Protein AF-0000000082342663 (afdb_homodimer)

Structure (mmCIF, N/CA/C/O backbone):
data_AF-0000000082342663-model_v1
#
loop_
_entity.id
_entity.type
_entity.pdbx_description
1 polymer 'Rhodopsin domain-containing protein'
#
loop_
_atom_site.group_PDB
_atom_site.id
_atom_site.type_symbol
_atom_site.label_atom_id
_atom_site.label_alt_id
_atom_site.label_comp_id
_atom_site.label_asym_id
_atom_site.label_entity_id
_atom_site.label_seq_id
_atom_site.pdbx_PDB_ins_code
_atom_site.Cartn_x
_atom_site.Cartn_y
_atom_site.Cartn_z
_atom_site.occupancy
_atom_site.B_iso_or_equiv
_atom_site.auth_seq_id
_atom_site.auth_comp_id
_atom_site.auth_asym_id
_atom_site.auth_atom_id
_atom_site.pdbx_PDB_model_num
ATOM 1 N N . MET A 1 1 ? -7.57 -26.734 -16.422 1 46.38 1 MET A N 1
ATOM 2 C CA . MET A 1 1 ? -7.562 -25.266 -16.328 1 46.38 1 MET A CA 1
ATOM 3 C C . MET A 1 1 ? -6.164 -24.75 -15.992 1 46.38 1 MET A C 1
ATOM 5 O O . MET A 1 1 ? -5.473 -25.328 -15.148 1 46.38 1 MET A O 1
ATOM 9 N N . VAL A 1 2 ? -5.523 -24.016 -17 1 57.69 2 VAL A N 1
ATOM 10 C CA . VAL A 1 2 ? -4.145 -23.547 -16.938 1 57.69 2 VAL A CA 1
ATOM 11 C C . VAL A 1 2 ? -3.996 -22.547 -15.781 1 57.69 2 VAL A C 1
ATOM 13 O O . VAL A 1 2 ? -4.863 -21.688 -15.578 1 57.69 2 VAL A O 1
ATOM 16 N N . ASP A 1 3 ? -3.25 -22.953 -14.781 1 73.06 3 ASP A N 1
ATOM 17 C CA . ASP A 1 3 ? -2.93 -22.078 -13.664 1 73.06 3 ASP A CA 1
ATOM 18 C C . ASP A 1 3 ? -2.3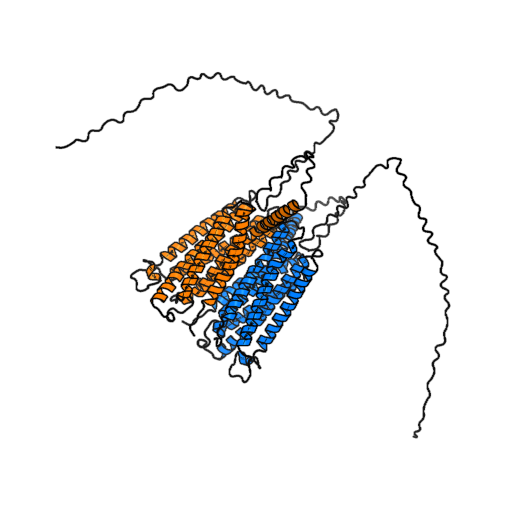83 -20.734 -14.156 1 73.06 3 ASP A C 1
ATOM 20 O O . ASP A 1 3 ? -1.481 -20.703 -14.992 1 73.06 3 ASP A O 1
ATOM 24 N N . ASP A 1 4 ? -3.209 -19.625 -13.938 1 82.31 4 ASP A N 1
ATOM 25 C CA . ASP A 1 4 ? -2.812 -18.312 -14.422 1 82.31 4 ASP A CA 1
ATOM 26 C C . ASP A 1 4 ? -2.83 -17.281 -13.289 1 82.31 4 ASP A C 1
ATOM 28 O O . ASP A 1 4 ? -3.863 -17.078 -12.648 1 82.31 4 ASP A O 1
ATOM 32 N N . GLN A 1 5 ? -1.635 -16.734 -12.984 1 85.06 5 GLN A N 1
ATOM 33 C CA . GLN A 1 5 ? -1.494 -15.695 -11.961 1 85.06 5 GLN A CA 1
ATOM 34 C C . GLN A 1 5 ? -1.354 -14.312 -12.594 1 85.06 5 GLN A C 1
ATOM 36 O O . GLN A 1 5 ? -1 -13.352 -11.914 1 85.06 5 GLN A O 1
ATOM 41 N N . SER A 1 6 ? -1.624 -14.188 -13.852 1 89.62 6 SER A N 1
ATOM 42 C CA . SER A 1 6 ? -1.345 -12.961 -14.594 1 89.62 6 SER A CA 1
ATOM 43 C C . SER A 1 6 ? -2.309 -11.852 -14.195 1 89.62 6 SER A C 1
ATOM 45 O O . SER A 1 6 ? -1.965 -10.664 -14.273 1 89.62 6 SER A O 1
ATOM 47 N N . ALA A 1 7 ? -3.475 -12.195 -13.711 1 88.06 7 ALA A N 1
ATOM 48 C CA . ALA A 1 7 ? -4.48 -11.195 -13.367 1 88.06 7 ALA A CA 1
ATOM 49 C C . ALA A 1 7 ? -4.02 -10.336 -12.188 1 88.06 7 ALA A C 1
ATOM 51 O O . ALA A 1 7 ? -4.27 -9.133 -12.156 1 88.06 7 ALA A O 1
ATOM 52 N N . SER A 1 8 ? -3.357 -10.945 -11.266 1 89.12 8 SER A N 1
ATOM 53 C CA . SER A 1 8 ? -2.861 -10.211 -10.109 1 89.12 8 SER A CA 1
ATOM 54 C C . SER A 1 8 ? -1.795 -9.203 -10.508 1 89.12 8 SER A C 1
ATOM 56 O O . SER A 1 8 ? -1.771 -8.078 -9.992 1 89.12 8 SER A O 1
ATOM 58 N N . ILE A 1 9 ? -0.937 -9.57 -11.422 1 93.81 9 ILE A N 1
ATOM 59 C CA . ILE A 1 9 ? 0.133 -8.703 -11.898 1 93.81 9 ILE A CA 1
ATOM 60 C C . ILE A 1 9 ? -0.466 -7.484 -12.594 1 93.81 9 ILE A C 1
ATOM 62 O O . ILE A 1 9 ? -0.129 -6.344 -12.273 1 93.81 9 ILE A O 1
ATOM 66 N N . THR A 1 10 ? -1.364 -7.77 -13.508 1 94.31 10 THR A N 1
ATOM 67 C CA . THR A 1 10 ? -1.949 -6.715 -14.328 1 94.31 10 THR A CA 1
ATOM 68 C C . THR A 1 10 ? -2.799 -5.777 -13.477 1 94.31 10 THR A C 1
ATOM 70 O O . THR A 1 10 ? -2.697 -4.555 -13.602 1 94.31 10 THR A O 1
ATOM 73 N N . ALA A 1 11 ? -3.572 -6.328 -12.562 1 93 11 ALA A N 1
ATOM 74 C CA . ALA A 1 11 ? -4.445 -5.516 -11.727 1 93 11 ALA A CA 1
ATOM 75 C C . ALA A 1 11 ? -3.637 -4.609 -10.805 1 93 11 ALA A C 1
ATOM 77 O O . ALA A 1 11 ? -3.916 -3.414 -10.695 1 93 11 ALA A O 1
ATOM 78 N N . ALA A 1 12 ? -2.65 -5.156 -10.172 1 93.12 12 ALA A N 1
ATOM 79 C CA . ALA A 1 12 ? -1.839 -4.387 -9.234 1 93.12 12 ALA A CA 1
ATOM 80 C C . ALA A 1 12 ? -1.028 -3.314 -9.961 1 93.12 12 ALA A C 1
ATOM 82 O O . ALA A 1 12 ? -0.994 -2.158 -9.531 1 93.12 12 ALA A O 1
ATOM 83 N N . SER A 1 13 ? -0.424 -3.668 -11.094 1 95.88 13 SER A N 1
ATOM 84 C CA . SER A 1 13 ? 0.473 -2.771 -11.812 1 95.88 13 SER A CA 1
ATOM 85 C C . SER A 1 13 ? -0.286 -1.59 -12.406 1 95.88 13 SER A C 1
ATOM 87 O O . SER A 1 13 ? 0.076 -0.434 -12.18 1 95.88 13 SER A O 1
ATOM 89 N N . TRP A 1 14 ? -1.365 -1.852 -13.039 1 95.12 14 TRP A N 1
ATOM 90 C CA . TRP A 1 14 ? -2.016 -0.778 -13.781 1 95.12 14 TRP A CA 1
ATOM 91 C C . TRP A 1 14 ? -2.908 0.055 -12.867 1 95.12 14 TRP A C 1
ATOM 93 O O . TRP A 1 14 ? -3.105 1.25 -13.102 1 95.12 14 TRP A O 1
ATOM 103 N N . THR A 1 15 ? -3.451 -0.488 -11.766 1 93.81 15 THR A N 1
ATOM 104 C CA . THR A 1 15 ? -4.203 0.305 -10.805 1 93.81 15 THR A CA 1
ATOM 105 C C . THR A 1 15 ? -3.293 1.306 -10.094 1 93.81 15 THR A C 1
ATOM 107 O O . THR A 1 15 ? -3.586 2.502 -10.062 1 93.81 15 THR A O 1
ATOM 110 N N . LEU A 1 16 ? -2.205 0.789 -9.609 1 95.88 16 LEU A N 1
ATOM 111 C CA . LEU A 1 16 ? -1.269 1.671 -8.922 1 95.88 16 LEU A CA 1
ATOM 112 C C . LEU A 1 16 ? -0.585 2.611 -9.906 1 95.88 16 LEU A C 1
ATOM 114 O O . LEU A 1 16 ? -0.254 3.748 -9.562 1 95.88 16 LEU A O 1
ATOM 118 N N . GLY A 1 17 ? -0.39 2.1 -11.156 1 96.69 17 GLY A N 1
ATOM 119 C CA . GLY A 1 17 ? 0.149 2.955 -12.203 1 96.69 17 GLY A CA 1
ATOM 120 C C . GLY A 1 17 ? -0.741 4.141 -12.523 1 96.69 17 GLY A C 1
ATOM 121 O O . GLY A 1 17 ? -0.257 5.266 -12.656 1 96.69 17 GLY A O 1
ATOM 122 N N . ALA A 1 18 ? -2.02 3.875 -12.57 1 94.94 18 ALA A N 1
ATOM 123 C CA . ALA A 1 18 ? -2.973 4.945 -12.852 1 94.94 18 ALA A CA 1
ATOM 124 C C . ALA A 1 18 ? -2.963 5.996 -11.742 1 94.94 18 ALA A C 1
ATOM 126 O O . ALA A 1 18 ? -2.949 7.199 -12.016 1 94.94 18 ALA A O 1
ATOM 127 N N . VAL A 1 19 ? -2.904 5.582 -10.562 1 92.62 19 VAL A N 1
ATOM 128 C CA . VAL A 1 19 ? -2.869 6.488 -9.414 1 92.62 19 VAL A CA 1
ATOM 129 C C . VAL A 1 19 ? -1.583 7.312 -9.453 1 92.62 19 VAL A C 1
ATOM 131 O O . VAL A 1 19 ? -1.61 8.523 -9.234 1 92.62 19 VAL A O 1
ATOM 134 N N . SER A 1 20 ? -0.489 6.672 -9.758 1 95.62 20 SER A N 1
ATOM 135 C CA . SER A 1 20 ? 0.806 7.344 -9.773 1 95.62 20 SER A CA 1
ATOM 136 C C . SER A 1 20 ? 0.871 8.383 -10.891 1 95.62 20 SER A C 1
ATOM 138 O O . SER A 1 20 ? 1.417 9.469 -10.703 1 95.62 20 SER A O 1
ATOM 140 N N . ILE A 1 21 ? 0.299 8.062 -12.023 1 96.38 21 ILE A N 1
ATOM 141 C CA . ILE A 1 21 ? 0.282 8.992 -13.148 1 96.38 21 ILE A CA 1
ATOM 142 C C . ILE A 1 21 ? -0.503 10.242 -12.766 1 96.38 21 ILE A C 1
ATOM 144 O O . ILE A 1 21 ? -0.065 11.367 -13.039 1 96.38 21 ILE A O 1
ATOM 148 N N . MET A 1 22 ? -1.573 10.078 -12.047 1 92 22 MET A N 1
ATOM 149 C CA . MET A 1 22 ? -2.43 11.195 -11.672 1 92 22 MET A CA 1
ATOM 150 C C . MET A 1 22 ? -1.734 12.086 -10.648 1 92 22 MET A C 1
ATOM 152 O O . MET A 1 22 ? -1.703 13.312 -10.805 1 92 22 MET A O 1
ATOM 156 N N . ILE A 1 23 ? -1.132 11.492 -9.672 1 90.38 23 ILE A N 1
ATOM 157 C CA . ILE A 1 23 ? -0.549 12.266 -8.578 1 90.38 23 ILE A CA 1
ATOM 158 C C . ILE A 1 23 ? 0.727 12.953 -9.055 1 90.38 23 ILE A C 1
ATOM 160 O O . ILE A 1 23 ? 0.966 14.117 -8.742 1 90.38 23 ILE A O 1
ATOM 164 N N . VAL A 1 24 ? 1.572 12.281 -9.82 1 94.31 24 VAL A N 1
ATOM 165 C CA . VAL A 1 24 ? 2.797 12.875 -10.344 1 94.31 24 VAL A CA 1
ATOM 166 C C . VAL A 1 24 ? 2.453 13.938 -11.391 1 94.31 24 VAL A C 1
ATOM 168 O O . VAL A 1 24 ? 3.104 14.977 -11.461 1 94.31 24 VAL A O 1
ATOM 171 N N . GLY A 1 25 ? 1.401 13.648 -12.219 1 93.62 25 GLY A N 1
ATOM 172 C CA . GLY A 1 25 ? 0.945 14.641 -13.18 1 93.62 25 GLY A CA 1
ATOM 173 C C . GLY A 1 25 ? 0.516 15.945 -12.531 1 93.62 25 GLY A C 1
ATOM 174 O O . GLY A 1 25 ? 0.843 17.031 -13.023 1 93.62 25 GLY A O 1
ATOM 175 N N . LEU A 1 26 ? -0.167 15.805 -11.461 1 89.12 26 LEU A N 1
ATOM 176 C CA . LEU A 1 26 ? -0.588 16.984 -10.727 1 89.12 26 LEU A CA 1
ATOM 177 C C . LEU A 1 26 ? 0.617 17.75 -10.172 1 89.12 26 LEU A C 1
ATOM 179 O O . LEU A 1 26 ? 0.654 18.969 -10.211 1 89.12 26 LEU A O 1
ATOM 183 N N . ARG A 1 27 ? 1.573 17 -9.641 1 89.31 27 ARG A N 1
ATOM 184 C CA . ARG A 1 27 ? 2.799 17.594 -9.109 1 89.31 27 ARG A CA 1
ATOM 185 C C . ARG A 1 27 ? 3.561 18.344 -10.195 1 89.31 27 ARG A C 1
ATOM 187 O O . ARG A 1 27 ? 3.965 19.484 -9.992 1 89.31 27 ARG A O 1
ATOM 194 N N . LEU A 1 28 ? 3.705 17.734 -11.297 1 92.19 28 LEU A N 1
ATOM 195 C CA . LEU A 1 28 ? 4.465 18.344 -12.383 1 92.19 28 LEU A CA 1
ATOM 196 C C . LEU A 1 28 ? 3.709 19.516 -12.992 1 92.19 28 LEU A C 1
ATOM 198 O O . LEU A 1 28 ? 4.316 20.516 -13.359 1 92.19 28 LEU A O 1
ATOM 202 N N . TYR A 1 29 ? 2.441 19.391 -13.102 1 90.44 29 TYR A N 1
ATOM 203 C CA . TYR A 1 29 ? 1.629 20.484 -13.617 1 90.44 29 TYR A CA 1
ATOM 204 C C . TYR A 1 29 ? 1.755 21.719 -12.734 1 90.44 29 TYR A C 1
ATOM 206 O O . TYR A 1 29 ? 1.89 22.828 -13.234 1 90.44 29 TYR A O 1
ATOM 214 N N . THR A 1 30 ? 1.752 21.5 -11.492 1 86.88 30 THR A N 1
ATOM 215 C CA . THR A 1 30 ? 1.827 22.609 -10.539 1 86.88 30 THR A CA 1
ATOM 216 C C . THR A 1 30 ? 3.209 23.25 -10.57 1 86.88 30 THR A C 1
ATOM 218 O O . THR A 1 30 ? 3.326 24.484 -10.578 1 86.88 30 THR A O 1
ATOM 221 N N . ARG A 1 31 ? 4.191 22.453 -10.617 1 87.94 31 ARG A N 1
ATOM 222 C CA . ARG A 1 31 ? 5.551 22.969 -10.516 1 87.94 31 ARG A CA 1
ATOM 223 C C . ARG A 1 31 ? 6.023 23.547 -11.844 1 87.94 31 ARG A C 1
ATOM 225 O O . ARG A 1 31 ? 6.809 24.5 -11.867 1 87.94 31 ARG A O 1
ATOM 232 N N . LEU A 1 32 ? 5.547 22.984 -12.93 1 88.94 32 LEU A N 1
ATOM 233 C CA . LEU A 1 32 ? 6.023 23.406 -14.242 1 88.94 32 LEU A CA 1
ATOM 234 C C . LEU A 1 32 ? 5.16 24.547 -14.797 1 88.94 32 LEU A C 1
ATOM 236 O O . LEU A 1 32 ? 5.656 25.406 -15.531 1 88.94 32 LEU A O 1
ATOM 240 N N . VAL A 1 33 ? 3.896 24.562 -14.438 1 86.94 33 VAL A N 1
ATOM 241 C CA . VAL A 1 33 ? 2.992 25.5 -15.094 1 86.94 33 VAL A CA 1
ATOM 242 C C . VAL A 1 33 ? 2.559 26.578 -14.109 1 86.94 33 VAL A C 1
ATOM 244 O O . VAL A 1 33 ? 2.596 27.766 -14.438 1 86.94 33 VAL A O 1
ATOM 247 N N . LEU A 1 34 ? 2.225 26.219 -12.922 1 83.31 34 LEU A N 1
ATOM 248 C CA . LEU A 1 34 ? 1.665 27.188 -11.984 1 83.31 34 LEU A CA 1
ATOM 249 C C . LEU A 1 34 ? 2.77 27.984 -11.289 1 83.31 34 LEU A C 1
ATOM 251 O O . LEU A 1 34 ? 2.736 29.219 -11.266 1 83.31 34 LEU A O 1
ATOM 255 N N . THR A 1 35 ? 3.711 27.25 -10.727 1 82.88 35 THR A N 1
ATOM 256 C CA . THR A 1 35 ? 4.746 27.953 -9.977 1 82.88 35 THR A CA 1
ATOM 257 C C . THR A 1 35 ? 5.988 28.172 -10.836 1 82.88 35 THR A C 1
ATOM 259 O O . THR A 1 35 ? 6.82 29.031 -10.539 1 82.88 35 THR A O 1
ATOM 262 N N . ARG A 1 36 ? 6.168 27.281 -11.898 1 82.88 36 ARG A N 1
ATOM 263 C CA . ARG A 1 36 ? 7.281 27.375 -12.836 1 82.88 36 ARG A CA 1
ATOM 264 C C . ARG A 1 36 ? 8.617 27.328 -12.109 1 82.88 36 ARG A C 1
ATOM 266 O O . ARG A 1 36 ? 9.531 28.094 -12.422 1 82.88 36 ARG A O 1
ATOM 273 N N . LEU A 1 37 ? 8.773 26.547 -11.023 1 84.19 37 LEU A N 1
ATOM 274 C CA . LEU A 1 37 ? 10 26.344 -10.266 1 84.19 37 LEU A CA 1
ATOM 275 C C . LEU A 1 37 ? 10.281 24.859 -10.078 1 84.19 37 LEU A C 1
ATOM 277 O O . LEU A 1 37 ? 10.227 24.344 -8.953 1 84.19 37 LEU A O 1
ATOM 281 N N . PRO A 1 38 ? 10.641 24.297 -11.227 1 84.75 38 PRO A N 1
ATOM 282 C CA . PRO A 1 38 ? 10.93 22.859 -11.086 1 84.75 38 PRO A CA 1
ATOM 283 C C . PRO A 1 38 ? 12.258 22.594 -10.383 1 84.75 38 PRO A C 1
ATOM 285 O O . PRO A 1 38 ? 13.188 23.406 -10.484 1 84.75 38 PRO A O 1
ATOM 288 N N . GLY A 1 39 ? 12.32 21.562 -9.516 1 86.31 39 GLY A N 1
ATOM 289 C CA . GLY A 1 39 ? 13.523 21.141 -8.828 1 86.31 39 GLY A CA 1
ATOM 290 C C . GLY A 1 39 ? 14.062 19.812 -9.32 1 86.31 39 GLY A C 1
ATOM 291 O O . GLY A 1 39 ? 13.43 19.141 -10.148 1 86.31 39 GLY A O 1
ATOM 292 N N . TRP A 1 40 ? 15.281 19.516 -8.867 1 90.06 40 TRP A N 1
ATOM 293 C CA . TRP A 1 40 ? 15.906 18.234 -9.195 1 90.06 40 TRP A CA 1
ATOM 294 C C . TRP A 1 40 ? 15.055 17.062 -8.695 1 90.06 40 TRP A C 1
ATOM 296 O O . TRP A 1 40 ? 15.07 15.984 -9.281 1 90.06 40 TRP A O 1
ATOM 306 N N . ASP A 1 41 ? 14.328 17.281 -7.645 1 91.81 41 ASP A N 1
ATOM 307 C CA . ASP A 1 41 ? 13.453 16.234 -7.125 1 91.81 41 ASP A CA 1
ATOM 308 C C . ASP A 1 41 ? 12.336 15.914 -8.117 1 91.81 41 ASP A C 1
ATOM 310 O O . ASP A 1 41 ? 11.938 14.758 -8.258 1 91.81 41 ASP A O 1
ATOM 314 N N . ASP A 1 42 ? 11.891 16.922 -8.852 1 93 42 ASP A N 1
ATOM 315 C CA . ASP A 1 42 ? 10.836 16.719 -9.836 1 93 42 ASP A CA 1
ATOM 316 C C . ASP A 1 42 ? 11.352 15.945 -11.055 1 93 42 ASP A C 1
ATOM 318 O O . ASP A 1 42 ? 10.633 15.133 -11.633 1 93 42 ASP A O 1
ATOM 322 N N . PHE A 1 43 ? 12.555 16.234 -11.336 1 94.5 43 PHE A N 1
ATOM 323 C CA . PHE A 1 43 ? 13.148 15.523 -12.461 1 94.5 43 PHE A CA 1
ATOM 324 C C . PHE A 1 43 ? 13.273 14.039 -12.156 1 94.5 43 PHE A C 1
ATOM 326 O O . PHE A 1 43 ? 12.914 13.195 -12.977 1 94.5 43 PHE A O 1
ATOM 333 N N . PHE A 1 44 ? 13.742 13.711 -11.008 1 96.06 44 PHE A N 1
ATOM 334 C CA . PHE A 1 44 ? 13.977 12.32 -10.633 1 96.06 44 PHE A CA 1
ATOM 335 C C . PHE A 1 44 ? 12.664 11.578 -10.453 1 96.06 44 PHE A C 1
ATOM 337 O O . PHE A 1 44 ? 12.57 10.383 -10.75 1 96.06 44 PHE A O 1
ATOM 344 N N . ILE A 1 45 ? 11.68 12.273 -10.023 1 96.31 45 ILE A N 1
ATOM 345 C CA . ILE A 1 45 ? 10.391 11.609 -9.852 1 96.31 45 ILE A CA 1
ATOM 346 C C . ILE A 1 45 ? 9.766 11.336 -11.219 1 96.31 45 ILE A C 1
ATOM 348 O O . ILE A 1 45 ? 9.094 10.32 -11.414 1 96.31 45 ILE A O 1
ATOM 352 N N . ALA A 1 46 ? 9.969 12.242 -12.156 1 96.88 46 ALA A N 1
ATOM 353 C CA . ALA A 1 46 ? 9.492 12.016 -13.516 1 96.88 46 ALA A CA 1
ATOM 354 C C . ALA A 1 46 ? 10.203 10.828 -14.156 1 96.88 46 ALA A C 1
ATOM 356 O O . ALA A 1 46 ? 9.578 10.008 -14.836 1 96.88 46 ALA A O 1
ATOM 357 N N . LEU A 1 47 ? 11.469 10.773 -13.891 1 97.44 47 LEU A N 1
ATOM 358 C CA . LEU A 1 47 ? 12.25 9.648 -14.398 1 97.44 47 LEU A CA 1
ATOM 359 C C . LEU A 1 47 ? 11.805 8.344 -13.758 1 97.44 47 LEU A C 1
ATOM 361 O O . LEU A 1 47 ? 11.766 7.301 -14.414 1 97.44 47 LEU A O 1
ATOM 365 N N . ALA A 1 48 ? 11.508 8.414 -12.477 1 98.12 48 ALA A N 1
ATOM 366 C CA . ALA A 1 48 ? 11.016 7.23 -11.773 1 98.12 48 ALA A CA 1
ATOM 367 C C . ALA A 1 48 ? 9.703 6.742 -12.375 1 98.12 48 ALA A C 1
ATOM 369 O O . ALA A 1 48 ? 9.531 5.547 -12.617 1 98.12 48 ALA A O 1
ATOM 370 N N . LEU A 1 49 ? 8.82 7.645 -12.703 1 98.44 49 LEU A N 1
ATOM 371 C CA . LEU A 1 49 ? 7.531 7.281 -13.281 1 98.44 49 LEU A CA 1
ATOM 372 C C . LEU A 1 49 ? 7.711 6.723 -14.688 1 98.44 49 LEU A C 1
ATOM 374 O O . LEU A 1 49 ? 7.078 5.727 -15.047 1 98.44 49 LEU A O 1
ATOM 378 N N . ALA A 1 50 ? 8.547 7.379 -15.469 1 98.19 50 ALA A N 1
ATOM 379 C CA . ALA A 1 50 ? 8.797 6.906 -16.828 1 98.19 50 ALA A CA 1
ATOM 380 C C . ALA A 1 50 ? 9.344 5.48 -16.812 1 98.19 50 ALA A C 1
ATOM 382 O O . ALA A 1 50 ? 8.891 4.629 -17.578 1 98.19 50 ALA A O 1
ATOM 383 N N . SER A 1 51 ? 10.297 5.254 -15.953 1 98.19 51 SER A N 1
ATOM 384 C CA . SER A 1 51 ? 10.891 3.922 -15.844 1 98.19 51 SER A CA 1
ATOM 385 C C . SER A 1 51 ? 9.875 2.906 -15.336 1 98.19 51 SER A C 1
ATOM 387 O O . SER A 1 51 ? 9.891 1.745 -15.75 1 98.19 51 SER A O 1
ATOM 389 N N . ALA A 1 52 ? 9.047 3.312 -14.43 1 98.44 52 ALA A N 1
ATOM 390 C CA . ALA A 1 52 ? 8.008 2.43 -13.898 1 98.44 52 ALA A CA 1
ATOM 391 C C . ALA A 1 52 ? 7.012 2.041 -14.984 1 98.44 52 ALA A C 1
ATOM 393 O O . ALA A 1 52 ? 6.578 0.888 -15.055 1 98.44 52 ALA A O 1
ATOM 394 N N . LEU A 1 53 ? 6.664 2.973 -15.828 1 98.31 53 LEU A N 1
ATOM 395 C CA . LEU A 1 53 ? 5.723 2.695 -16.906 1 98.31 53 LEU A CA 1
ATOM 396 C C . LEU A 1 53 ? 6.344 1.756 -17.938 1 98.31 53 LEU A C 1
ATOM 398 O O . LEU A 1 53 ? 5.66 0.878 -18.469 1 98.31 53 LEU A O 1
ATOM 402 N N . VAL A 1 54 ? 7.586 1.977 -18.172 1 97.94 54 VAL A N 1
ATOM 403 C CA . VAL A 1 54 ? 8.289 1.065 -19.078 1 97.94 54 VAL A CA 1
ATOM 404 C C . VAL A 1 54 ? 8.305 -0.34 -18.484 1 97.94 54 VAL A C 1
ATOM 406 O O . VAL A 1 54 ? 8.031 -1.32 -19.172 1 97.94 54 VAL A O 1
ATOM 409 N N . CYS A 1 55 ? 8.625 -0.425 -17.188 1 97.56 55 CYS A N 1
ATOM 410 C CA . CYS A 1 55 ? 8.641 -1.707 -16.5 1 97.56 55 CYS A CA 1
ATOM 411 C C . CYS A 1 55 ? 7.277 -2.383 -16.578 1 97.56 55 CYS A C 1
ATOM 413 O O . CYS A 1 55 ? 7.188 -3.57 -16.891 1 97.56 55 CYS A O 1
ATOM 415 N N . SER A 1 56 ? 6.23 -1.604 -16.359 1 97.69 56 SER A N 1
ATOM 416 C CA . SER A 1 56 ? 4.879 -2.154 -16.406 1 97.69 56 SER A CA 1
ATOM 417 C C . SER A 1 56 ? 4.512 -2.613 -17.812 1 97.69 56 SER A C 1
ATOM 419 O O . SER A 1 56 ? 3.852 -3.643 -17.969 1 97.69 56 SER A O 1
ATOM 421 N N . SER A 1 57 ? 4.906 -1.899 -18.75 1 97.44 57 SER A N 1
ATOM 422 C CA . SER A 1 57 ? 4.637 -2.287 -20.125 1 97.44 57 SER A CA 1
ATOM 423 C C . SER A 1 57 ? 5.379 -3.566 -20.5 1 97.44 57 SER A C 1
ATOM 425 O O . SER A 1 57 ? 4.82 -4.449 -21.141 1 97.44 57 SER A O 1
ATOM 427 N N . LEU A 1 58 ? 6.629 -3.682 -20.109 1 97.38 58 LEU A N 1
ATOM 428 C CA . LEU A 1 58 ? 7.406 -4.887 -20.359 1 97.38 58 LEU A CA 1
ATOM 429 C C . LEU A 1 58 ? 6.82 -6.086 -19.625 1 97.38 58 LEU A C 1
ATOM 431 O O . LEU A 1 58 ? 6.785 -7.195 -20.172 1 97.38 58 LEU A O 1
ATOM 435 N N . ALA A 1 59 ? 6.395 -5.816 -18.391 1 96.5 59 ALA A N 1
ATOM 436 C CA . ALA A 1 59 ? 5.742 -6.891 -17.641 1 96.5 59 ALA A CA 1
ATOM 437 C C . ALA A 1 59 ? 4.457 -7.336 -18.328 1 96.5 59 ALA A C 1
ATOM 439 O O . ALA A 1 59 ? 4.145 -8.531 -18.359 1 96.5 59 ALA A O 1
ATOM 440 N N . GLN A 1 60 ? 3.756 -6.355 -18.906 1 96.5 60 GLN A N 1
ATOM 441 C CA . GLN A 1 60 ? 2.525 -6.691 -19.609 1 96.5 60 GLN A CA 1
ATOM 442 C C . GLN A 1 60 ? 2.816 -7.5 -20.875 1 96.5 60 GLN A C 1
ATOM 444 O O . GLN A 1 60 ? 2.061 -8.406 -21.219 1 96.5 60 GLN A O 1
ATOM 449 N N . VAL A 1 61 ? 3.844 -7.191 -21.578 1 96.31 61 VAL A N 1
ATOM 450 C CA . VAL A 1 61 ? 4.262 -7.961 -22.75 1 96.31 61 VAL A CA 1
ATOM 451 C C . VAL A 1 61 ? 4.645 -9.375 -22.328 1 96.31 61 VAL A C 1
ATOM 453 O O . VAL A 1 61 ? 4.289 -10.352 -23 1 96.31 61 VAL A O 1
ATOM 456 N N . ALA A 1 62 ? 5.34 -9.484 -21.188 1 95.44 62 ALA A N 1
ATOM 457 C CA . ALA A 1 62 ? 5.703 -10.797 -20.656 1 95.44 62 ALA A CA 1
ATOM 458 C C . ALA A 1 62 ? 4.461 -11.625 -20.328 1 95.44 62 ALA A C 1
ATOM 460 O O . ALA A 1 62 ? 4.418 -12.828 -20.578 1 95.44 62 ALA A O 1
ATOM 461 N N . VAL A 1 63 ? 3.496 -10.961 -19.812 1 94.56 63 VAL A N 1
ATOM 462 C CA . VAL A 1 63 ? 2.24 -11.625 -19.469 1 94.56 63 VAL A CA 1
ATOM 463 C C . VAL A 1 63 ? 1.549 -12.109 -20.75 1 94.56 63 VAL A C 1
ATOM 465 O O . VAL A 1 63 ? 0.977 -13.203 -20.766 1 94.56 63 VAL A O 1
ATOM 468 N N . SER A 1 64 ? 1.651 -11.375 -21.797 1 94.38 64 SER A N 1
ATOM 469 C CA . SER A 1 64 ? 1.022 -11.758 -23.062 1 94.38 64 SER A CA 1
ATOM 470 C C . SER A 1 64 ? 1.688 -12.992 -23.656 1 94.38 64 SER A C 1
ATOM 472 O O . SER A 1 64 ? 1.044 -13.766 -24.375 1 94.38 64 SER A O 1
ATOM 474 N N . TYR A 1 65 ? 2.963 -13.219 -23.312 1 93.62 65 TYR A N 1
ATOM 475 C CA . TYR A 1 65 ? 3.676 -14.383 -23.828 1 93.62 65 TYR A CA 1
ATOM 476 C C . TYR A 1 65 ? 3.557 -15.562 -22.859 1 93.62 65 TYR A C 1
ATOM 478 O O . TYR A 1 65 ? 3.779 -16.719 -23.25 1 93.62 65 TYR A O 1
ATOM 486 N N . GLY A 1 66 ? 3.244 -15.219 -21.578 1 92.31 66 GLY A N 1
ATOM 487 C CA . GLY A 1 66 ? 3.02 -16.375 -20.734 1 92.31 66 GLY A CA 1
ATOM 488 C C . GLY A 1 66 ? 3.502 -16.172 -19.312 1 92.31 66 GLY A C 1
ATOM 489 O O . GLY A 1 66 ? 3.514 -17.109 -18.516 1 92.31 66 GLY A O 1
ATOM 490 N N . LEU A 1 67 ? 3.912 -14.977 -19 1 91.5 67 LEU A N 1
ATOM 491 C CA . LEU A 1 67 ? 4.254 -14.719 -17.609 1 91.5 67 LEU A CA 1
ATOM 492 C C . LEU A 1 67 ? 3.055 -14.969 -16.703 1 91.5 67 LEU A C 1
ATOM 494 O O . LEU A 1 67 ? 1.959 -14.461 -16.953 1 91.5 67 LEU A O 1
ATOM 498 N N . GLY A 1 68 ? 3.266 -15.766 -15.68 1 87.88 68 GLY A N 1
ATOM 499 C CA . GLY A 1 68 ? 2.184 -16.141 -14.773 1 87.88 68 GLY A CA 1
ATOM 500 C C . GLY A 1 68 ? 1.683 -17.547 -14.992 1 87.88 68 GLY A C 1
ATOM 501 O O . GLY A 1 68 ? 0.935 -18.078 -14.172 1 87.88 68 GLY A O 1
ATOM 502 N N . MET A 1 69 ? 2.133 -18.172 -16.094 1 88.19 69 MET A N 1
ATOM 503 C CA . MET A 1 69 ? 1.789 -19.562 -16.375 1 88.19 69 MET A CA 1
ATOM 504 C C . MET A 1 69 ? 3.016 -20.469 -16.266 1 88.19 69 MET A C 1
ATOM 506 O O . MET A 1 69 ? 4.148 -19.984 -16.281 1 88.19 69 MET A O 1
ATOM 510 N N . HIS A 1 70 ? 2.725 -21.797 -16.109 1 85.88 70 HIS A N 1
ATOM 511 C CA . HIS A 1 70 ? 3.842 -22.734 -16.156 1 85.88 70 HIS A CA 1
ATOM 512 C C . HIS A 1 70 ? 4.461 -22.781 -17.547 1 85.88 70 HIS A C 1
ATOM 514 O O . HIS A 1 70 ? 3.744 -22.734 -18.547 1 85.88 70 HIS A O 1
ATOM 520 N N . THR A 1 71 ? 5.754 -22.859 -17.547 1 82.88 71 THR A N 1
ATOM 521 C CA . THR A 1 71 ? 6.477 -22.875 -18.812 1 82.88 71 THR A CA 1
ATOM 522 C C . THR A 1 71 ? 5.945 -23.984 -19.719 1 82.88 71 THR A C 1
ATOM 524 O O . THR A 1 71 ? 5.867 -23.812 -20.938 1 82.88 71 THR A O 1
ATOM 527 N N . ASP A 1 72 ? 5.543 -25.094 -19.094 1 83.5 72 ASP A N 1
ATOM 528 C CA . ASP A 1 72 ? 5.09 -26.25 -19.859 1 83.5 72 ASP A CA 1
ATOM 529 C C . ASP A 1 72 ? 3.707 -26 -20.453 1 83.5 72 ASP A C 1
ATOM 531 O O . ASP A 1 72 ? 3.307 -26.688 -21.406 1 83.5 72 ASP A O 1
ATOM 535 N N . ASP A 1 73 ? 3.025 -24.984 -19.938 1 83.69 73 ASP A N 1
ATOM 536 C CA . ASP A 1 73 ? 1.67 -24.719 -20.406 1 83.69 73 ASP A CA 1
ATOM 537 C C . ASP A 1 73 ? 1.673 -23.688 -21.516 1 83.69 73 ASP A C 1
ATOM 539 O O . ASP A 1 73 ? 0.631 -23.406 -22.109 1 83.69 73 ASP A O 1
ATOM 543 N N . ILE A 1 74 ? 2.885 -23.172 -21.797 1 87.31 74 ILE A N 1
ATOM 544 C CA . ILE A 1 74 ? 2.994 -22.203 -22.891 1 87.31 74 ILE A CA 1
ATOM 545 C C . ILE A 1 74 ? 3.111 -22.938 -24.219 1 87.31 74 ILE A C 1
ATOM 547 O O . ILE A 1 74 ? 3.988 -23.781 -24.406 1 87.31 74 ILE A O 1
ATOM 551 N N . ALA A 1 75 ? 2.209 -22.672 -25.078 1 81.88 75 ALA A N 1
ATOM 552 C CA . ALA A 1 75 ? 1.979 -23.469 -26.281 1 81.88 75 ALA A CA 1
ATOM 553 C C . ALA A 1 75 ? 3.162 -23.359 -27.234 1 81.88 75 ALA A C 1
ATOM 555 O O . ALA A 1 75 ? 3.635 -24.359 -27.781 1 81.88 75 ALA A O 1
ATOM 556 N N . SER A 1 76 ? 3.674 -22.172 -27.469 1 89.25 76 SER A N 1
ATOM 557 C CA . SER A 1 76 ? 4.684 -21.969 -28.5 1 89.25 76 SER A CA 1
ATOM 558 C C . SER A 1 76 ? 6.078 -21.828 -27.891 1 89.25 76 SER A C 1
ATOM 560 O O . SER A 1 76 ? 6.266 -21.109 -26.922 1 89.25 76 SER A O 1
ATOM 562 N N . PRO A 1 77 ? 7.004 -22.625 -28.484 1 88.25 77 PRO A N 1
ATOM 563 C CA . PRO A 1 77 ? 8.383 -22.5 -28.016 1 88.25 77 PRO A CA 1
ATOM 564 C C . PRO A 1 77 ? 8.922 -21.078 -28.125 1 88.25 77 PRO A C 1
ATOM 566 O O . PRO A 1 77 ? 9.703 -20.641 -27.266 1 88.25 77 PRO A O 1
ATOM 569 N N . GLU A 1 78 ? 8.492 -20.422 -29.094 1 89.75 78 GLU A N 1
ATOM 570 C CA . GLU A 1 78 ? 8.922 -19.031 -29.25 1 89.75 78 GLU A CA 1
ATOM 571 C C . GLU A 1 78 ? 8.367 -18.156 -28.125 1 89.75 78 GLU A C 1
ATOM 573 O O . GLU A 1 78 ? 9.062 -17.266 -27.641 1 89.75 78 GLU A O 1
ATOM 578 N N . ASP A 1 79 ? 7.168 -18.438 -27.734 1 92.5 79 ASP A N 1
ATOM 579 C CA . ASP A 1 79 ? 6.531 -17.656 -26.672 1 92.5 79 ASP A CA 1
ATOM 580 C C . ASP A 1 79 ? 7.188 -17.938 -25.328 1 92.5 79 ASP A C 1
ATOM 582 O O . ASP A 1 79 ? 7.281 -17.047 -24.484 1 92.5 79 ASP A O 1
ATOM 586 N N . LYS A 1 80 ? 7.66 -19.156 -25.172 1 90.31 80 LYS A N 1
ATOM 587 C CA . LYS A 1 80 ? 8.367 -19.5 -23.953 1 90.31 80 LYS A CA 1
ATOM 588 C C . LYS A 1 80 ? 9.633 -18.672 -23.781 1 90.31 80 LYS A C 1
ATOM 590 O O . LYS A 1 80 ? 9.906 -18.141 -22.703 1 90.31 80 LYS A O 1
ATOM 595 N N . VAL A 1 81 ? 10.312 -18.594 -24.906 1 90.06 81 VAL A N 1
ATOM 596 C CA . VAL A 1 81 ? 11.57 -17.859 -24.891 1 90.06 81 VAL A CA 1
ATOM 597 C C . VAL A 1 81 ? 11.281 -16.375 -24.672 1 90.06 81 VAL A C 1
ATOM 599 O O . VAL A 1 81 ? 11.953 -15.719 -23.859 1 90.06 81 VAL A O 1
ATOM 602 N N . ASN A 1 82 ? 10.297 -15.836 -25.312 1 92.31 82 ASN A N 1
ATOM 603 C CA . ASN A 1 82 ? 9.961 -14.422 -25.172 1 92.31 82 ASN A CA 1
ATOM 604 C C . ASN A 1 82 ? 9.445 -14.109 -23.766 1 92.31 82 ASN A C 1
ATOM 606 O O . ASN A 1 82 ? 9.75 -13.047 -23.219 1 92.31 82 ASN A O 1
ATOM 610 N N . ALA A 1 83 ? 8.664 -14.969 -23.219 1 92.62 83 ALA A N 1
ATOM 611 C CA . ALA A 1 83 ? 8.172 -14.773 -21.859 1 92.62 83 ALA A CA 1
ATOM 612 C C . ALA A 1 83 ? 9.32 -14.68 -20.859 1 92.62 83 ALA A C 1
ATOM 614 O O . ALA A 1 83 ? 9.344 -13.781 -20 1 92.62 83 ALA A O 1
ATOM 615 N N . ALA A 1 84 ? 10.273 -15.578 -21.016 1 89.94 84 ALA A N 1
ATOM 616 C CA . ALA A 1 84 ? 11.422 -15.586 -20.109 1 89.94 84 ALA A CA 1
ATOM 617 C C . ALA A 1 84 ? 12.289 -14.344 -20.312 1 89.94 84 ALA A C 1
ATOM 619 O O . ALA A 1 84 ? 12.758 -13.742 -19.344 1 89.94 84 ALA A O 1
ATOM 620 N N . LYS A 1 85 ? 12.461 -13.984 -21.547 1 91.06 85 LYS A N 1
ATOM 621 C CA . LYS A 1 85 ? 13.289 -12.828 -21.891 1 91.06 85 LYS A CA 1
ATOM 622 C C . LYS A 1 85 ? 12.742 -11.555 -21.266 1 91.06 85 LYS A C 1
ATOM 624 O O . LYS A 1 85 ? 13.469 -10.844 -20.562 1 91.06 85 LYS A O 1
ATOM 629 N N . TYR A 1 86 ? 11.492 -11.281 -21.406 1 93.69 86 TYR A N 1
ATOM 630 C CA . TYR A 1 86 ? 10.898 -10.047 -20.891 1 93.69 86 TYR A CA 1
ATOM 631 C C . TYR A 1 86 ? 10.742 -10.102 -19.375 1 93.69 86 TYR A C 1
ATOM 633 O O . TYR A 1 86 ? 10.734 -9.062 -18.719 1 93.69 86 TYR A O 1
ATOM 641 N N . THR A 1 87 ? 10.617 -11.312 -18.875 1 91.81 87 THR A N 1
ATOM 642 C CA . THR A 1 87 ? 10.539 -11.461 -17.422 1 91.81 87 THR A CA 1
ATOM 643 C C . THR A 1 87 ? 11.859 -11.062 -16.766 1 91.81 87 THR A C 1
ATOM 645 O O . THR A 1 87 ? 11.867 -10.523 -15.664 1 91.81 87 THR A O 1
ATOM 648 N N . VAL A 1 88 ? 12.961 -11.258 -17.469 1 89.06 88 VAL A N 1
ATOM 649 C CA . VAL A 1 88 ? 14.273 -10.969 -16.906 1 89.06 88 VAL A CA 1
ATOM 650 C C . VAL A 1 88 ? 14.641 -9.508 -17.172 1 89.06 88 VAL A C 1
ATOM 652 O O . VAL A 1 88 ? 15.344 -8.883 -16.375 1 89.06 88 VAL A O 1
ATOM 655 N N . ILE A 1 89 ? 14.156 -8.906 -18.188 1 91.75 89 ILE A N 1
ATOM 656 C CA . ILE A 1 89 ? 14.508 -7.551 -18.578 1 91.75 89 ILE A CA 1
ATOM 657 C C . ILE A 1 89 ? 13.695 -6.547 -17.766 1 91.75 89 ILE A C 1
ATOM 659 O O . ILE A 1 89 ? 14.203 -5.496 -17.375 1 91.75 89 ILE A O 1
ATOM 663 N N . ALA A 1 90 ? 12.453 -6.863 -17.438 1 94.25 90 ALA A N 1
ATOM 664 C CA . ALA A 1 90 ? 11.508 -5.934 -16.828 1 94.25 90 ALA A CA 1
ATOM 665 C C . ALA A 1 90 ? 12 -5.469 -15.461 1 94.25 90 ALA A C 1
ATOM 667 O O . ALA A 1 90 ? 11.969 -4.273 -15.156 1 94.25 90 ALA A O 1
ATOM 668 N N . PRO A 1 91 ? 12.531 -6.328 -14.609 1 92.5 91 PRO A N 1
ATOM 669 C CA . PRO A 1 91 ? 12.93 -5.906 -13.258 1 92.5 91 PRO A CA 1
ATOM 670 C C . PRO A 1 91 ? 14.07 -4.891 -13.273 1 92.5 91 PRO A C 1
ATOM 672 O O . PRO A 1 91 ? 14.219 -4.117 -12.32 1 92.5 91 PRO A O 1
ATOM 675 N N . ASN A 1 92 ? 14.852 -4.863 -14.281 1 92.81 92 ASN A N 1
ATOM 676 C CA . ASN A 1 92 ? 15.922 -3.881 -14.367 1 92.81 92 ASN A CA 1
ATOM 677 C C . ASN A 1 92 ? 15.375 -2.457 -14.398 1 92.81 92 ASN A C 1
ATOM 679 O O . ASN A 1 92 ? 15.961 -1.547 -13.812 1 92.81 92 ASN A O 1
ATOM 683 N N . PHE A 1 93 ? 14.281 -2.299 -15.016 1 95.62 93 PHE A N 1
ATOM 684 C CA . PHE A 1 93 ? 13.656 -0.983 -15.047 1 95.62 93 PH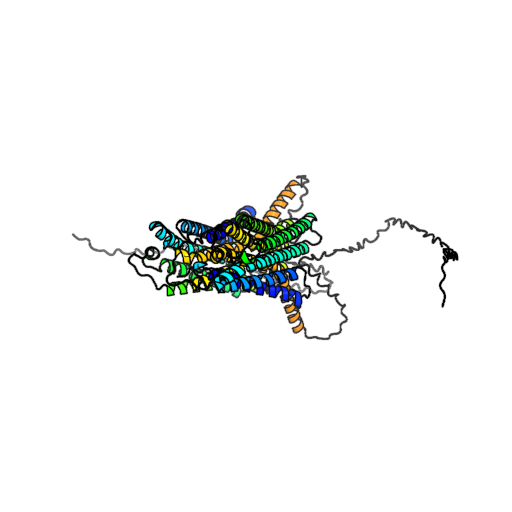E A CA 1
ATOM 685 C C . PHE A 1 93 ? 12.984 -0.667 -13.719 1 95.62 93 PHE A C 1
ATOM 687 O O . PHE A 1 93 ? 12.852 0.501 -13.352 1 95.62 93 PHE A O 1
ATOM 694 N N . SER A 1 94 ? 12.531 -1.71 -13.031 1 95.25 94 SER A N 1
ATOM 695 C CA . SER A 1 94 ? 12 -1.496 -11.688 1 95.25 94 SER A CA 1
ATOM 696 C C . SER A 1 94 ? 13.078 -0.98 -10.742 1 95.25 94 SER A C 1
ATOM 698 O O . SER A 1 94 ? 12.812 -0.11 -9.906 1 95.25 94 SER A O 1
ATOM 700 N N . VAL A 1 95 ? 14.297 -1.502 -10.945 1 94.69 95 VAL A N 1
ATOM 701 C CA . VAL A 1 95 ? 15.406 -1.079 -10.102 1 94.69 95 VAL A CA 1
ATOM 702 C C . VAL A 1 95 ? 15.734 0.387 -10.375 1 94.69 95 VAL A C 1
ATOM 704 O O . VAL A 1 95 ? 15.969 1.162 -9.445 1 94.69 95 VAL A O 1
ATOM 707 N N . VAL A 1 96 ? 15.688 0.74 -11.562 1 95.44 96 VAL A N 1
ATOM 708 C CA . VAL A 1 96 ? 15.938 2.127 -11.938 1 95.44 96 VAL A CA 1
ATOM 709 C C . VAL A 1 96 ? 14.859 3.029 -11.352 1 95.44 96 VAL A C 1
ATOM 711 O O . VAL A 1 96 ? 15.156 4.086 -10.789 1 95.44 96 VAL A O 1
ATOM 714 N N . SER A 1 97 ? 13.648 2.561 -11.477 1 97.38 97 SER A N 1
ATOM 715 C CA . SER A 1 97 ? 12.523 3.35 -10.984 1 97.38 97 SER A CA 1
ATOM 716 C C . SER A 1 97 ? 12.594 3.539 -9.477 1 97.38 97 SER A C 1
ATOM 718 O O . SER A 1 97 ? 12.469 4.66 -8.977 1 97.38 97 SER A O 1
ATOM 720 N N . THR A 1 98 ? 12.852 2.504 -8.727 1 95.94 98 THR A N 1
ATOM 721 C CA . THR A 1 98 ? 12.891 2.584 -7.27 1 95.94 98 THR A CA 1
ATOM 722 C C . THR A 1 98 ? 14.07 3.428 -6.805 1 95.94 98 THR A C 1
ATOM 724 O O . THR A 1 98 ? 13.953 4.191 -5.844 1 95.94 98 THR A O 1
ATOM 727 N N . THR A 1 99 ? 15.18 3.316 -7.512 1 95.81 99 THR A N 1
ATOM 728 C CA . THR A 1 99 ? 16.359 4.078 -7.137 1 95.81 99 THR A CA 1
ATOM 729 C C . THR A 1 99 ? 16.156 5.57 -7.379 1 95.81 99 THR A C 1
ATOM 731 O O . THR A 1 99 ? 16.438 6.395 -6.516 1 95.81 99 THR A O 1
ATOM 734 N N . THR A 1 100 ? 15.641 5.867 -8.508 1 96.69 100 THR A N 1
ATOM 735 C CA . THR A 1 100 ? 15.414 7.27 -8.828 1 96.69 100 THR A CA 1
ATOM 736 C C . THR A 1 100 ? 14.32 7.855 -7.934 1 96.69 100 THR A C 1
ATOM 738 O O . THR A 1 100 ? 14.375 9.031 -7.574 1 96.69 100 THR A O 1
ATOM 741 N N . GLY A 1 101 ? 13.359 7.07 -7.602 1 94.94 101 GLY A N 1
ATOM 742 C CA . GLY A 1 101 ? 12.359 7.516 -6.645 1 94.94 101 GLY A CA 1
ATOM 743 C C . GLY A 1 101 ? 12.945 7.859 -5.285 1 94.94 101 GLY A C 1
ATOM 744 O O . GLY A 1 101 ? 12.609 8.883 -4.699 1 94.94 101 GLY A O 1
ATOM 745 N N . LYS A 1 102 ? 13.797 7.066 -4.828 1 93.5 102 LYS A N 1
ATOM 746 C CA . LYS A 1 102 ? 14.445 7.289 -3.537 1 93.5 102 LYS A CA 1
ATOM 747 C C . LYS A 1 102 ? 15.352 8.516 -3.58 1 93.5 102 LYS A C 1
ATOM 749 O O . LYS A 1 102 ? 15.469 9.242 -2.592 1 93.5 102 LYS A O 1
ATOM 754 N N . ILE A 1 103 ? 15.953 8.656 -4.727 1 94.31 103 ILE A N 1
ATOM 755 C CA . ILE A 1 103 ? 16.797 9.844 -4.902 1 94.31 103 ILE A CA 1
ATOM 756 C C . ILE A 1 103 ? 15.93 11.102 -4.801 1 94.31 103 ILE A C 1
ATOM 758 O O . ILE A 1 103 ? 16.328 12.078 -4.164 1 94.31 103 ILE A O 1
ATOM 762 N N . SER A 1 104 ? 14.82 11.023 -5.402 1 93.88 104 SER A N 1
ATOM 763 C CA . SER A 1 104 ? 13.891 12.156 -5.34 1 93.88 104 SER A CA 1
ATOM 764 C C . SER A 1 104 ? 13.523 12.484 -3.898 1 93.88 104 SER A C 1
ATOM 766 O O . SER A 1 104 ? 13.523 13.656 -3.506 1 93.88 104 SER A O 1
ATOM 768 N N . VAL A 1 105 ? 13.25 11.516 -3.098 1 91 105 VAL A N 1
ATOM 769 C CA . VAL A 1 105 ? 12.883 11.703 -1.7 1 91 105 VAL A CA 1
ATOM 770 C C . VAL A 1 105 ? 14.062 12.273 -0.922 1 91 105 VAL A C 1
ATOM 772 O O . VAL A 1 105 ? 13.898 13.172 -0.099 1 91 105 VAL A O 1
ATOM 775 N N . ALA A 1 106 ? 15.25 11.766 -1.224 1 90.94 106 ALA A N 1
ATOM 776 C CA . ALA A 1 106 ? 16.453 12.219 -0.531 1 90.94 106 ALA A CA 1
ATOM 777 C C . ALA A 1 106 ? 16.734 13.695 -0.819 1 90.94 106 ALA A C 1
ATOM 779 O O . ALA A 1 106 ? 17.031 14.469 0.094 1 90.94 106 ALA A O 1
ATOM 780 N N . ILE A 1 107 ? 16.594 14.062 -2.047 1 90.12 107 ILE A N 1
ATOM 781 C CA . ILE A 1 107 ? 16.828 15.445 -2.434 1 90.12 107 ILE A CA 1
ATOM 782 C C . ILE A 1 107 ? 15.773 16.344 -1.777 1 90.12 107 ILE A C 1
ATOM 784 O O . ILE A 1 107 ? 16.094 17.422 -1.289 1 90.12 107 ILE A O 1
ATOM 788 N N . PHE A 1 108 ? 14.633 15.891 -1.713 1 86.12 108 PHE A N 1
ATOM 789 C CA . PHE A 1 108 ? 13.562 16.641 -1.064 1 86.12 108 PHE A CA 1
ATOM 790 C C . PHE A 1 108 ? 13.852 16.828 0.419 1 86.12 108 PHE A C 1
ATOM 792 O O . PHE A 1 108 ? 13.656 17.922 0.96 1 86.12 108 PHE A O 1
ATOM 799 N N . LEU A 1 109 ? 14.281 15.82 1.029 1 85.62 109 LEU A N 1
ATOM 800 C CA . LEU A 1 109 ? 14.586 15.883 2.455 1 85.62 109 LEU A CA 1
ATOM 801 C C . LEU A 1 109 ? 15.742 16.844 2.723 1 85.62 109 LEU A C 1
ATOM 803 O O . LEU A 1 109 ? 15.711 17.594 3.699 1 85.62 109 LEU A O 1
ATOM 807 N N . ILE A 1 110 ? 16.703 16.812 1.834 1 85.75 110 ILE A N 1
ATOM 808 C CA . ILE A 1 110 ? 17.844 17.703 1.988 1 85.75 110 ILE A CA 1
ATOM 809 C C . ILE A 1 110 ? 17.406 19.156 1.814 1 85.75 110 ILE A C 1
ATOM 811 O O . ILE A 1 110 ? 17.859 20.047 2.539 1 85.75 110 ILE A O 1
ATOM 815 N N . ARG A 1 111 ? 16.516 19.328 0.968 1 81.69 111 ARG A N 1
ATOM 816 C CA . ARG A 1 111 ? 15.984 20.672 0.748 1 81.69 111 ARG A CA 1
ATOM 817 C C . ARG A 1 111 ? 15.148 21.125 1.938 1 81.69 111 ARG A C 1
ATOM 819 O O . ARG A 1 111 ? 15.164 22.312 2.303 1 81.69 111 ARG A O 1
ATOM 826 N N . LEU A 1 112 ? 14.469 20.203 2.461 1 77.56 112 LEU A N 1
ATOM 827 C CA . LEU A 1 112 ? 13.594 20.5 3.594 1 77.56 112 LEU A CA 1
ATOM 828 C C . LEU A 1 112 ? 14.422 20.844 4.832 1 77.56 112 LEU A C 1
ATOM 830 O O . LEU A 1 112 ? 14.016 21.688 5.633 1 77.56 112 LEU A O 1
ATOM 834 N N . MET A 1 113 ? 15.445 20.172 5.047 1 77.25 113 MET A N 1
ATOM 835 C CA . MET A 1 113 ? 16.312 20.422 6.203 1 77.25 113 MET A CA 1
ATOM 836 C C . MET A 1 113 ? 16.922 21.812 6.133 1 77.25 113 MET A C 1
ATOM 838 O O . MET A 1 113 ? 17.125 22.453 7.164 1 77.25 113 MET A O 1
ATOM 842 N N . GLY A 1 114 ? 16.922 22.344 5.059 1 69.62 114 GLY A N 1
ATOM 843 C CA . GLY A 1 114 ? 17.484 23.672 4.91 1 69.62 114 GLY A CA 1
ATOM 844 C C . GLY A 1 114 ? 18.891 23.797 5.465 1 69.62 114 GLY A C 1
ATOM 845 O O . GLY A 1 114 ? 19.672 22.844 5.391 1 69.62 114 GLY A O 1
ATOM 846 N N . GLN A 1 115 ? 19.156 24.953 5.969 1 61.66 115 GLN A N 1
ATOM 847 C CA . GLN A 1 115 ? 20.484 25.266 6.473 1 61.66 115 GLN A CA 1
ATOM 848 C C . GLN A 1 115 ? 20.625 24.875 7.938 1 61.66 115 GLN A C 1
ATOM 850 O O . GLN A 1 115 ? 21.75 24.703 8.438 1 61.66 115 GLN A O 1
ATOM 855 N N . SER A 1 116 ? 19.531 24.625 8.539 1 62.62 116 SER A N 1
ATOM 856 C CA . SER A 1 116 ? 19.594 24.375 9.977 1 62.62 116 SER A CA 1
ATOM 857 C C . SER A 1 116 ? 19.906 22.922 10.273 1 62.62 116 SER A C 1
ATOM 859 O O . SER A 1 116 ? 20.125 22.547 11.422 1 62.62 116 SER A O 1
ATOM 861 N N . ALA A 1 117 ? 20.016 22.172 9.258 1 67 117 ALA A N 1
ATOM 862 C CA . ALA A 1 117 ? 20.25 20.75 9.5 1 67 117 ALA A CA 1
ATOM 863 C C . ALA A 1 117 ? 21.703 20.5 9.898 1 67 117 ALA A C 1
ATOM 865 O O . ALA A 1 117 ? 22.625 21.188 9.422 1 67 117 ALA A O 1
ATOM 866 N N . LYS A 1 118 ? 21.844 19.594 10.953 1 77.94 118 LYS A N 1
ATOM 867 C CA . LYS A 1 118 ? 23.188 19.188 11.359 1 77.94 118 LYS A CA 1
ATOM 868 C C . LYS A 1 118 ? 23.906 18.5 10.211 1 77.94 118 LYS A C 1
ATOM 870 O O . LYS A 1 118 ? 23.297 17.844 9.383 1 77.94 118 LYS A O 1
ATOM 875 N N . SER A 1 119 ? 25.172 18.719 10.211 1 81.81 119 SER A N 1
ATOM 876 C CA . SER A 1 119 ? 26 18.219 9.125 1 81.81 119 SER A CA 1
ATOM 877 C C . SER A 1 119 ? 25.922 16.703 9.008 1 81.81 119 SER A C 1
ATOM 879 O O . SER A 1 119 ? 25.906 16.156 7.906 1 81.81 119 SER A O 1
ATOM 881 N N . TRP A 1 120 ? 25.781 15.992 10.094 1 85.62 120 TRP A N 1
ATOM 882 C CA . TRP A 1 120 ? 25.781 14.531 10.039 1 85.62 120 TRP A CA 1
ATOM 883 C C . TRP A 1 120 ? 24.516 14.016 9.375 1 85.62 120 TRP A C 1
ATOM 885 O O . TRP A 1 120 ? 24.547 12.992 8.68 1 85.62 120 TRP A O 1
ATOM 895 N N . GLN A 1 121 ? 23.469 14.719 9.492 1 86.38 121 GLN A N 1
ATOM 896 C CA . GLN A 1 121 ? 22.219 14.32 8.875 1 86.38 121 GLN A CA 1
ATOM 897 C C . GLN A 1 121 ? 22.297 14.422 7.352 1 86.38 121 GLN A C 1
ATOM 899 O O . GLN A 1 121 ? 21.828 13.523 6.641 1 86.38 121 GLN A O 1
ATOM 904 N N . ARG A 1 122 ? 22.984 15.445 6.934 1 86.75 122 ARG A N 1
ATOM 905 C CA . ARG A 1 122 ? 23.156 15.625 5.492 1 86.75 122 ARG A CA 1
ATOM 906 C C . ARG A 1 122 ? 24.078 14.547 4.91 1 86.75 122 ARG A C 1
ATOM 908 O O . ARG A 1 122 ? 23.766 13.977 3.863 1 86.75 122 ARG A O 1
ATOM 915 N N . TRP A 1 123 ? 25.125 14.297 5.637 1 90.12 123 TRP A N 1
ATOM 916 C CA . TRP A 1 123 ? 26.078 13.305 5.16 1 90.12 123 TRP A CA 1
ATOM 917 C C . TRP A 1 123 ? 25.453 11.906 5.156 1 90.12 123 TRP A C 1
ATOM 919 O O . TRP A 1 123 ? 25.766 11.086 4.285 1 90.12 123 TRP A O 1
ATOM 929 N N . PHE A 1 124 ? 24.641 11.641 6.102 1 91.25 124 PHE A N 1
ATOM 930 C CA . PHE A 1 124 ? 23.969 10.352 6.141 1 91.25 124 PHE A CA 1
ATOM 931 C C . PHE A 1 124 ? 23.109 10.148 4.895 1 91.25 124 PHE A C 1
ATOM 933 O O . PHE A 1 124 ? 23.156 9.086 4.273 1 91.25 124 PHE A O 1
ATOM 940 N N . LEU A 1 125 ? 22.344 11.164 4.516 1 90.69 125 LEU A N 1
ATOM 941 C CA . LEU A 1 125 ? 21.469 11.07 3.35 1 90.69 125 LEU A CA 1
ATOM 942 C C . LEU A 1 125 ? 22.281 10.953 2.068 1 90.69 125 LEU A C 1
ATOM 944 O O . LEU A 1 125 ? 21.922 10.188 1.167 1 90.69 125 LEU A O 1
ATOM 948 N N . TYR A 1 126 ? 23.406 11.641 1.99 1 91.75 126 TYR A N 1
ATOM 949 C CA . TYR A 1 126 ? 24.281 11.562 0.816 1 91.75 126 TYR A CA 1
ATOM 950 C C . TYR A 1 126 ? 24.875 10.164 0.684 1 91.75 126 TYR A C 1
ATOM 952 O O . TYR A 1 126 ? 24.875 9.578 -0.402 1 91.75 126 TYR A O 1
ATOM 960 N N . ILE A 1 127 ? 25.344 9.688 1.777 1 92.62 127 ILE A N 1
ATOM 961 C CA . ILE A 1 127 ? 25.969 8.367 1.757 1 92.62 127 ILE A CA 1
ATOM 962 C C . ILE A 1 127 ? 24.938 7.301 1.418 1 92.62 127 ILE A C 1
ATOM 964 O O . ILE A 1 127 ? 25.188 6.414 0.6 1 92.62 127 ILE A O 1
ATOM 968 N N . LEU A 1 128 ? 23.797 7.43 2.031 1 92.75 128 LEU A N 1
ATOM 969 C CA . LEU A 1 128 ? 22.734 6.473 1.761 1 92.75 128 LEU A CA 1
ATOM 970 C C . LEU A 1 128 ? 22.375 6.469 0.28 1 92.75 128 LEU A C 1
ATOM 972 O O . LEU A 1 128 ? 22.188 5.406 -0.315 1 92.75 128 LEU A O 1
ATOM 976 N N . THR A 1 129 ? 22.312 7.652 -0.273 1 92.81 129 THR A N 1
ATOM 977 C CA . THR A 1 129 ? 21.938 7.781 -1.677 1 92.81 129 THR A CA 1
ATOM 978 C C . THR A 1 129 ? 23.031 7.203 -2.582 1 92.81 129 THR A C 1
ATOM 980 O O . THR A 1 129 ? 22.734 6.43 -3.496 1 92.81 129 THR A O 1
ATOM 983 N N . VAL A 1 130 ? 24.266 7.477 -2.316 1 93.94 130 VAL A N 1
ATOM 984 C CA . VAL A 1 130 ? 25.375 7.031 -3.148 1 93.94 130 VAL A CA 1
ATOM 985 C C . VAL A 1 130 ? 25.516 5.516 -3.057 1 93.94 130 VAL A C 1
ATOM 987 O O . VAL A 1 130 ? 25.719 4.84 -4.07 1 93.94 130 VAL A O 1
ATOM 990 N N . VAL A 1 131 ? 25.406 5.043 -1.879 1 93.56 131 VAL A N 1
ATOM 991 C CA . VAL A 1 131 ? 25.516 3.602 -1.677 1 93.56 131 VAL A CA 1
ATOM 992 C C . VAL A 1 131 ? 24.344 2.895 -2.361 1 93.56 131 VAL A C 1
ATOM 994 O O . VAL A 1 131 ? 24.516 1.834 -2.965 1 93.56 131 VAL A O 1
ATOM 997 N N . SER A 1 132 ? 23.172 3.469 -2.242 1 93.12 132 SER A N 1
ATOM 998 C CA . SER A 1 132 ? 22 2.883 -2.895 1 93.12 132 SER A CA 1
ATOM 999 C C . SER A 1 132 ? 22.172 2.848 -4.41 1 93.12 132 SER A C 1
ATOM 1001 O O . SER A 1 132 ? 21.844 1.851 -5.055 1 93.12 132 SER A O 1
ATOM 1003 N N . ILE A 1 133 ? 22.719 3.934 -4.992 1 93.56 133 ILE A N 1
ATOM 1004 C CA . ILE A 1 133 ? 22.938 3.986 -6.434 1 93.56 133 ILE A CA 1
ATOM 1005 C C . ILE A 1 133 ? 23.969 2.928 -6.832 1 93.56 133 ILE A C 1
ATOM 1007 O O . ILE A 1 133 ? 23.75 2.16 -7.77 1 93.56 133 ILE A O 1
ATOM 1011 N N . ALA A 1 134 ? 25.031 2.852 -6.094 1 93.38 134 ALA A N 1
ATOM 1012 C CA . ALA A 1 134 ? 26.094 1.901 -6.395 1 93.38 134 ALA A CA 1
ATOM 1013 C C . ALA A 1 134 ? 25.594 0.463 -6.293 1 93.38 134 ALA A C 1
ATOM 1015 O O . ALA A 1 134 ? 25.859 -0.358 -7.172 1 93.38 134 ALA A O 1
ATOM 1016 N N . TRP A 1 135 ? 24.828 0.178 -5.273 1 92 135 TRP A N 1
ATOM 1017 C CA . TRP A 1 135 ? 24.312 -1.168 -5.035 1 92 135 TRP A CA 1
ATOM 1018 C C . TRP A 1 135 ? 23.328 -1.576 -6.121 1 92 135 TRP A C 1
ATOM 1020 O O . TRP A 1 135 ? 23.328 -2.725 -6.57 1 92 135 TRP A O 1
ATOM 1030 N N . ASN A 1 136 ? 22.484 -0.688 -6.512 1 92.5 136 ASN A N 1
ATOM 1031 C CA . ASN A 1 136 ? 21.469 -1.012 -7.5 1 92.5 136 ASN A CA 1
ATOM 1032 C C . ASN A 1 136 ? 22.062 -1.104 -8.906 1 92.5 136 ASN A C 1
ATOM 1034 O O . ASN A 1 136 ? 21.625 -1.931 -9.711 1 92.5 136 ASN A O 1
ATOM 1038 N N . VAL A 1 137 ? 23.016 -0.271 -9.203 1 90.12 137 VAL A N 1
ATOM 1039 C CA . VAL A 1 137 ? 23.703 -0.387 -10.477 1 90.12 137 VAL A CA 1
ATOM 1040 C C . VAL A 1 137 ? 24.469 -1.706 -10.531 1 90.12 137 VAL A C 1
ATOM 1042 O O . VAL A 1 137 ? 24.453 -2.41 -11.539 1 90.12 137 VAL A O 1
ATOM 1045 N N . PHE A 1 138 ? 25.141 -2.016 -9.453 1 89.5 138 PHE A N 1
ATOM 1046 C CA . PHE A 1 138 ? 25.844 -3.287 -9.344 1 89.5 138 PHE A CA 1
ATOM 1047 C C . PHE A 1 138 ? 24.891 -4.457 -9.547 1 89.5 138 PHE A C 1
ATOM 1049 O O . PHE A 1 138 ? 25.219 -5.426 -10.234 1 89.5 138 PHE A O 1
ATOM 1056 N N . ALA A 1 139 ? 23.75 -4.352 -9 1 88 139 ALA A N 1
ATOM 1057 C CA . ALA A 1 139 ? 22.75 -5.41 -9.133 1 88 139 ALA A CA 1
ATOM 1058 C C . ALA A 1 139 ? 22.312 -5.578 -10.594 1 88 139 ALA A C 1
ATOM 1060 O O . ALA A 1 139 ? 22.156 -6.699 -11.07 1 88 139 ALA A O 1
ATOM 1061 N N . ILE A 1 140 ? 22.125 -4.488 -11.273 1 87.81 140 ILE A N 1
ATOM 1062 C CA . ILE A 1 140 ? 21.719 -4.547 -12.68 1 87.81 140 ILE A CA 1
ATOM 1063 C C . ILE A 1 140 ? 22.828 -5.211 -13.5 1 87.81 140 ILE A C 1
ATOM 1065 O O . ILE A 1 140 ? 22.547 -6.074 -14.336 1 87.81 140 ILE A O 1
ATOM 1069 N N . VAL A 1 141 ? 24.047 -4.895 -13.219 1 85.88 141 VAL A N 1
ATOM 1070 C CA . VAL A 1 141 ? 25.188 -5.445 -13.945 1 85.88 141 VAL A CA 1
ATOM 1071 C C . VAL A 1 141 ? 25.297 -6.941 -13.672 1 85.88 141 VAL A C 1
ATOM 1073 O O . VAL A 1 141 ? 25.562 -7.73 -14.586 1 85.88 141 VAL A O 1
ATOM 1076 N N . VAL A 1 142 ? 25.062 -7.297 -12.5 1 82.56 142 VAL A N 1
ATOM 1077 C CA . VAL A 1 142 ? 25.156 -8.703 -12.125 1 82.56 142 VAL A CA 1
ATOM 1078 C C . VAL A 1 142 ? 24.031 -9.5 -12.773 1 82.56 142 VAL A C 1
ATOM 1080 O O . VAL A 1 142 ? 24.234 -10.633 -13.203 1 82.56 142 VAL A O 1
ATOM 1083 N N . ILE A 1 143 ? 22.844 -8.938 -12.883 1 80.81 143 ILE A N 1
ATOM 1084 C CA . ILE A 1 143 ? 21.703 -9.625 -13.477 1 80.81 143 ILE A CA 1
ATOM 1085 C C . ILE A 1 143 ? 21.953 -9.828 -14.969 1 80.81 143 ILE A C 1
ATOM 1087 O O . ILE A 1 143 ? 21.734 -10.922 -15.5 1 80.81 143 ILE A O 1
ATOM 1091 N N . ILE A 1 144 ? 22.438 -8.828 -15.602 1 80.06 144 ILE A N 1
ATOM 1092 C CA . ILE A 1 144 ? 22.688 -8.906 -17.031 1 80.06 144 ILE A CA 1
ATOM 1093 C C . ILE A 1 144 ? 23.875 -9.812 -17.312 1 80.06 144 ILE A C 1
ATOM 1095 O O . ILE A 1 144 ? 23.906 -10.531 -18.312 1 80.06 144 ILE A O 1
ATOM 1099 N N . GLY A 1 145 ? 24.891 -9.836 -16.422 1 79.75 145 GLY A N 1
ATOM 1100 C CA . GLY A 1 145 ? 26.109 -10.602 -16.625 1 79.75 145 GLY A CA 1
ATOM 1101 C C . GLY A 1 145 ? 26.062 -11.969 -15.961 1 79.75 145 GLY A C 1
ATOM 1102 O O . GLY A 1 145 ? 27.078 -12.656 -15.883 1 79.75 145 GLY A O 1
ATOM 1103 N N . PHE A 1 146 ? 24.875 -12.32 -15.508 1 81.94 146 PHE A N 1
ATOM 1104 C CA . PHE A 1 146 ? 24.734 -13.594 -14.82 1 81.94 146 PHE A CA 1
ATOM 1105 C C . PHE A 1 146 ? 25.156 -14.742 -15.734 1 81.94 146 PHE A C 1
ATOM 1107 O O . PHE A 1 146 ? 25.828 -15.68 -15.289 1 81.94 146 PHE A O 1
ATOM 1114 N N . CYS A 1 147 ? 24.672 -14.75 -16.875 1 83 147 CYS A N 1
ATOM 1115 C CA . CYS A 1 147 ? 25.078 -15.711 -17.891 1 83 147 CYS A CA 1
ATOM 1116 C C . CYS A 1 147 ? 25.906 -15.039 -18.984 1 83 147 CYS A C 1
ATOM 1118 O O . CYS A 1 147 ? 25.656 -13.875 -19.328 1 83 147 CYS A O 1
ATOM 1120 N N . ARG A 1 148 ? 26.922 -15.766 -19.469 1 86.75 148 ARG A N 1
ATOM 1121 C CA . ARG A 1 148 ? 27.719 -15.312 -20.609 1 86.75 148 ARG A CA 1
ATOM 1122 C C . ARG A 1 148 ? 27.578 -16.266 -21.781 1 86.75 148 ARG A C 1
ATOM 1124 O O . ARG A 1 148 ? 28.125 -17.375 -21.766 1 86.75 148 ARG A O 1
ATOM 1131 N N . PRO A 1 149 ? 26.938 -15.812 -22.75 1 87.31 149 PRO A N 1
ATOM 1132 C CA . PRO A 1 149 ? 26.188 -14.609 -23.109 1 87.31 149 PRO A CA 1
ATOM 1133 C C . PRO A 1 149 ? 24.844 -14.516 -22.375 1 87.31 149 PRO A C 1
ATOM 1135 O O . PRO A 1 149 ? 24.297 -15.539 -21.953 1 87.31 149 PRO A O 1
ATOM 1138 N N . PRO A 1 150 ? 24.219 -13.344 -22.281 1 85.44 150 PRO A N 1
ATOM 1139 C CA . PRO A 1 150 ? 22.969 -13.156 -21.547 1 85.44 150 PRO A CA 1
ATOM 1140 C C . PRO A 1 150 ? 21.812 -13.93 -22.156 1 85.44 150 PRO A C 1
ATOM 1142 O O . PRO A 1 150 ? 20.844 -14.25 -21.469 1 85.44 150 PRO A O 1
ATOM 1145 N N . LYS A 1 151 ? 21.891 -14.359 -23.375 1 86.12 151 LYS A N 1
ATOM 1146 C CA . LYS A 1 151 ? 20.828 -15.094 -24.062 1 86.12 151 LYS A CA 1
ATOM 1147 C C . LYS A 1 151 ? 20.609 -16.469 -23.438 1 86.12 151 LYS A C 1
ATOM 1149 O O . LYS A 1 151 ? 19.547 -17.062 -23.578 1 86.12 151 LYS A O 1
ATOM 1154 N N . LYS A 1 152 ? 21.594 -16.969 -22.719 1 86.69 152 LYS A N 1
ATOM 1155 C CA . LYS A 1 152 ? 21.516 -18.297 -22.094 1 86.69 152 LYS A CA 1
ATOM 1156 C C . LYS A 1 152 ? 20.516 -18.297 -20.938 1 86.69 152 LYS A C 1
ATOM 1158 O O . LYS A 1 152 ? 20.047 -19.359 -20.516 1 86.69 152 LYS A O 1
ATOM 1163 N N . ILE A 1 153 ? 20.172 -17.125 -20.562 1 82 153 ILE A N 1
ATOM 1164 C CA . ILE A 1 153 ? 19.219 -17.047 -19.469 1 82 153 ILE A CA 1
ATOM 1165 C C . ILE A 1 153 ? 17.844 -17.531 -19.938 1 82 153 ILE A C 1
ATOM 1167 O O . ILE A 1 153 ? 17.156 -18.25 -19.219 1 82 153 ILE A O 1
ATOM 1171 N N . TRP A 1 154 ? 17.5 -17.172 -21.234 1 82.5 154 TRP A N 1
ATOM 1172 C CA . TRP A 1 154 ? 16.172 -17.578 -21.719 1 82.5 154 TRP A CA 1
ATOM 1173 C C . TRP A 1 154 ? 16.281 -18.672 -22.766 1 82.5 154 TRP A C 1
ATOM 1175 O O . TRP A 1 154 ? 15.273 -19.266 -23.156 1 82.5 154 TRP A O 1
ATOM 1185 N N . LEU A 1 155 ? 17.469 -18.969 -23.203 1 85.38 155 LEU A N 1
ATOM 1186 C CA . LEU A 1 155 ? 17.734 -20.094 -24.078 1 85.38 155 LEU A CA 1
ATOM 1187 C C . LEU A 1 155 ? 18.797 -21.016 -23.469 1 85.38 155 LEU A C 1
ATOM 1189 O O . LEU A 1 155 ? 20 -20.844 -23.75 1 85.38 155 LEU A O 1
ATOM 1193 N N . PRO A 1 156 ? 18.281 -21.984 -22.719 1 79.38 156 PRO A N 1
ATOM 1194 C CA . PRO A 1 156 ? 19.234 -22.828 -22 1 79.38 156 PRO A CA 1
ATOM 1195 C C . PRO A 1 156 ? 20.141 -23.625 -22.938 1 79.38 156 PRO A C 1
ATOM 1197 O O . PRO A 1 156 ? 21.234 -24.031 -22.531 1 79.38 156 PRO A O 1
ATOM 1200 N N . ASP A 1 157 ? 19.734 -23.797 -24.109 1 82.69 157 ASP A N 1
ATOM 1201 C CA . ASP A 1 157 ? 20.5 -24.609 -25.031 1 82.69 157 ASP A CA 1
ATOM 1202 C C . ASP A 1 157 ? 21.656 -23.828 -25.641 1 82.69 157 ASP A C 1
ATOM 1204 O O . ASP A 1 157 ? 22.5 -24.391 -26.344 1 82.69 157 ASP A O 1
ATOM 1208 N N . THR A 1 158 ? 21.719 -22.609 -25.328 1 86.38 158 THR A N 1
ATOM 1209 C CA . THR A 1 158 ? 22.812 -21.797 -25.859 1 86.38 158 THR A CA 1
ATOM 1210 C C . THR A 1 158 ? 24.125 -22.125 -25.141 1 86.38 158 THR A C 1
ATOM 1212 O O . THR A 1 158 ? 24.125 -22.391 -23.938 1 86.38 158 THR A O 1
ATOM 1215 N N . GLU A 1 159 ? 25.156 -22.266 -25.844 1 88.19 159 GLU A N 1
ATOM 1216 C CA . GLU A 1 159 ? 26.469 -22.547 -25.266 1 88.19 159 GLU A CA 1
ATOM 1217 C C . GLU A 1 159 ? 26.953 -21.359 -24.422 1 88.19 159 GLU A C 1
ATOM 1219 O O . GLU A 1 159 ? 26.781 -20.203 -24.812 1 88.19 159 GLU A O 1
ATOM 1224 N N . GLY A 1 160 ? 27.219 -21.594 -23.172 1 87.25 160 GLY A N 1
ATOM 1225 C CA . GLY A 1 160 ? 27.703 -20.562 -22.266 1 87.25 160 GLY A CA 1
ATOM 1226 C C . GLY A 1 160 ? 27.75 -21 -20.828 1 87.25 160 GLY A C 1
ATOM 1227 O O . GLY A 1 160 ? 27.672 -22.203 -20.531 1 87.25 160 GLY A O 1
ATOM 1228 N N . SER A 1 161 ? 28.312 -20.062 -20.047 1 86.56 161 SER A N 1
ATOM 1229 C CA . SER A 1 161 ? 28.391 -20.375 -18.625 1 86.56 161 SER A CA 1
ATOM 1230 C C . SER A 1 161 ? 27.609 -19.375 -17.797 1 86.56 161 SER A C 1
ATOM 1232 O O . SER A 1 161 ? 27.469 -18.203 -18.188 1 86.56 161 SER A O 1
ATOM 1234 N N . CYS A 1 162 ? 26.891 -19.844 -16.844 1 83.69 162 CYS A N 1
ATOM 1235 C CA . CYS A 1 162 ? 26.156 -19 -15.906 1 83.69 162 CYS A CA 1
ATOM 1236 C C . CYS A 1 162 ? 26.688 -19.156 -14.492 1 83.69 162 CYS A C 1
ATOM 1238 O O . CYS A 1 162 ? 27.203 -20.219 -14.133 1 83.69 162 CYS A O 1
ATOM 1240 N N . PHE A 1 163 ? 26.703 -18.078 -13.773 1 82.12 163 PHE A N 1
ATOM 1241 C CA . PHE A 1 163 ? 27.062 -18.172 -12.359 1 82.12 163 PHE A CA 1
ATOM 1242 C C . PHE A 1 163 ? 26.062 -19.062 -11.617 1 82.12 163 PHE A C 1
ATOM 1244 O O . PHE A 1 163 ? 24.969 -19.344 -12.117 1 82.12 163 PHE A O 1
ATOM 1251 N N . SER A 1 164 ? 26.484 -19.531 -10.414 1 81.25 164 SER A N 1
ATOM 1252 C CA . SER A 1 164 ? 25.625 -20.406 -9.617 1 81.25 164 SER A CA 1
ATOM 1253 C C . SER A 1 164 ? 24.328 -19.703 -9.234 1 81.25 164 SER A C 1
ATOM 1255 O O . SER A 1 164 ? 24.344 -18.484 -8.969 1 81.25 164 SER A O 1
ATOM 1257 N N . LEU A 1 165 ? 23.266 -20.359 -9.352 1 77.25 165 LEU A N 1
ATOM 1258 C CA . LEU A 1 165 ? 21.953 -19.844 -9.008 1 77.25 165 LEU A CA 1
ATOM 1259 C C . LEU A 1 165 ? 21.922 -19.391 -7.555 1 77.25 165 LEU A C 1
ATOM 1261 O O . LEU A 1 165 ? 21.25 -18.391 -7.23 1 77.25 165 LEU A O 1
ATOM 1265 N N . GLN A 1 166 ? 22.719 -20.078 -6.773 1 78.75 166 GLN A N 1
ATOM 1266 C CA . GLN A 1 166 ? 22.766 -19.703 -5.359 1 78.75 166 GLN A CA 1
ATOM 1267 C C . GLN A 1 166 ? 23.328 -18.297 -5.18 1 78.75 166 GLN A C 1
ATOM 1269 O O . GLN A 1 166 ? 22.828 -17.531 -4.355 1 78.75 166 GLN A O 1
ATOM 1274 N N . LEU A 1 167 ? 24.266 -18.031 -5.93 1 77.81 167 LEU A N 1
ATOM 1275 C CA . LEU A 1 167 ? 24.875 -16.703 -5.848 1 77.81 167 LEU A CA 1
ATOM 1276 C C . LEU A 1 167 ? 23.906 -15.625 -6.309 1 77.81 167 LEU A C 1
ATOM 1278 O O . LEU A 1 167 ? 23.859 -14.539 -5.738 1 77.81 167 LEU A O 1
ATOM 1282 N N . GLN A 1 168 ? 23.156 -15.898 -7.246 1 77.88 168 GLN A N 1
ATOM 1283 C CA . GLN A 1 168 ? 22.172 -14.953 -7.746 1 77.88 168 GLN A CA 1
ATOM 1284 C C . GLN A 1 168 ? 21.094 -14.688 -6.707 1 77.88 168 GLN A C 1
ATOM 1286 O O . GLN A 1 168 ? 20.656 -13.547 -6.527 1 77.88 168 GLN A O 1
ATOM 1291 N N . LEU A 1 169 ? 20.719 -15.734 -6.031 1 81.44 169 LEU A N 1
ATOM 1292 C CA . LEU A 1 169 ? 19.672 -15.609 -5.023 1 81.44 169 LEU A CA 1
ATOM 1293 C C . LEU A 1 169 ? 20.172 -14.805 -3.824 1 81.44 169 LEU A C 1
ATOM 1295 O O . LEU A 1 169 ? 19.453 -13.945 -3.311 1 81.44 169 LEU A O 1
ATOM 1299 N N . ILE A 1 170 ? 21.375 -15.062 -3.461 1 81.88 170 ILE A N 1
ATOM 1300 C CA . ILE A 1 170 ? 21.953 -14.336 -2.336 1 81.88 170 ILE A CA 1
ATOM 1301 C C . ILE A 1 170 ? 22.141 -12.867 -2.713 1 81.88 170 ILE A C 1
ATOM 1303 O O . ILE A 1 170 ? 21.906 -11.977 -1.901 1 81.88 170 ILE A O 1
ATOM 1307 N N . GLY A 1 171 ? 22.625 -12.719 -3.895 1 82.75 171 GLY A N 1
ATOM 1308 C CA . GLY A 1 171 ? 22.781 -11.352 -4.375 1 82.75 171 GLY A CA 1
ATOM 1309 C C . GLY A 1 171 ? 21.469 -10.586 -4.445 1 82.75 171 GLY A C 1
ATOM 1310 O O . GLY A 1 171 ? 21.375 -9.461 -3.959 1 82.75 171 GLY A O 1
ATOM 1311 N N . GLY A 1 172 ? 20.469 -11.203 -4.961 1 84.25 172 GLY A N 1
ATOM 1312 C CA . GLY A 1 172 ? 19.156 -10.57 -5.078 1 84.25 172 GLY A CA 1
ATOM 1313 C C . GLY A 1 172 ? 18.516 -10.289 -3.732 1 84.25 172 GLY A C 1
ATOM 1314 O O . GLY A 1 172 ? 17.953 -9.211 -3.521 1 84.25 172 GLY A O 1
ATOM 1315 N N . THR A 1 173 ? 18.656 -11.227 -2.855 1 87.56 173 THR A N 1
ATOM 1316 C CA . THR A 1 173 ? 18.062 -11.062 -1.532 1 87.56 173 THR A CA 1
ATOM 1317 C C . THR A 1 173 ? 18.797 -9.977 -0.745 1 87.56 173 THR A C 1
ATOM 1319 O O . THR A 1 173 ? 18.172 -9.219 -0.004 1 87.56 173 THR A O 1
ATOM 1322 N N . SER A 1 174 ? 20.062 -9.969 -0.881 1 88.38 174 SER A N 1
ATOM 1323 C CA . SER A 1 174 ? 20.844 -8.938 -0.206 1 88.38 174 SER A CA 1
ATOM 1324 C C . SER A 1 174 ? 20.5 -7.547 -0.735 1 88.38 174 SER A C 1
ATOM 1326 O O . SER A 1 174 ? 20.359 -6.598 0.039 1 88.38 174 SER A O 1
ATOM 1328 N N . GLN A 1 175 ? 20.391 -7.469 -1.981 1 90.88 175 GLN A N 1
ATOM 1329 C CA . GLN A 1 175 ? 20.016 -6.199 -2.594 1 90.88 175 GLN A CA 1
ATOM 1330 C C . GLN A 1 175 ? 18.625 -5.754 -2.123 1 90.88 175 GLN A C 1
ATOM 1332 O O . GLN A 1 175 ? 18.422 -4.582 -1.812 1 90.88 175 GLN A O 1
ATOM 1337 N N . ALA A 1 176 ? 17.719 -6.656 -2.107 1 90.25 176 ALA A N 1
ATOM 1338 C CA . ALA A 1 176 ? 16.359 -6.352 -1.659 1 90.25 176 ALA A CA 1
ATOM 1339 C C . ALA A 1 176 ? 16.344 -5.941 -0.188 1 90.25 176 ALA A C 1
ATOM 1341 O O . ALA A 1 176 ? 15.633 -5.02 0.2 1 90.25 176 ALA A O 1
ATOM 1342 N N . ALA A 1 177 ? 17.125 -6.605 0.586 1 91.12 177 ALA A N 1
ATOM 1343 C CA . ALA A 1 177 ? 17.219 -6.281 2.008 1 91.12 177 ALA A CA 1
ATOM 1344 C C . ALA A 1 177 ? 17.766 -4.871 2.217 1 91.12 177 ALA A C 1
ATOM 1346 O O . ALA A 1 177 ? 17.25 -4.117 3.049 1 91.12 177 ALA A O 1
ATOM 1347 N N . PHE A 1 178 ? 18.781 -4.574 1.48 1 92.56 178 PHE A N 1
ATOM 1348 C CA . PHE A 1 178 ? 19.359 -3.232 1.576 1 92.56 178 PHE A CA 1
ATOM 1349 C C . PHE A 1 178 ? 18.344 -2.184 1.144 1 92.56 178 PHE A C 1
ATOM 1351 O O . PHE A 1 178 ? 18.234 -1.117 1.754 1 92.56 178 PHE A O 1
ATOM 1358 N N . ASN A 1 179 ? 17.656 -2.438 0.132 1 92.62 179 ASN A N 1
ATOM 1359 C CA . ASN A 1 179 ? 16.641 -1.507 -0.34 1 92.62 179 ASN A CA 1
ATOM 1360 C C . ASN A 1 179 ? 15.531 -1.315 0.692 1 92.62 179 ASN A C 1
ATOM 1362 O O . ASN A 1 179 ? 15.031 -0.205 0.871 1 92.62 179 ASN A O 1
ATOM 1366 N N . ALA A 1 180 ? 15.172 -2.389 1.301 1 92.19 180 ALA A N 1
ATOM 1367 C CA . ALA A 1 180 ? 14.18 -2.287 2.367 1 92.19 180 ALA A CA 1
ATOM 1368 C C . ALA A 1 180 ? 14.688 -1.414 3.51 1 92.19 180 ALA A C 1
ATOM 1370 O O . ALA A 1 180 ? 13.953 -0.586 4.047 1 92.19 180 ALA A O 1
ATOM 1371 N N . PHE A 1 181 ? 15.969 -1.572 3.834 1 92.88 181 PHE A N 1
ATOM 1372 C CA . PHE A 1 181 ? 16.594 -0.75 4.863 1 92.88 181 PHE A CA 1
ATOM 1373 C C . PHE A 1 181 ? 16.594 0.719 4.461 1 92.88 181 PHE A C 1
ATOM 1375 O O . PHE A 1 181 ? 16.281 1.592 5.27 1 92.88 181 PHE A O 1
ATOM 1382 N N . ALA A 1 182 ? 16.938 0.93 3.24 1 92.44 182 ALA A N 1
ATOM 1383 C CA . ALA A 1 182 ? 16.984 2.303 2.74 1 92.44 182 ALA A CA 1
ATOM 1384 C C . ALA A 1 182 ? 15.594 2.941 2.777 1 92.44 182 ALA A C 1
ATOM 1386 O O . ALA A 1 182 ? 15.453 4.109 3.141 1 92.44 182 ALA A O 1
ATOM 1387 N N . ASP A 1 183 ? 14.578 2.201 2.434 1 92 183 ASP A N 1
ATOM 1388 C CA . ASP A 1 183 ? 13.203 2.695 2.471 1 92 183 ASP A CA 1
ATOM 1389 C C . ASP A 1 183 ? 12.781 3.035 3.896 1 92 183 ASP A C 1
ATOM 1391 O O . ASP A 1 183 ? 12.18 4.086 4.137 1 92 183 ASP A O 1
ATOM 1395 N N . LEU A 1 184 ? 13.133 2.215 4.746 1 90.25 184 LEU A N 1
ATOM 1396 C CA . LEU A 1 184 ? 12.781 2.428 6.145 1 90.25 184 LEU A CA 1
ATOM 1397 C C . LEU A 1 184 ? 13.547 3.621 6.719 1 90.25 184 LEU A C 1
ATOM 1399 O O . LEU A 1 184 ? 12.984 4.41 7.48 1 90.25 184 LEU A O 1
ATOM 1403 N N . ALA A 1 185 ? 14.766 3.719 6.34 1 91.06 185 ALA A N 1
ATOM 1404 C CA . ALA A 1 185 ? 15.586 4.844 6.789 1 91.06 185 ALA A CA 1
ATOM 1405 C C . ALA A 1 185 ? 15.016 6.168 6.297 1 91.06 185 ALA A C 1
ATOM 1407 O O . ALA A 1 185 ? 14.938 7.137 7.055 1 91.06 185 ALA A O 1
ATOM 1408 N N . LEU A 1 186 ? 14.594 6.172 5.121 1 89.44 186 LEU A N 1
ATOM 1409 C CA . LEU A 1 186 ? 14.055 7.398 4.551 1 89.44 186 LEU A CA 1
ATOM 1410 C C . LEU A 1 186 ? 12.703 7.738 5.172 1 89.44 186 LEU A C 1
ATOM 1412 O O . LEU A 1 186 ? 12.359 8.914 5.32 1 89.44 186 LEU A O 1
ATOM 1416 N N . ALA A 1 187 ? 11.977 6.703 5.496 1 87.12 187 ALA A N 1
ATOM 1417 C CA . ALA A 1 187 ? 10.664 6.906 6.105 1 87.12 187 ALA A CA 1
ATOM 1418 C C . ALA A 1 187 ? 10.797 7.43 7.531 1 87.12 187 ALA A C 1
ATOM 1420 O O . ALA A 1 187 ? 9.992 8.25 7.977 1 87.12 187 ALA A O 1
ATOM 1421 N N . PHE A 1 188 ? 11.844 7.117 8.219 1 85.69 188 PHE A N 1
ATOM 1422 C CA . PHE A 1 188 ? 11.977 7.453 9.633 1 85.69 188 PHE A CA 1
ATOM 1423 C C . PHE A 1 188 ? 12.914 8.641 9.82 1 85.69 188 PHE A C 1
ATOM 1425 O O . PHE A 1 188 ? 12.922 9.273 10.875 1 85.69 188 PHE A O 1
ATOM 1432 N N . PHE A 1 189 ? 13.594 8.969 8.836 1 86.31 189 PHE A N 1
ATOM 1433 C CA . PHE A 1 189 ? 14.609 10 8.961 1 86.31 189 PHE A CA 1
ATOM 1434 C C . PHE A 1 189 ? 13.984 11.344 9.312 1 86.31 189 PHE A C 1
ATOM 1436 O O . PHE A 1 189 ? 14.555 12.125 10.078 1 86.31 189 PHE A O 1
ATOM 1443 N N . PRO A 1 190 ? 12.836 11.641 8.797 1 82.56 190 PRO A N 1
ATOM 1444 C CA . PRO A 1 190 ? 12.211 12.914 9.164 1 82.56 190 PRO A CA 1
ATOM 1445 C C . PRO A 1 190 ? 11.953 13.031 10.664 1 82.56 190 PRO A C 1
ATOM 1447 O O . PRO A 1 190 ? 11.961 14.133 11.211 1 82.56 190 PRO A O 1
ATOM 1450 N N . VAL A 1 191 ? 11.734 11.93 11.297 1 76.94 191 VAL A N 1
ATOM 1451 C CA . VAL A 1 191 ? 11.523 11.953 12.734 1 76.94 191 VAL A CA 1
ATOM 1452 C C . VAL A 1 191 ? 12.797 12.406 13.445 1 76.94 191 VAL A C 1
ATOM 1454 O O . VAL A 1 191 ? 12.734 13.164 14.414 1 76.94 191 VAL A O 1
ATOM 1457 N N . VAL A 1 192 ? 13.891 12.102 12.906 1 77.38 192 VAL A N 1
ATOM 1458 C CA . VAL A 1 192 ? 15.18 12.414 13.516 1 77.38 192 VAL A CA 1
ATOM 1459 C C . VAL A 1 192 ? 15.539 13.867 13.234 1 77.38 192 VAL A C 1
ATOM 1461 O O . VAL A 1 192 ? 16.062 14.562 14.109 1 77.38 192 VAL A O 1
ATOM 1464 N N . ILE A 1 193 ? 15.227 14.305 12.07 1 76.81 193 ILE A N 1
ATOM 1465 C CA . ILE A 1 193 ? 15.539 15.664 11.656 1 76.81 193 ILE A CA 1
ATOM 1466 C C . ILE A 1 193 ? 14.688 16.656 12.445 1 76.81 193 ILE A C 1
ATOM 1468 O O . ILE A 1 193 ? 15.188 17.672 12.922 1 76.81 193 ILE A O 1
ATOM 1472 N N . PHE A 1 194 ? 13.453 16.297 12.602 1 74.31 194 PHE A N 1
ATOM 1473 C CA . PHE A 1 194 ? 12.531 17.297 13.133 1 74.31 194 PHE A CA 1
ATOM 1474 C C . PHE A 1 194 ? 12.336 17.125 14.633 1 74.31 194 PHE A C 1
ATOM 1476 O O . PHE A 1 194 ? 11.516 17.812 15.242 1 74.31 194 PHE A O 1
ATOM 1483 N N . TYR A 1 195 ? 13.07 16.203 15.102 1 71.62 195 TYR A N 1
ATOM 1484 C CA . TYR A 1 195 ? 12.945 15.961 16.531 1 71.62 195 TYR A CA 1
ATOM 1485 C C . TYR A 1 195 ? 13.422 17.172 17.328 1 71.62 195 TYR A C 1
ATOM 1487 O O . TYR A 1 195 ? 12.82 17.531 18.344 1 71.62 195 TYR A O 1
ATOM 1495 N N . ARG A 1 196 ? 14.438 17.953 16.781 1 63.5 196 ARG A N 1
ATOM 1496 C CA . ARG A 1 196 ? 15.031 19.031 17.578 1 63.5 196 ARG A CA 1
ATOM 1497 C C . ARG A 1 196 ? 14.805 20.391 16.922 1 63.5 196 ARG A C 1
ATOM 1499 O O . ARG A 1 196 ? 15.266 21.406 17.422 1 63.5 196 ARG A O 1
ATOM 1506 N N . ILE A 1 197 ? 14.062 20.281 15.812 1 64.69 197 ILE A N 1
ATOM 1507 C CA . ILE A 1 197 ? 13.922 21.547 15.102 1 64.69 197 ILE A CA 1
ATOM 1508 C C . ILE A 1 197 ? 12.742 22.328 15.672 1 64.69 197 ILE A C 1
ATOM 1510 O O . ILE A 1 197 ? 11.727 21.75 16.047 1 64.69 197 ILE A O 1
ATOM 1514 N N . GLN A 1 198 ? 12.906 23.547 15.891 1 60.66 198 GLN A N 1
ATOM 1515 C CA . GLN A 1 198 ? 11.852 24.422 16.406 1 60.66 198 GLN A CA 1
ATOM 1516 C C . GLN A 1 198 ? 10.859 24.797 15.297 1 60.66 198 GLN A C 1
ATOM 1518 O O . GLN A 1 198 ? 11.023 25.812 14.633 1 60.66 198 GLN A O 1
ATOM 1523 N N . LEU A 1 199 ? 10.094 23.953 14.828 1 67.19 199 LEU A N 1
ATOM 1524 C CA . LEU A 1 199 ? 8.969 24.203 13.938 1 67.19 199 LEU A CA 1
ATOM 1525 C C . LEU A 1 199 ? 7.645 24.109 14.688 1 67.19 199 LEU A C 1
ATOM 1527 O O . LEU A 1 199 ? 7.57 23.469 15.742 1 67.19 199 LEU A O 1
ATOM 1531 N N . PRO A 1 200 ? 6.758 24.984 14.094 1 66.81 200 PRO A N 1
ATOM 1532 C CA . PRO A 1 200 ? 5.445 24.75 14.695 1 66.81 200 PRO A CA 1
ATOM 1533 C C . PRO A 1 200 ? 5.055 23.266 14.672 1 66.81 200 PRO A C 1
ATOM 1535 O O . PRO A 1 200 ? 5.375 22.562 13.719 1 66.81 200 PRO A O 1
ATOM 1538 N N . THR A 1 201 ? 4.703 22.797 15.711 1 64.69 201 THR A N 1
ATOM 1539 C CA . THR A 1 201 ? 4.449 21.375 15.961 1 64.69 201 THR A CA 1
ATOM 1540 C C . THR A 1 201 ? 3.646 20.766 14.812 1 64.69 201 THR A C 1
ATOM 1542 O O . THR A 1 201 ? 3.914 19.641 14.398 1 64.69 201 THR A O 1
ATOM 1545 N N . PHE A 1 202 ? 2.711 21.516 14.289 1 63.88 202 PHE A N 1
ATOM 1546 C CA . PHE A 1 202 ? 1.84 20.953 13.266 1 63.88 202 PHE A CA 1
ATOM 1547 C C . PHE A 1 202 ? 2.615 20.703 11.977 1 63.88 202 PHE A C 1
ATOM 1549 O O . PHE A 1 202 ? 2.354 19.719 11.273 1 63.88 202 PHE A O 1
ATOM 1556 N N . LYS A 1 203 ? 3.432 21.641 11.68 1 66.5 203 LYS A N 1
ATOM 1557 C CA . LYS A 1 203 ? 4.246 21.453 10.484 1 66.5 203 LYS A CA 1
ATOM 1558 C C . LYS A 1 203 ? 5.195 20.266 10.648 1 66.5 203 LYS A C 1
ATOM 1560 O O . LYS A 1 203 ? 5.348 19.469 9.727 1 66.5 203 LYS A O 1
ATOM 1565 N N . LYS A 1 204 ? 5.703 20.172 11.797 1 70.5 204 LYS A N 1
ATOM 1566 C CA . LYS A 1 204 ? 6.621 19.078 12.109 1 70.5 204 LYS A CA 1
ATOM 1567 C C . LYS A 1 204 ? 5.922 17.734 12.008 1 70.5 204 LYS A C 1
ATOM 1569 O O . LYS A 1 204 ? 6.426 16.812 11.359 1 70.5 204 LYS A O 1
ATOM 1574 N N . VAL A 1 205 ? 4.855 17.766 12.523 1 67.81 205 VAL A N 1
ATOM 1575 C CA . VAL A 1 205 ? 4.125 16.5 12.625 1 67.81 205 VAL A CA 1
ATOM 1576 C C . VAL A 1 205 ? 3.545 16.125 11.258 1 67.81 205 VAL A C 1
ATOM 1578 O O . VAL A 1 205 ? 3.506 14.953 10.891 1 67.81 205 VAL A O 1
ATOM 1581 N N . GLY A 1 206 ? 3.043 17.172 10.578 1 70.38 206 GLY A N 1
ATOM 1582 C CA . GLY A 1 206 ? 2.531 16.906 9.242 1 70.38 206 GLY A CA 1
ATOM 1583 C C . GLY A 1 206 ? 3.562 16.297 8.32 1 70.38 206 GLY A C 1
ATOM 1584 O O . GLY A 1 206 ? 3.273 15.312 7.621 1 70.38 206 GLY A O 1
ATOM 1585 N N . ILE A 1 207 ? 4.738 16.75 8.43 1 71.5 207 ILE A N 1
ATOM 1586 C CA . ILE A 1 207 ? 5.809 16.266 7.562 1 71.5 207 ILE A CA 1
ATOM 1587 C C . ILE A 1 207 ? 6.188 14.836 7.961 1 71.5 207 ILE A C 1
ATOM 1589 O O . ILE A 1 207 ? 6.383 13.977 7.098 1 71.5 207 ILE A O 1
ATOM 1593 N N . VAL A 1 208 ? 6.266 14.641 9.219 1 72.69 208 VAL A N 1
ATOM 1594 C CA . VAL A 1 208 ? 6.641 13.328 9.727 1 72.69 208 VAL A CA 1
ATOM 1595 C C . VAL A 1 208 ? 5.59 12.297 9.312 1 72.69 208 VAL A C 1
ATOM 1597 O O . VAL A 1 208 ? 5.93 11.172 8.93 1 72.69 208 VAL A O 1
ATOM 1600 N N . ALA A 1 209 ? 4.379 12.68 9.32 1 72.06 209 ALA A N 1
ATOM 1601 C CA . ALA A 1 209 ? 3.303 11.75 8.984 1 72.06 209 ALA A CA 1
ATOM 1602 C C . ALA A 1 209 ? 3.293 11.43 7.488 1 72.06 209 ALA A C 1
ATOM 1604 O O . ALA A 1 209 ? 3.123 10.273 7.094 1 72.06 209 ALA A O 1
ATOM 1605 N N . ILE A 1 210 ? 3.488 12.406 6.758 1 73 210 ILE A N 1
ATOM 1606 C CA . ILE A 1 210 ? 3.443 12.25 5.309 1 73 210 ILE A CA 1
ATOM 1607 C C . ILE A 1 210 ? 4.625 11.398 4.848 1 73 210 ILE A C 1
ATOM 1609 O O . ILE A 1 210 ? 4.453 10.469 4.051 1 73 210 ILE A O 1
ATOM 1613 N N . LEU A 1 211 ? 5.738 11.734 5.449 1 73.12 211 LEU A N 1
ATOM 1614 C CA . LEU A 1 211 ? 6.922 10.984 5.043 1 73.12 211 LEU A CA 1
ATOM 1615 C C . LEU A 1 211 ? 6.926 9.594 5.672 1 73.12 211 LEU A C 1
ATOM 1617 O O . LEU A 1 211 ? 7.504 8.656 5.113 1 73.12 211 LEU A O 1
ATOM 1621 N N . GLY A 1 212 ? 6.215 9.516 6.758 1 76.75 212 GLY A N 1
ATOM 1622 C CA . GLY A 1 212 ? 6.066 8.211 7.398 1 76.75 212 GLY A CA 1
ATOM 1623 C C . GLY A 1 212 ? 5.266 7.23 6.57 1 76.75 212 GLY A C 1
ATOM 1624 O O . GLY A 1 212 ? 5.379 6.016 6.754 1 76.75 212 GLY A O 1
ATOM 1625 N N . ALA A 1 213 ? 4.512 7.727 5.57 1 78.5 213 ALA A N 1
ATOM 1626 C CA . ALA A 1 213 ? 3.785 6.859 4.648 1 78.5 213 ALA A CA 1
ATOM 1627 C C . ALA A 1 213 ? 4.746 5.984 3.85 1 78.5 213 ALA A C 1
ATOM 1629 O O . ALA A 1 213 ? 4.332 4.98 3.258 1 78.5 213 ALA A O 1
ATOM 1630 N N . GLY A 1 214 ? 6.07 6.34 3.906 1 82.62 214 GLY A N 1
ATOM 1631 C CA . GLY A 1 214 ? 7.098 5.535 3.266 1 82.62 214 GLY A CA 1
ATOM 1632 C C . GLY A 1 214 ? 7.238 4.152 3.871 1 82.62 214 GLY A C 1
ATOM 1633 O O . GLY A 1 214 ? 7.84 3.264 3.268 1 82.62 214 GLY A O 1
ATOM 1634 N N . VAL A 1 215 ? 6.625 3.91 4.953 1 85.12 215 VAL A N 1
ATOM 1635 C CA . VAL A 1 215 ? 6.664 2.596 5.59 1 85.12 215 VAL A CA 1
ATOM 1636 C C . VAL A 1 215 ? 5.98 1.567 4.691 1 85.12 215 VAL A C 1
ATOM 1638 O O . VAL A 1 215 ? 6.344 0.389 4.699 1 85.12 215 VAL A O 1
ATOM 1641 N N . PHE A 1 216 ? 4.984 1.992 3.863 1 89.19 216 PHE A N 1
ATOM 1642 C CA . PHE A 1 216 ? 4.332 1.102 2.91 1 89.19 216 PHE A CA 1
ATOM 1643 C C . PHE A 1 216 ? 5.328 0.588 1.879 1 89.19 216 PHE A C 1
ATOM 1645 O O . PHE A 1 216 ? 5.297 -0.588 1.509 1 89.19 216 PHE A O 1
ATOM 1652 N N . ALA A 1 217 ? 6.188 1.542 1.493 1 90.88 217 ALA A N 1
ATOM 1653 C CA . ALA A 1 217 ? 7.207 1.141 0.527 1 90.88 217 ALA A CA 1
ATOM 1654 C C . ALA A 1 217 ? 8.172 0.132 1.139 1 90.88 217 ALA A C 1
ATOM 1656 O O . ALA A 1 217 ? 8.547 -0.849 0.492 1 90.88 217 ALA A O 1
ATOM 1657 N N . ALA A 1 218 ? 8.539 0.369 2.357 1 92.19 218 ALA A N 1
ATOM 1658 C CA . ALA A 1 218 ? 9.43 -0.549 3.059 1 92.19 218 ALA A CA 1
ATOM 1659 C C . ALA A 1 218 ? 8.781 -1.919 3.236 1 92.19 218 ALA A C 1
ATOM 1661 O O . ALA A 1 218 ? 9.438 -2.949 3.059 1 92.19 218 ALA A O 1
ATOM 1662 N N . ALA A 1 219 ? 7.531 -1.924 3.537 1 91.56 219 ALA A N 1
ATOM 1663 C CA . ALA A 1 219 ? 6.809 -3.18 3.703 1 91.56 219 ALA A CA 1
ATOM 1664 C C . ALA A 1 219 ? 6.742 -3.953 2.389 1 91.56 219 ALA A C 1
ATOM 1666 O O . ALA A 1 219 ? 6.965 -5.168 2.363 1 91.56 219 ALA A O 1
ATOM 1667 N N . ALA A 1 220 ? 6.387 -3.264 1.329 1 92.56 220 ALA A N 1
ATOM 1668 C CA . ALA A 1 220 ? 6.328 -3.908 0.02 1 92.56 220 ALA A CA 1
ATOM 1669 C C . ALA A 1 220 ? 7.68 -4.5 -0.362 1 92.56 220 ALA A C 1
ATOM 1671 O O . ALA A 1 220 ? 7.754 -5.609 -0.895 1 92.56 220 ALA A O 1
ATOM 1672 N N . THR A 1 221 ? 8.758 -3.775 -0.056 1 94.5 221 THR A N 1
ATOM 1673 C CA . THR A 1 221 ? 10.102 -4.254 -0.366 1 94.5 221 THR A CA 1
ATOM 1674 C C . THR A 1 221 ? 10.453 -5.461 0.497 1 94.5 221 THR A C 1
ATOM 1676 O O . THR A 1 221 ? 11.125 -6.387 0.034 1 94.5 221 THR A O 1
ATOM 1679 N N . LEU A 1 222 ? 10.016 -5.422 1.672 1 93.06 222 LEU A N 1
ATOM 1680 C CA . LEU A 1 222 ? 10.281 -6.539 2.568 1 93.06 222 LEU A CA 1
ATOM 1681 C C . LEU A 1 222 ? 9.562 -7.797 2.09 1 93.06 222 LEU A C 1
ATOM 1683 O O . LEU A 1 222 ? 10.125 -8.891 2.133 1 93.06 222 LEU A O 1
ATOM 1687 N N . VAL A 1 223 ? 8.359 -7.652 1.653 1 92.69 223 VAL A N 1
ATOM 1688 C CA . VAL A 1 223 ? 7.629 -8.789 1.101 1 92.69 223 VAL A CA 1
ATOM 1689 C C . VAL A 1 223 ? 8.391 -9.352 -0.098 1 92.69 223 VAL A C 1
ATOM 1691 O O . VAL A 1 223 ? 8.547 -10.57 -0.22 1 92.69 223 VAL A O 1
ATOM 1694 N N . LYS A 1 224 ? 8.766 -8.469 -0.898 1 92.88 224 LYS A N 1
ATOM 1695 C CA . LYS A 1 224 ? 9.555 -8.891 -2.053 1 92.88 224 LYS A CA 1
ATOM 1696 C C . LYS A 1 224 ? 10.812 -9.648 -1.618 1 92.88 224 LYS A C 1
ATOM 1698 O O . LYS A 1 224 ? 11.164 -10.664 -2.215 1 92.88 224 LYS A O 1
ATOM 1703 N N . CYS A 1 225 ? 11.461 -9.188 -0.62 1 91.44 225 CYS A N 1
ATOM 1704 C CA . CYS A 1 225 ? 12.672 -9.812 -0.092 1 91.44 225 CYS A CA 1
ATOM 1705 C C . CYS A 1 225 ? 12.383 -11.227 0.401 1 91.44 225 CYS A C 1
ATOM 1707 O O . CYS A 1 225 ? 13.141 -12.156 0.111 1 91.44 225 CYS A O 1
ATOM 1709 N N . ILE A 1 226 ? 11.312 -11.422 1.029 1 90.69 226 ILE A N 1
ATOM 1710 C CA . ILE A 1 226 ? 10.938 -12.727 1.562 1 90.69 226 ILE A CA 1
ATOM 1711 C C . ILE A 1 226 ? 10.602 -13.672 0.415 1 90.69 226 ILE A C 1
ATOM 1713 O O . ILE A 1 226 ? 10.969 -14.852 0.446 1 90.69 226 ILE A O 1
ATOM 1717 N N . LEU A 1 227 ? 9.953 -13.172 -0.582 1 90.31 227 LEU A N 1
ATOM 1718 C CA . LEU A 1 227 ? 9.586 -14 -1.729 1 90.31 227 LEU A CA 1
ATOM 1719 C C . LEU A 1 227 ? 10.828 -14.422 -2.504 1 90.31 227 LEU A C 1
ATOM 1721 O O . LEU A 1 227 ? 10.891 -15.539 -3.018 1 90.31 227 LEU A O 1
ATOM 1725 N N . LEU A 1 228 ? 11.812 -13.5 -2.59 1 88.25 228 LEU A N 1
ATOM 1726 C CA . LEU A 1 228 ? 13.055 -13.828 -3.279 1 88.25 228 LEU A CA 1
ATOM 1727 C C . LEU A 1 228 ? 13.812 -14.922 -2.537 1 88.25 228 LEU A C 1
ATOM 1729 O O . LEU A 1 228 ? 14.398 -15.812 -3.16 1 88.25 228 LEU A O 1
ATOM 1733 N N . LYS A 1 229 ? 13.742 -14.883 -1.292 1 86.5 229 LYS A N 1
ATOM 1734 C CA . LYS A 1 229 ? 14.43 -15.875 -0.469 1 86.5 229 LYS A CA 1
ATOM 1735 C C . LYS A 1 229 ? 13.781 -17.25 -0.605 1 86.5 229 LYS A C 1
ATOM 1737 O O . LYS A 1 229 ? 14.469 -18.281 -0.53 1 86.5 229 LYS A O 1
ATOM 1742 N N . ASN A 1 230 ? 12.477 -17.281 -0.916 1 83.75 230 ASN A N 1
ATOM 1743 C CA . ASN A 1 230 ? 11.742 -18.547 -0.991 1 83.75 230 ASN A CA 1
ATOM 1744 C C . ASN A 1 230 ? 11.656 -19.062 -2.426 1 83.75 230 ASN A C 1
ATOM 1746 O O . ASN A 1 230 ? 10.883 -19.969 -2.717 1 83.75 230 ASN A O 1
ATOM 1750 N N . LEU A 1 231 ? 12.43 -18.484 -3.334 1 83 231 LEU A N 1
ATOM 1751 C CA . LEU A 1 231 ? 12.453 -18.969 -4.711 1 83 231 LEU A CA 1
ATOM 1752 C C . LEU A 1 231 ? 13.125 -20.328 -4.797 1 83 231 LEU A C 1
ATOM 1754 O O . LEU A 1 231 ? 14.219 -20.531 -4.27 1 83 231 LEU A O 1
ATOM 1758 N N . PRO A 1 232 ? 12.445 -21.234 -5.383 1 72.69 232 PRO A N 1
ATOM 1759 C CA . PRO A 1 232 ? 13.055 -22.562 -5.516 1 72.69 232 PRO A CA 1
ATOM 1760 C C . PRO A 1 232 ? 14.266 -22.562 -6.453 1 72.69 232 PRO A C 1
ATOM 1762 O O . PRO A 1 232 ? 14.352 -21.719 -7.352 1 72.69 232 PRO A O 1
ATOM 1765 N N . GLU A 1 233 ? 15.219 -23.438 -6.348 1 65.31 233 GLU A N 1
ATOM 1766 C CA . GLU A 1 233 ? 16.453 -23.547 -7.109 1 65.31 233 GLU A CA 1
ATOM 1767 C C . GLU A 1 233 ? 16.172 -23.828 -8.586 1 65.31 233 GLU A C 1
ATOM 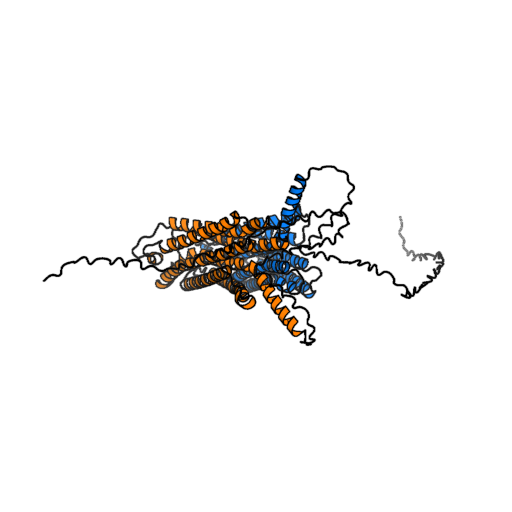1769 O O . GLU A 1 233 ? 16.844 -23.281 -9.461 1 65.31 233 GLU A O 1
ATOM 1774 N N . HIS A 1 234 ? 15.289 -24.703 -8.867 1 62.41 234 HIS A N 1
ATOM 1775 C CA . HIS A 1 234 ? 14.953 -25.016 -10.25 1 62.41 234 HIS A CA 1
ATOM 1776 C C . HIS A 1 234 ? 13.562 -24.5 -10.602 1 62.41 234 HIS A C 1
ATOM 1778 O O . HIS A 1 234 ? 12.68 -25.281 -10.961 1 62.41 234 HIS A O 1
ATOM 1784 N N . ALA A 1 235 ? 13.641 -23.203 -10.656 1 63.19 235 ALA A N 1
ATOM 1785 C CA . ALA A 1 235 ? 12.305 -22.609 -10.648 1 63.19 235 ALA A CA 1
ATOM 1786 C C . ALA A 1 235 ? 11.836 -22.312 -12.07 1 63.19 235 ALA A C 1
ATOM 1788 O O . ALA A 1 235 ? 12.641 -21.953 -12.938 1 63.19 235 ALA A O 1
ATOM 1789 N N . ASP A 1 236 ? 10.641 -22.828 -12.391 1 82.38 236 ASP A N 1
ATOM 1790 C CA . ASP A 1 236 ? 9.898 -22.312 -13.539 1 82.38 236 ASP A CA 1
ATOM 1791 C C . ASP A 1 236 ? 9.797 -20.797 -13.5 1 82.38 236 ASP A C 1
ATOM 1793 O O . ASP A 1 236 ? 8.977 -20.234 -12.766 1 82.38 236 ASP A O 1
ATOM 1797 N N . ILE A 1 237 ? 10.68 -20.172 -14.305 1 81.25 237 ILE A N 1
ATOM 1798 C CA . ILE A 1 237 ? 10.859 -18.719 -14.219 1 81.25 237 ILE A CA 1
ATOM 1799 C C . ILE A 1 237 ? 9.523 -18.016 -14.445 1 81.25 237 ILE A C 1
ATOM 1801 O O . ILE A 1 237 ? 9.18 -17.094 -13.719 1 81.25 237 ILE A O 1
ATOM 1805 N N . THR A 1 238 ? 8.734 -18.453 -15.422 1 86 238 THR A N 1
ATOM 1806 C CA . THR A 1 238 ? 7.5 -17.766 -15.781 1 86 238 THR A CA 1
ATOM 1807 C C . THR A 1 238 ? 6.469 -17.875 -14.664 1 86 238 THR A C 1
ATOM 1809 O O . THR A 1 238 ? 5.641 -16.984 -14.477 1 86 238 THR A O 1
ATOM 1812 N N . TRP A 1 239 ? 6.57 -18.875 -13.914 1 86.38 239 TRP A N 1
ATOM 1813 C CA . TRP A 1 239 ? 5.621 -19.078 -12.828 1 86.38 239 TRP A CA 1
ATOM 1814 C C . TRP A 1 239 ? 6.16 -18.5 -11.523 1 86.38 239 TRP A C 1
ATOM 1816 O O . TRP A 1 239 ? 5.453 -17.766 -10.82 1 86.38 239 TRP A O 1
ATOM 1826 N N . SER A 1 240 ? 7.406 -18.734 -11.195 1 85.75 240 SER A N 1
ATOM 1827 C CA . SER A 1 240 ? 7.984 -18.391 -9.898 1 85.75 240 SER A CA 1
ATOM 1828 C C . SER A 1 240 ? 8.195 -16.891 -9.758 1 85.75 240 SER A C 1
ATOM 1830 O O . SER A 1 240 ? 8.164 -16.359 -8.641 1 85.75 240 SER A O 1
ATOM 1832 N N . TRP A 1 241 ? 8.281 -16.219 -10.836 1 89.5 241 TRP A N 1
ATOM 1833 C CA . TRP A 1 241 ? 8.578 -14.781 -10.781 1 89.5 241 TRP A CA 1
ATOM 1834 C C . TRP A 1 241 ? 7.297 -13.961 -10.773 1 89.5 241 TRP A C 1
ATOM 1836 O O . TRP A 1 241 ? 7.332 -12.742 -10.578 1 89.5 241 TRP A O 1
ATOM 1846 N N . ALA A 1 242 ? 6.184 -14.617 -10.883 1 90.75 242 ALA A N 1
ATOM 1847 C CA . ALA A 1 242 ? 4.918 -13.891 -10.977 1 90.75 242 ALA A CA 1
ATOM 1848 C C . ALA A 1 242 ? 4.637 -13.125 -9.688 1 90.75 242 ALA A C 1
ATOM 1850 O O . ALA A 1 242 ? 4.363 -11.922 -9.719 1 90.75 242 ALA A O 1
ATOM 1851 N N . PRO A 1 243 ? 4.77 -13.758 -8.5 1 91.19 243 PRO A N 1
ATOM 1852 C CA . PRO A 1 243 ? 4.539 -12.984 -7.277 1 91.19 243 PRO A CA 1
ATOM 1853 C C . PRO A 1 243 ? 5.582 -11.891 -7.066 1 91.19 243 PRO A C 1
ATOM 1855 O O . PRO A 1 243 ? 5.254 -10.812 -6.562 1 91.19 243 PRO A O 1
ATOM 1858 N N . ILE A 1 244 ? 6.762 -12.133 -7.434 1 91.56 244 ILE A N 1
ATOM 1859 C CA . ILE A 1 244 ? 7.82 -11.141 -7.305 1 91.56 244 ILE A CA 1
ATOM 1860 C C . ILE A 1 244 ? 7.531 -9.953 -8.219 1 91.56 244 ILE A C 1
ATOM 1862 O O . ILE A 1 244 ? 7.734 -8.797 -7.836 1 91.56 244 ILE A O 1
ATOM 1866 N N . THR A 1 245 ? 7.043 -10.273 -9.422 1 94.56 245 THR A N 1
ATOM 1867 C CA . THR A 1 245 ? 6.68 -9.227 -10.375 1 94.56 245 THR A CA 1
ATOM 1868 C C . THR A 1 245 ? 5.57 -8.344 -9.812 1 94.56 245 THR A C 1
ATOM 1870 O O . THR A 1 245 ? 5.602 -7.125 -9.969 1 94.56 245 THR A O 1
ATOM 1873 N N . THR A 1 246 ? 4.625 -8.922 -9.133 1 94.5 246 THR A N 1
ATOM 1874 C CA . THR A 1 246 ? 3.539 -8.164 -8.531 1 94.5 246 THR A CA 1
ATOM 1875 C C . THR A 1 246 ? 4.07 -7.227 -7.445 1 94.5 246 THR A C 1
ATOM 1877 O O . THR A 1 246 ? 3.736 -6.039 -7.426 1 94.5 246 THR A O 1
ATOM 1880 N N . TRP A 1 247 ? 4.949 -7.66 -6.711 1 93.62 247 TRP A N 1
ATOM 1881 C CA . TRP A 1 247 ? 5.363 -6.906 -5.535 1 93.62 247 TRP A CA 1
ATOM 1882 C C . TRP A 1 247 ? 6.414 -5.859 -5.898 1 93.62 247 TRP A C 1
ATOM 1884 O O . TRP A 1 247 ? 6.496 -4.809 -5.258 1 93.62 247 TRP A O 1
ATOM 1894 N N . TYR A 1 248 ? 7.301 -6.168 -6.879 1 95.06 248 TYR A N 1
ATOM 1895 C CA . TYR A 1 248 ? 8.188 -5.066 -7.242 1 95.06 248 TYR A CA 1
ATOM 1896 C C . TYR A 1 248 ? 7.422 -3.971 -7.977 1 95.06 248 TYR A C 1
ATOM 1898 O O . TYR A 1 248 ? 7.82 -2.803 -7.945 1 95.06 248 TYR A O 1
ATOM 1906 N N . SER A 1 249 ? 6.273 -4.355 -8.656 1 96 249 SER A N 1
ATOM 1907 C CA . SER A 1 249 ? 5.406 -3.332 -9.227 1 96 249 SER A CA 1
ATOM 1908 C C . SER A 1 249 ? 4.754 -2.486 -8.141 1 96 249 SER A C 1
ATOM 1910 O O . SER A 1 249 ? 4.715 -1.258 -8.242 1 96 249 SER A O 1
ATOM 1912 N N . VAL A 1 250 ? 4.293 -3.145 -7.117 1 94.75 250 VAL A N 1
ATOM 1913 C CA . VAL A 1 250 ? 3.699 -2.438 -5.988 1 94.75 250 VAL A CA 1
ATOM 1914 C C . VAL A 1 250 ? 4.738 -1.521 -5.344 1 94.75 250 VAL A C 1
ATOM 1916 O O . VAL A 1 250 ? 4.469 -0.346 -5.09 1 94.75 250 VAL A O 1
ATOM 1919 N N . GLU A 1 251 ? 5.887 -2.008 -5.16 1 94.12 251 GLU A N 1
ATOM 1920 C CA . GLU A 1 251 ? 6.977 -1.264 -4.535 1 94.12 251 GLU A CA 1
ATOM 1921 C C . GLU A 1 251 ? 7.293 0.013 -5.312 1 94.12 251 GLU A C 1
ATOM 1923 O O . GLU A 1 251 ? 7.367 1.097 -4.727 1 94.12 251 GLU A O 1
ATOM 1928 N N . MET A 1 252 ? 7.453 -0.163 -6.57 1 96.12 252 MET A N 1
ATOM 1929 C CA . MET A 1 252 ? 7.848 0.965 -7.41 1 96.12 252 MET A CA 1
ATOM 1930 C C . MET A 1 252 ? 6.801 2.074 -7.355 1 96.12 252 MET A C 1
ATOM 1932 O O . MET A 1 252 ? 7.133 3.236 -7.125 1 96.12 252 MET A O 1
ATOM 1936 N N . TYR A 1 253 ? 5.566 1.701 -7.484 1 97 253 TYR A N 1
ATOM 1937 C CA . TYR A 1 253 ? 4.516 2.711 -7.547 1 97 253 TYR A CA 1
ATOM 1938 C C . TYR A 1 253 ? 4.234 3.291 -6.164 1 97 253 TYR A C 1
ATOM 1940 O O . TYR A 1 253 ? 3.908 4.473 -6.035 1 97 253 TYR A O 1
ATOM 1948 N N . VAL A 1 254 ? 4.375 2.547 -5.125 1 94.06 254 VAL A N 1
ATOM 1949 C CA . VAL A 1 254 ? 4.195 3.049 -3.766 1 94.06 254 VAL A CA 1
ATOM 1950 C C . VAL A 1 254 ? 5.281 4.07 -3.443 1 94.06 254 VAL A C 1
ATOM 1952 O O . VAL A 1 254 ? 5.008 5.109 -2.838 1 94.06 254 VAL A O 1
ATOM 1955 N N . ILE A 1 255 ? 6.492 3.809 -3.859 1 94.12 255 ILE A N 1
ATOM 1956 C CA . ILE A 1 255 ? 7.594 4.746 -3.646 1 94.12 255 ILE A CA 1
ATOM 1957 C C . ILE A 1 255 ? 7.285 6.066 -4.348 1 94.12 255 ILE A C 1
ATOM 1959 O O . ILE A 1 255 ? 7.465 7.141 -3.766 1 94.12 255 ILE A O 1
ATOM 1963 N N . ILE A 1 256 ? 6.797 5.953 -5.523 1 95.25 256 ILE A N 1
ATOM 1964 C CA . ILE A 1 256 ? 6.488 7.137 -6.316 1 95.25 256 ILE A CA 1
ATOM 1965 C C . ILE A 1 256 ? 5.375 7.938 -5.641 1 95.25 256 ILE A C 1
ATOM 1967 O O . ILE A 1 256 ? 5.469 9.164 -5.52 1 95.25 256 ILE A O 1
ATOM 1971 N N . ILE A 1 257 ? 4.379 7.277 -5.152 1 91.94 257 ILE A N 1
ATOM 1972 C CA . ILE A 1 257 ? 3.254 7.934 -4.496 1 91.94 257 ILE A CA 1
ATOM 1973 C C . ILE A 1 257 ? 3.729 8.594 -3.203 1 91.94 257 ILE A C 1
ATOM 1975 O O . ILE A 1 257 ? 3.441 9.773 -2.961 1 91.94 257 ILE A O 1
ATOM 1979 N N . CYS A 1 258 ? 4.508 7.918 -2.455 1 88.56 258 CYS A N 1
ATOM 1980 C CA . CYS A 1 258 ? 4.988 8.43 -1.177 1 88.56 258 CYS A CA 1
ATOM 1981 C C . CYS A 1 258 ? 5.941 9.602 -1.383 1 88.56 258 CYS A C 1
ATOM 1983 O O . CYS A 1 258 ? 5.996 10.516 -0.558 1 88.56 258 CYS A O 1
ATOM 1985 N N . ALA A 1 259 ? 6.684 9.555 -2.488 1 89.44 259 ALA A N 1
ATOM 1986 C CA . ALA A 1 259 ? 7.605 10.648 -2.793 1 89.44 259 ALA A CA 1
ATOM 1987 C C . ALA A 1 259 ? 6.848 11.906 -3.211 1 89.44 259 ALA A C 1
ATOM 1989 O O . ALA A 1 259 ? 7.352 13.016 -3.066 1 89.44 259 ALA A O 1
ATOM 1990 N N . THR A 1 260 ? 5.641 11.773 -3.652 1 89.19 260 THR A N 1
ATOM 1991 C CA . THR A 1 260 ? 4.879 12.883 -4.199 1 89.19 260 THR A CA 1
ATOM 1992 C C . THR A 1 260 ? 3.908 13.438 -3.158 1 89.19 260 THR A C 1
ATOM 1994 O O . THR A 1 260 ? 3.533 14.609 -3.213 1 89.19 260 THR A O 1
ATOM 1997 N N . LEU A 1 261 ? 3.566 12.695 -2.129 1 83.62 261 LEU A N 1
ATOM 1998 C CA . LEU A 1 261 ? 2.566 13.062 -1.131 1 83.62 261 LEU A CA 1
ATOM 1999 C C . LEU A 1 261 ? 2.969 14.336 -0.402 1 83.62 261 LEU A C 1
ATOM 2001 O O . LEU A 1 261 ? 2.15 15.242 -0.232 1 83.62 261 LEU A O 1
ATOM 2005 N N . PRO A 1 262 ? 4.238 14.547 -0.004 1 78.75 262 PRO A N 1
ATOM 2006 C CA . PRO A 1 262 ? 4.621 15.758 0.729 1 78.75 262 PRO A CA 1
ATOM 2007 C C . PRO A 1 262 ? 4.582 17.016 -0.143 1 78.75 262 PRO A C 1
ATOM 2009 O O . PRO A 1 262 ? 4.582 18.125 0.378 1 78.75 262 PRO A O 1
ATOM 2012 N N . THR A 1 263 ? 4.512 16.859 -1.38 1 78.5 263 THR A N 1
ATOM 2013 C CA . THR A 1 263 ? 4.527 18.016 -2.262 1 78.5 263 THR A CA 1
ATOM 2014 C C . THR A 1 263 ? 3.111 18.406 -2.67 1 78.5 263 THR A C 1
ATOM 2016 O O . THR A 1 263 ? 2.898 19.469 -3.26 1 78.5 263 THR A O 1
ATOM 2019 N N . LEU A 1 264 ? 2.152 17.609 -2.26 1 75.88 264 LEU A N 1
ATOM 2020 C CA . LEU A 1 264 ? 0.771 17.844 -2.67 1 75.88 264 LEU A CA 1
ATOM 2021 C C . LEU A 1 264 ? 0.212 19.109 -2.012 1 75.88 264 LEU A C 1
ATOM 2023 O O . LEU A 1 264 ? -0.565 19.844 -2.627 1 75.88 264 LEU A O 1
ATOM 2027 N N . PRO A 1 265 ? 0.661 19.344 -0.765 1 72.31 265 PRO A N 1
ATOM 2028 C CA . PRO A 1 265 ? 0.184 20.609 -0.173 1 72.31 265 PRO A CA 1
ATOM 2029 C C . PRO A 1 265 ? 0.569 21.828 -0.997 1 72.31 265 PRO A C 1
ATOM 2031 O O . PRO A 1 265 ? -0.21 22.781 -1.094 1 72.31 265 PRO A O 1
ATOM 2034 N N . GLN A 1 266 ? 1.707 21.766 -1.53 1 72.5 266 GLN A N 1
ATOM 2035 C CA . GLN A 1 266 ? 2.127 22.875 -2.377 1 72.5 266 GLN A CA 1
ATOM 2036 C C . GLN A 1 266 ? 1.239 23 -3.613 1 72.5 266 GLN A C 1
ATOM 2038 O O . GLN A 1 266 ? 0.966 24.094 -4.086 1 72.5 266 GLN A O 1
ATOM 2043 N N . CYS A 1 267 ? 0.842 21.859 -4.023 1 74.94 267 CYS A N 1
ATOM 2044 C CA . CYS A 1 267 ? -0.063 21.844 -5.168 1 74.94 267 CYS A CA 1
ATOM 2045 C C . CYS A 1 267 ? -1.423 22.422 -4.797 1 74.94 267 CYS A C 1
ATOM 2047 O O . CYS A 1 267 ? -2.004 23.203 -5.562 1 74.94 267 CYS A O 1
ATOM 2049 N N . TYR A 1 268 ? -1.815 22.094 -3.686 1 74.44 268 TYR A N 1
ATOM 2050 C CA . TYR A 1 268 ? -3.113 22.547 -3.207 1 74.44 268 TYR A CA 1
ATOM 2051 C C . TYR A 1 268 ? -3.123 24.062 -3.031 1 74.44 268 TYR A C 1
ATOM 2053 O O . TYR A 1 268 ? -4.074 24.734 -3.439 1 74.44 268 TYR A O 1
ATOM 2061 N N . THR A 1 269 ? -2.066 24.578 -2.465 1 73.25 269 THR A N 1
ATOM 2062 C CA . THR A 1 269 ? -1.975 26.016 -2.221 1 73.25 269 THR A CA 1
ATOM 2063 C C . THR A 1 269 ? -1.864 26.781 -3.535 1 73.25 269 THR A C 1
ATOM 2065 O O . THR A 1 269 ? -2.453 27.859 -3.686 1 73.25 269 THR A O 1
ATOM 2068 N N . ALA A 1 270 ? -1.204 26.203 -4.391 1 75.19 270 ALA A N 1
ATOM 2069 C CA . ALA A 1 270 ? -1.011 26.859 -5.676 1 75.19 270 ALA A CA 1
ATOM 2070 C C . ALA A 1 270 ? -2.316 26.922 -6.465 1 75.19 270 ALA A C 1
ATOM 2072 O O . ALA A 1 270 ? -2.619 27.938 -7.098 1 75.19 270 ALA A O 1
ATOM 2073 N N . ILE A 1 271 ? -3.074 25.953 -6.328 1 73.12 271 ILE A N 1
ATOM 2074 C CA . ILE A 1 271 ? -4.324 25.859 -7.074 1 73.12 271 ILE A CA 1
ATOM 2075 C C . ILE A 1 271 ? -5.367 26.781 -6.441 1 73.12 271 ILE A C 1
ATOM 2077 O O . ILE A 1 271 ? -6.117 27.453 -7.148 1 73.12 271 ILE A O 1
ATOM 2081 N N . THR A 1 272 ? -5.383 26.797 -5.141 1 72 272 THR A N 1
ATOM 2082 C CA . THR A 1 272 ? -6.363 27.625 -4.445 1 72 272 THR A CA 1
ATOM 2083 C C . THR A 1 272 ? -6.012 29.109 -4.578 1 72 272 THR A C 1
ATOM 2085 O O . THR A 1 272 ? -6.902 29.953 -4.68 1 72 272 THR A O 1
ATOM 2088 N N . HIS A 1 273 ? -4.73 29.375 -4.504 1 70.12 273 HIS A N 1
ATOM 2089 C CA . HIS A 1 273 ? -4.301 30.766 -4.672 1 70.12 273 HIS A CA 1
ATOM 2090 C C . HIS A 1 273 ? -4.621 31.266 -6.07 1 70.12 273 HIS A C 1
ATOM 2092 O O . HIS A 1 273 ? -5.027 32.438 -6.238 1 70.12 273 HIS A O 1
ATOM 2098 N N . LYS A 1 274 ? -4.434 30.484 -7.004 1 65.62 274 LYS A N 1
ATOM 2099 C CA . LYS A 1 274 ? -4.73 30.891 -8.375 1 65.62 274 LYS A CA 1
ATOM 2100 C C . LYS A 1 274 ? -6.227 31.141 -8.555 1 65.62 274 LYS A C 1
ATOM 2102 O O . LYS A 1 274 ? -6.621 32.094 -9.234 1 65.62 274 LYS A O 1
ATOM 2107 N N . ARG A 1 275 ? -6.98 30.406 -7.812 1 61.25 275 ARG A N 1
ATOM 2108 C CA . ARG A 1 275 ? -8.43 30.562 -7.91 1 61.25 275 ARG A CA 1
ATOM 2109 C C . ARG A 1 275 ? -8.883 31.828 -7.191 1 61.25 275 ARG A C 1
ATOM 2111 O O . ARG A 1 275 ? -9.797 32.531 -7.652 1 61.25 275 ARG A O 1
ATOM 2118 N N . GLN A 1 276 ? -8.188 32.031 -6.074 1 59.62 276 GLN A N 1
ATOM 2119 C CA . GLN A 1 276 ? -8.539 33.25 -5.336 1 59.62 276 GLN A CA 1
ATOM 2120 C C . GLN A 1 276 ? -8.164 34.5 -6.121 1 59.62 276 GLN A C 1
ATOM 2122 O O . GLN A 1 276 ? -8.906 35.5 -6.129 1 59.62 276 GLN A O 1
ATOM 2127 N N . THR A 1 277 ? -6.969 34.406 -6.676 1 56.22 277 THR A N 1
ATOM 2128 C CA . THR A 1 277 ? -6.574 35.531 -7.492 1 56.22 277 THR A CA 1
ATOM 2129 C C . THR A 1 277 ? -7.52 35.719 -8.68 1 56.22 277 THR A C 1
ATOM 2131 O O . THR A 1 277 ? -7.828 36.844 -9.078 1 56.22 277 THR A O 1
ATOM 2134 N N . TYR A 1 278 ? -7.961 34.594 -9.109 1 51.31 278 TYR A N 1
ATOM 2135 C CA . TYR A 1 278 ? -8.898 34.656 -10.227 1 51.31 278 TYR A CA 1
ATOM 2136 C C . TYR A 1 278 ? -10.242 35.219 -9.781 1 51.31 278 TYR A C 1
ATOM 2138 O O . TYR A 1 278 ? -10.867 36 -10.508 1 51.31 278 TYR A O 1
ATOM 2146 N N . TYR A 1 279 ? -10.688 34.844 -8.617 1 50.94 279 TYR A N 1
ATOM 2147 C CA . TYR A 1 279 ? -11.953 35.375 -8.094 1 50.94 279 TYR A CA 1
ATOM 2148 C C . TYR A 1 279 ? -11.82 36.812 -7.664 1 50.94 279 TYR A C 1
ATOM 2150 O O . TYR A 1 279 ? -12.758 37.594 -7.809 1 50.94 279 TYR A O 1
ATOM 2158 N N . ASN A 1 280 ? -10.734 37.156 -7.008 1 52.16 280 ASN A N 1
ATOM 2159 C CA . ASN A 1 280 ? -10.539 38.562 -6.648 1 52.16 280 ASN A CA 1
ATOM 2160 C C . ASN A 1 280 ? -10.398 39.438 -7.887 1 52.16 280 ASN A C 1
ATOM 2162 O O . ASN A 1 280 ? -10.797 40.625 -7.871 1 52.16 280 ASN A O 1
ATOM 2166 N N . SER A 1 281 ? -9.836 38.969 -8.828 1 50.72 281 SER A N 1
ATOM 2167 C CA . SER A 1 281 ? -9.75 39.812 -10.023 1 50.72 281 SER A CA 1
ATOM 2168 C C . SER A 1 281 ? -11.125 40.031 -10.648 1 50.72 281 SER A C 1
ATOM 2170 O O . SER A 1 281 ? -11.352 41.031 -11.336 1 50.72 281 SER A O 1
ATOM 2172 N N . SER A 1 282 ? -12.07 39.125 -10.469 1 47.81 282 SER A N 1
ATOM 2173 C CA . SER A 1 282 ? -13.375 39.344 -11.102 1 47.81 282 SER A CA 1
ATOM 2174 C C . SER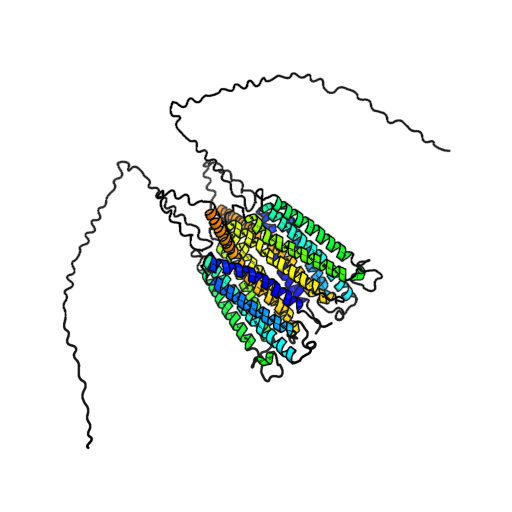 A 1 282 ? -14.227 40.312 -10.289 1 47.81 282 SER A C 1
ATOM 2176 O O . SER A 1 282 ? -15.195 40.875 -10.812 1 47.81 282 SER A O 1
ATOM 2178 N N . THR A 1 283 ? -14.18 40.281 -9.008 1 43.81 283 THR A N 1
ATOM 2179 C CA . THR A 1 283 ? -15.102 41.156 -8.281 1 43.81 283 THR A CA 1
ATOM 2180 C C . THR A 1 283 ? -14.602 42.594 -8.289 1 43.81 283 THR A C 1
ATOM 2182 O O . THR A 1 283 ? -15.336 43.531 -7.91 1 43.81 283 THR A O 1
ATOM 2185 N N . TYR A 1 284 ? -13.367 42.875 -8.117 1 38.75 284 TYR A N 1
ATOM 2186 C CA . TYR A 1 284 ? -13.094 44.312 -8.031 1 38.75 284 TYR A CA 1
ATOM 2187 C C . TYR A 1 284 ? -13.188 44.969 -9.406 1 38.75 284 TYR A C 1
ATOM 2189 O O . TYR A 1 284 ? -12.406 44.656 -10.305 1 38.75 284 TYR A O 1
ATOM 2197 N N . PRO A 1 285 ? -14.367 45.438 -9.797 1 39.16 285 PRO A N 1
ATOM 2198 C CA . PRO A 1 285 ? -14.375 46.375 -10.914 1 39.16 285 PRO A CA 1
ATOM 2199 C C . PRO A 1 285 ? -13.258 47.406 -10.82 1 39.16 285 PRO A C 1
ATOM 2201 O O . PRO A 1 285 ? -12.844 47.781 -9.711 1 39.16 285 PRO A O 1
ATOM 2204 N N . SER A 1 286 ? -12.312 47.531 -11.797 1 38.69 286 SER A N 1
ATOM 2205 C CA . SER A 1 286 ? -11.352 48.594 -12 1 38.69 286 SER A CA 1
ATOM 2206 C C . SER A 1 286 ? -11.938 49.938 -11.609 1 38.69 286 SER A C 1
ATOM 2208 O O . SER A 1 286 ? -12.57 50.625 -12.43 1 38.69 286 SER A O 1
ATOM 2210 N N . SER A 1 287 ? -12.711 50.094 -10.594 1 36.28 287 SER A N 1
ATOM 2211 C CA . SER A 1 287 ? -12.859 51.531 -10.414 1 36.28 287 SER A CA 1
ATOM 2212 C C . SER A 1 287 ? -11.5 52.219 -10.273 1 36.28 287 SER A C 1
ATOM 2214 O O . SER A 1 287 ? -10.695 51.812 -9.422 1 36.28 287 SER A O 1
ATOM 2216 N N . LYS A 1 288 ? -10.898 52.938 -11.281 1 37.31 288 LYS A N 1
ATOM 2217 C CA . LYS A 1 288 ? -9.781 53.812 -11.633 1 37.31 288 LYS A CA 1
ATOM 2218 C C . LYS A 1 288 ? -9.523 54.844 -10.531 1 37.31 288 LYS A C 1
ATOM 2220 O O . LYS A 1 288 ? -9.477 56.062 -10.797 1 37.31 288 LYS A O 1
ATOM 2225 N N . THR A 1 289 ? -10.164 54.812 -9.398 1 32.81 289 THR A N 1
ATOM 2226 C CA . THR A 1 289 ? -9.688 56 -8.719 1 32.81 289 THR A CA 1
ATOM 2227 C C . THR A 1 289 ? -8.172 55.938 -8.508 1 32.81 289 THR A C 1
ATOM 2229 O O . THR A 1 289 ? -7.652 54.938 -8.008 1 32.81 289 THR A O 1
ATOM 2232 N N . THR A 1 290 ? -7.332 56.812 -9.195 1 33.44 290 THR A N 1
ATOM 2233 C CA . THR A 1 290 ? -5.941 57.219 -9.359 1 33.44 290 THR A CA 1
ATOM 2234 C C . THR A 1 290 ? -5.258 57.375 -8 1 33.44 290 THR A C 1
ATOM 2236 O O . THR A 1 290 ? -4.195 57.969 -7.895 1 33.44 290 THR A O 1
ATOM 2239 N N . SER A 1 291 ? -5.848 57.125 -6.867 1 34.78 291 SER A N 1
ATOM 2240 C CA . SER A 1 291 ? -4.988 57.594 -5.793 1 34.78 291 SER A CA 1
ATOM 2241 C C . SER A 1 291 ? -3.684 56.812 -5.734 1 34.78 291 SER A C 1
ATOM 2243 O O . SER A 1 291 ? -3.686 55.594 -5.902 1 34.78 291 SER A O 1
ATOM 2245 N N . ARG A 1 292 ? -2.473 57.469 -5.84 1 34.03 292 ARG A N 1
ATOM 2246 C CA . ARG A 1 292 ? -1.048 57.156 -5.828 1 34.03 292 ARG A CA 1
ATOM 2247 C C . ARG A 1 292 ? -0.707 56.219 -4.68 1 34.03 292 ARG A C 1
ATOM 2249 O O . ARG A 1 292 ? -0.219 56.625 -3.637 1 34.03 292 ARG A O 1
ATOM 2256 N N . LYS A 1 293 ? -1.675 55.5 -4.191 1 35.41 293 LYS A N 1
ATOM 2257 C CA . LYS A 1 293 ? -1.177 54.781 -3.029 1 35.41 293 LYS A CA 1
ATOM 2258 C C . LYS A 1 293 ? 0.026 53.906 -3.395 1 35.41 293 LYS A C 1
ATOM 2260 O O . LYS A 1 293 ? 0.132 53.438 -4.527 1 35.41 293 LYS A O 1
ATOM 2265 N N . ALA A 1 294 ? 1.11 54.031 -2.562 1 34.91 294 ALA A N 1
ATOM 2266 C CA . ALA A 1 294 ? 2.447 53.438 -2.498 1 34.91 294 ALA A CA 1
ATOM 2267 C C . ALA A 1 294 ? 2.412 51.969 -2.826 1 34.91 294 ALA A C 1
ATOM 2269 O O . ALA A 1 294 ? 1.452 51.281 -2.482 1 34.91 294 ALA A O 1
ATOM 2270 N N . ALA A 1 295 ? 2.98 51.656 -3.936 1 31.88 295 ALA A N 1
ATOM 2271 C CA . ALA A 1 295 ? 3.289 50.312 -4.41 1 31.88 295 ALA A CA 1
ATOM 2272 C C . ALA A 1 295 ? 3.602 49.375 -3.246 1 31.88 295 ALA A C 1
ATOM 2274 O O . ALA A 1 295 ? 4.613 49.531 -2.561 1 31.88 295 ALA A O 1
ATOM 2275 N N . ILE A 1 296 ? 2.658 49.031 -2.441 1 33.03 296 ILE A N 1
ATOM 2276 C CA . ILE A 1 296 ? 3.004 47.969 -1.513 1 33.03 296 ILE A CA 1
ATOM 2277 C C . ILE A 1 296 ? 3.869 46.938 -2.223 1 33.03 296 ILE A C 1
ATOM 2279 O O . ILE A 1 296 ? 3.477 46.375 -3.26 1 33.03 296 ILE A O 1
ATOM 2283 N N . ARG A 1 297 ? 5.23 47.062 -2.146 1 28.59 297 ARG A N 1
ATOM 2284 C CA . ARG A 1 297 ? 6.172 46 -2.539 1 28.59 297 ARG A CA 1
ATOM 2285 C C . ARG A 1 297 ? 5.574 44.625 -2.33 1 28.59 297 ARG A C 1
ATOM 2287 O O . ARG A 1 297 ? 5.25 44.25 -1.203 1 28.59 297 ARG A O 1
ATOM 2294 N N . LEU A 1 298 ? 4.805 44.25 -3.268 1 30.94 298 LEU A N 1
ATOM 2295 C CA . LEU A 1 298 ? 4.438 42.844 -3.297 1 30.94 298 LEU A CA 1
ATOM 2296 C C . LEU A 1 298 ? 5.562 41.969 -2.736 1 30.94 298 LEU A C 1
ATOM 2298 O O . LEU A 1 298 ? 6.66 41.938 -3.297 1 30.94 298 LEU A O 1
ATOM 2302 N N . GLN A 1 299 ? 5.816 42.031 -1.355 1 29.67 299 GLN A N 1
ATOM 2303 C CA . GLN A 1 299 ? 6.719 41.062 -0.721 1 29.67 299 GLN A CA 1
ATOM 2304 C C . GLN A 1 299 ? 6.828 39.781 -1.544 1 29.67 299 GLN A C 1
ATOM 2306 O O . GLN A 1 299 ? 5.82 39.219 -1.979 1 29.67 299 GLN A O 1
ATOM 2311 N N . ARG A 1 300 ? 7.879 39.688 -2.291 1 30.97 300 ARG A N 1
ATOM 2312 C CA . ARG A 1 300 ? 8.273 38.438 -2.945 1 30.97 300 ARG A CA 1
ATOM 2313 C C . ARG A 1 300 ? 7.695 37.25 -2.213 1 30.97 300 ARG A C 1
ATOM 2315 O O . ARG A 1 300 ? 7.781 37.156 -0.987 1 30.97 300 ARG A O 1
ATOM 2322 N N . MET A 1 301 ? 6.699 36.75 -2.768 1 33.5 301 MET A N 1
ATOM 2323 C CA . MET A 1 301 ? 6.273 35.438 -2.27 1 33.5 301 MET A CA 1
ATOM 2324 C C . MET A 1 301 ? 7.465 34.656 -1.752 1 33.5 301 MET A C 1
ATOM 2326 O O . MET A 1 301 ? 8.469 34.5 -2.447 1 33.5 301 MET A O 1
ATOM 2330 N N . PRO A 1 302 ? 7.824 34.75 -0.414 1 31.44 302 PRO A N 1
ATOM 2331 C CA . PRO A 1 302 ? 8.977 34 0.077 1 31.44 302 PRO A CA 1
ATOM 2332 C C . PRO A 1 302 ? 9.289 32.75 -0.78 1 31.44 302 PRO A C 1
ATOM 2334 O O . PRO A 1 302 ? 8.391 32.219 -1.439 1 31.44 302 PRO A O 1
ATOM 2337 N N . ASP A 1 303 ? 10.469 32.719 -1.219 1 31.83 303 ASP A N 1
ATOM 2338 C CA . ASP A 1 303 ? 11.031 31.531 -1.889 1 31.83 303 ASP A CA 1
ATOM 2339 C C . ASP A 1 303 ? 10.281 30.266 -1.495 1 31.83 303 ASP A C 1
ATOM 2341 O O . ASP A 1 303 ? 9.766 30.156 -0.379 1 31.83 303 ASP A O 1
ATOM 2345 N N . ALA A 1 304 ? 9.984 29.422 -2.414 1 35.84 304 ALA A N 1
ATOM 2346 C CA . ALA A 1 304 ? 9.297 28.156 -2.602 1 35.84 304 ALA A CA 1
ATOM 2347 C C . ALA A 1 304 ? 9.609 27.188 -1.463 1 35.84 304 ALA A C 1
ATOM 2349 O O . ALA A 1 304 ? 9.32 25.984 -1.554 1 35.84 304 ALA A O 1
ATOM 2350 N N . SER A 1 305 ? 10.562 27.516 -0.61 1 35.88 305 SER A N 1
ATOM 2351 C CA . SER A 1 305 ? 10.75 26.547 0.451 1 35.88 305 SER A CA 1
ATOM 2352 C C . SER A 1 305 ? 9.516 26.438 1.342 1 35.88 305 SER A C 1
ATOM 2354 O O . SER A 1 305 ? 8.938 27.469 1.72 1 35.88 305 SER A O 1
A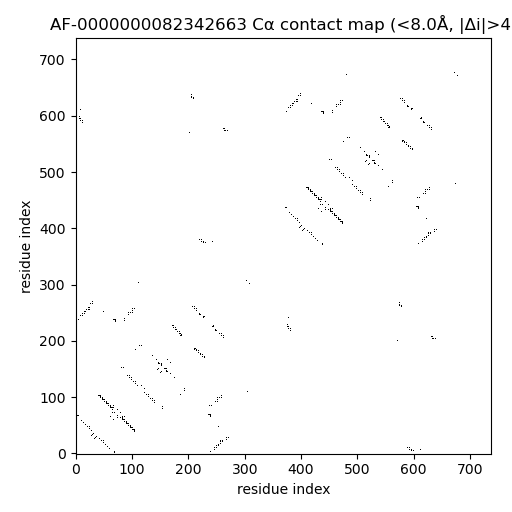TOM 2356 N N . LEU A 1 306 ? 8.75 25.391 1.083 1 37.97 306 LEU A N 1
ATOM 2357 C CA . LEU A 1 306 ? 7.574 25.031 1.873 1 37.97 306 LEU A CA 1
ATOM 2358 C C . LEU A 1 306 ? 7.652 25.641 3.268 1 37.97 306 LEU A C 1
ATOM 2360 O O . LEU A 1 306 ? 6.625 25.844 3.92 1 37.97 306 LEU A O 1
ATOM 2364 N N . PHE A 1 307 ? 8.945 25.734 3.859 1 38.56 307 PHE A N 1
ATOM 2365 C CA . PHE A 1 307 ? 9.18 25.969 5.277 1 38.56 307 PHE A CA 1
ATOM 2366 C C . PHE A 1 307 ? 9.758 27.375 5.496 1 38.56 307 PHE A C 1
ATOM 2368 O O . PHE A 1 307 ? 10.414 27.625 6.504 1 38.56 307 PHE A O 1
ATOM 2375 N N . GLU A 1 308 ? 9.836 28.266 4.664 1 33.69 308 GLU A N 1
ATOM 2376 C CA . GLU A 1 308 ? 10.492 29.516 5.043 1 33.69 308 GLU A CA 1
ATOM 2377 C C . GLU A 1 308 ? 9.727 30.219 6.156 1 33.69 308 GLU A C 1
ATOM 2379 O O . GLU A 1 308 ? 8.562 30.609 5.977 1 33.69 308 GLU A O 1
ATOM 2384 N N . THR A 1 309 ? 10 29.891 7.398 1 33.72 309 THR A N 1
ATOM 2385 C CA . THR A 1 309 ? 9.648 30.719 8.547 1 33.72 309 THR A CA 1
ATOM 2386 C C . THR A 1 309 ? 9.977 32.188 8.273 1 33.72 309 THR A C 1
ATOM 2388 O O . THR A 1 309 ? 11.102 32.531 7.898 1 33.72 309 THR A O 1
ATOM 2391 N N . ALA A 1 310 ? 9.094 32.969 7.828 1 33.19 310 ALA A N 1
ATOM 2392 C CA . ALA A 1 310 ? 9.32 34.406 7.867 1 33.19 310 ALA A CA 1
ATOM 2393 C C . ALA A 1 310 ? 10.008 34.812 9.164 1 33.19 310 ALA A C 1
ATOM 2395 O O . ALA A 1 310 ? 9.43 34.688 10.25 1 33.19 310 ALA A O 1
ATOM 2396 N N . ALA A 1 311 ? 11.344 34.656 9.297 1 33.91 311 ALA A N 1
ATOM 2397 C CA . ALA A 1 311 ? 12.016 35.406 10.336 1 33.91 311 ALA A CA 1
ATOM 2398 C C . ALA A 1 311 ? 11.555 36.875 10.336 1 33.91 311 ALA A C 1
ATOM 2400 O O . ALA A 1 311 ? 11.82 37.594 9.383 1 33.91 311 ALA A O 1
ATOM 2401 N N . VAL A 1 312 ? 10.406 37.125 10.812 1 34 312 VAL A N 1
ATOM 2402 C CA . VAL A 1 312 ? 10.164 38.531 11.18 1 34 312 VAL A CA 1
ATOM 2403 C C . VAL A 1 312 ? 11.383 39.094 11.906 1 34 312 VAL A C 1
ATOM 2405 O O . VAL A 1 312 ? 11.734 38.594 12.992 1 34 312 VAL A O 1
ATOM 2408 N N . ASP A 1 313 ? 12.43 39.406 11.234 1 30.7 313 ASP A N 1
ATOM 2409 C CA . ASP A 1 313 ? 13.375 40.312 11.859 1 30.7 313 ASP A CA 1
ATOM 2410 C C . ASP A 1 313 ? 12.656 41.438 12.609 1 30.7 313 ASP A C 1
ATOM 2412 O O . ASP A 1 313 ? 12.016 42.281 12 1 30.7 313 ASP A O 1
ATOM 2416 N N . ARG A 1 314 ? 12.047 41.031 13.719 1 31.45 314 ARG A N 1
ATOM 2417 C CA . ARG A 1 314 ? 11.719 42.062 14.703 1 31.45 314 ARG A CA 1
ATOM 2418 C C . ARG A 1 314 ? 12.891 43 14.906 1 31.45 314 ARG A C 1
ATOM 2420 O O . ARG A 1 314 ? 13.781 42.75 15.719 1 31.45 314 ARG A O 1
ATOM 2427 N N . GLU A 1 315 ? 13.641 43.438 13.898 1 30.8 315 GLU A N 1
ATOM 2428 C CA . GLU A 1 315 ? 14.336 44.656 14.273 1 30.8 315 GLU A CA 1
ATOM 2429 C C . GLU A 1 315 ? 13.367 45.688 14.844 1 30.8 315 GLU A C 1
ATOM 2431 O O . GLU A 1 315 ? 12.5 46.188 14.125 1 30.8 315 GLU A O 1
ATOM 2436 N N . GLY A 1 316 ? 12.734 45.312 15.977 1 27.7 316 GLY A N 1
ATOM 2437 C CA . GLY A 1 316 ? 12.297 46.375 16.875 1 27.7 316 GLY A CA 1
ATOM 2438 C C . GLY A 1 316 ? 13.25 47.531 16.938 1 27.7 316 GLY A C 1
ATOM 2439 O O . GLY A 1 316 ? 14.383 47.406 17.406 1 27.7 316 GLY A O 1
ATOM 2440 N N . SER A 1 317 ? 13.398 48.25 15.82 1 30.88 317 SER A N 1
ATOM 2441 C CA . SER A 1 317 ? 13.836 49.625 16 1 30.88 317 SER A CA 1
ATOM 2442 C C . SER A 1 317 ? 13.141 50.281 17.188 1 30.88 317 SER A C 1
ATOM 2444 O O . SER A 1 317 ? 11.992 50.719 17.078 1 30.88 317 SER A O 1
ATOM 2446 N N . GLN A 1 318 ? 12.883 49.562 18.328 1 27.53 318 GLN A N 1
ATOM 2447 C CA . GLN A 1 318 ? 12.617 50.406 19.484 1 27.53 318 GLN A CA 1
ATOM 2448 C C . GLN A 1 318 ? 13.594 51.562 19.562 1 27.53 318 GLN A C 1
ATOM 2450 O O . GLN A 1 318 ? 14.766 51.375 19.875 1 27.53 318 GLN A O 1
ATOM 2455 N N . GLU A 1 319 ? 13.531 52.438 18.562 1 30.8 319 GLU A N 1
ATOM 2456 C CA . GLU A 1 319 ? 14.008 53.781 18.859 1 30.8 319 GLU A CA 1
ATOM 2457 C C . GLU A 1 319 ? 13.555 54.25 20.234 1 30.8 319 GLU A C 1
ATOM 2459 O O . GLU A 1 319 ? 12.359 54.375 20.5 1 30.8 319 GLU A O 1
ATOM 2464 N N . ASN A 1 320 ? 14.094 53.562 21.281 1 29.78 320 ASN A N 1
ATOM 2465 C CA . ASN A 1 320 ? 14.102 54.125 22.641 1 29.78 320 ASN A CA 1
ATOM 2466 C C . ASN A 1 320 ? 14.258 55.656 22.609 1 29.78 320 ASN A C 1
ATOM 2468 O O . ASN A 1 320 ? 15.305 56.156 22.203 1 29.78 320 ASN A O 1
ATOM 2472 N N . ILE A 1 321 ? 13.25 56.312 22.109 1 32.34 321 ILE A N 1
ATOM 2473 C CA . ILE A 1 321 ? 13.125 57.75 22.312 1 32.34 321 ILE A CA 1
ATOM 2474 C C . ILE A 1 321 ? 13.508 58.094 23.75 1 32.34 321 ILE A C 1
ATOM 2476 O O . ILE A 1 321 ? 12.672 58.062 24.656 1 32.34 321 ILE A O 1
ATOM 2480 N N . LEU A 1 322 ? 14.359 57.219 24.422 1 31 322 LEU A N 1
ATOM 2481 C CA . LEU A 1 322 ? 14.805 57.75 25.703 1 31 322 LEU A CA 1
ATOM 2482 C C . LEU A 1 322 ? 15.336 59.156 25.531 1 31 322 LEU A C 1
ATOM 2484 O O . LEU A 1 322 ? 16.172 59.406 24.656 1 31 322 LEU A O 1
ATOM 2488 N N . ARG A 1 323 ? 14.414 60.094 25.828 1 30.09 323 ARG A N 1
ATOM 2489 C CA . ARG A 1 323 ? 14.797 61.469 26.062 1 30.09 323 ARG A CA 1
ATOM 2490 C C . ARG A 1 323 ? 16.125 61.562 26.812 1 30.09 323 ARG A C 1
ATOM 2492 O O . ARG A 1 323 ? 16.328 60.844 27.797 1 30.09 323 ARG A O 1
ATOM 2499 N N . PRO A 1 324 ? 17.25 61.938 26.156 1 33.59 324 PRO A N 1
ATOM 2500 C CA . PRO A 1 324 ? 18.547 62.125 26.797 1 33.59 324 PRO A CA 1
ATOM 2501 C C . PRO A 1 324 ? 18.438 62.875 28.125 1 33.59 324 PRO A C 1
ATOM 2503 O O . PRO A 1 324 ? 17.812 63.938 28.188 1 33.59 324 PRO A O 1
ATOM 2506 N N . GLY A 1 325 ? 17.984 62.25 29.203 1 31.16 325 GLY A N 1
ATOM 2507 C CA . GLY A 1 325 ? 18.219 63.125 30.344 1 31.16 325 GLY A CA 1
ATOM 2508 C C . GLY A 1 325 ? 19.594 63.75 30.328 1 31.16 325 GLY A C 1
ATOM 2509 O O . GLY A 1 325 ? 20.469 63.344 29.578 1 31.16 325 GLY A O 1
ATOM 2510 N N . PRO A 1 326 ? 19.812 64.938 31.016 1 33.84 326 PRO A N 1
ATOM 2511 C CA . PRO A 1 326 ? 20.938 65.875 30.906 1 33.84 326 PRO A CA 1
ATOM 2512 C C . PRO A 1 326 ? 22.281 65.125 30.953 1 33.84 326 PRO A C 1
ATOM 2514 O O . PRO A 1 326 ? 23.25 65.625 30.328 1 33.84 326 PRO A O 1
ATOM 2517 N N . MET A 1 327 ? 22.391 64.25 31.938 1 31.73 327 MET A N 1
ATOM 2518 C CA . MET A 1 327 ? 23.766 64.188 32.438 1 31.73 327 MET A CA 1
ATOM 2519 C C . MET A 1 327 ? 24.609 63.25 31.578 1 31.73 327 MET A C 1
ATOM 2521 O O . MET A 1 327 ? 25.703 62.844 31.984 1 31.73 327 MET A O 1
ATOM 2525 N N . ASP A 1 328 ? 23.969 62.5 30.719 1 30.47 328 ASP A N 1
ATOM 2526 C CA . ASP A 1 328 ? 24.812 61.406 30.219 1 30.47 328 ASP A CA 1
ATOM 2527 C C . ASP A 1 328 ? 26.016 61.969 29.453 1 30.47 328 ASP A C 1
ATOM 2529 O O . ASP A 1 328 ? 25.859 62.781 28.547 1 30.47 328 ASP A O 1
ATOM 2533 N N . ILE A 1 329 ? 27.188 61.938 30.109 1 31.48 329 ILE A N 1
ATOM 2534 C CA . ILE A 1 329 ? 28.516 62.375 29.672 1 31.48 329 ILE A CA 1
ATOM 2535 C C . ILE A 1 329 ? 28.891 61.688 28.375 1 31.48 329 ILE A C 1
ATOM 2537 O O . ILE A 1 329 ? 29.094 60.469 28.359 1 31.48 329 ILE A O 1
ATOM 2541 N N . THR A 1 330 ? 28.172 61.875 27.312 1 31.44 330 THR A N 1
ATOM 2542 C CA . THR A 1 330 ? 28.469 61.312 26 1 31.44 330 THR A CA 1
ATOM 2543 C C . THR A 1 330 ? 29.922 61.594 25.625 1 31.44 330 THR A C 1
ATOM 2545 O O . THR A 1 330 ? 30.328 62.75 25.484 1 31.44 330 THR A O 1
ATOM 2548 N N . LYS A 1 331 ? 30.891 60.75 26.266 1 31.38 331 LYS A N 1
ATOM 2549 C CA . LYS A 1 331 ? 32.281 60.969 25.859 1 31.38 331 LYS A CA 1
ATOM 2550 C C . LYS A 1 331 ? 32.469 60.75 24.359 1 31.38 331 LYS A C 1
ATOM 2552 O O . LYS A 1 331 ? 32.156 59.656 23.859 1 31.38 331 LYS A O 1
ATOM 2557 N N . THR A 1 332 ? 32.094 61.719 23.562 1 29.55 332 THR A N 1
ATOM 2558 C CA . THR A 1 332 ? 32.312 61.781 22.125 1 29.55 332 THR A CA 1
ATOM 2559 C C . THR A 1 332 ? 33.781 61.594 21.797 1 29.55 332 THR A C 1
ATOM 2561 O O . THR A 1 332 ? 34.625 62.438 22.141 1 29.55 332 THR A O 1
ATOM 2564 N N . THR A 1 333 ? 34.344 60.344 22.047 1 28.47 333 THR A N 1
ATOM 2565 C CA . THR A 1 333 ? 35.75 60.188 21.703 1 28.47 333 THR A CA 1
ATOM 2566 C C . THR A 1 333 ? 35.969 60.406 20.219 1 28.47 333 THR A C 1
ATOM 2568 O O . THR A 1 333 ? 35.375 59.688 19.391 1 28.47 333 THR A O 1
ATOM 2571 N N . GLU A 1 334 ? 36.188 61.625 19.812 1 29.84 334 GLU A N 1
ATOM 2572 C CA . GLU A 1 334 ? 36.562 62.062 18.453 1 29.84 334 GLU A CA 1
ATOM 2573 C C . GLU A 1 334 ? 37.812 61.312 17.969 1 29.84 334 GLU A C 1
ATOM 2575 O O . GLU A 1 334 ? 38.906 61.5 18.531 1 29.84 334 GLU A O 1
ATOM 2580 N N . VAL A 1 335 ? 37.75 60 17.703 1 30.91 335 VAL A N 1
ATOM 2581 C CA . VAL A 1 335 ? 38.938 59.344 17.156 1 30.91 335 VAL A CA 1
ATOM 2582 C C . VAL A 1 335 ? 39.281 59.938 15.789 1 30.91 335 VAL A C 1
ATOM 2584 O O . VAL A 1 335 ? 38.469 59.844 14.852 1 30.91 335 VAL A O 1
ATOM 2587 N N . GLN A 1 336 ? 39.969 61.062 15.773 1 28.47 336 GLN A N 1
ATOM 2588 C CA . GLN A 1 336 ? 40.531 61.688 14.586 1 28.47 336 GLN A CA 1
ATOM 2589 C C . GLN A 1 336 ? 41.469 60.719 13.859 1 28.47 336 GLN A C 1
ATOM 2591 O O . GLN A 1 336 ? 42.531 60.375 14.398 1 28.47 336 GLN A O 1
ATOM 2596 N N . VAL A 1 337 ? 40.938 59.688 13.297 1 30.97 337 VAL A N 1
ATOM 2597 C CA . VAL A 1 337 ? 41.812 58.812 12.5 1 30.97 337 VAL A CA 1
ATOM 2598 C C . VAL A 1 337 ? 42.406 59.625 11.352 1 30.97 337 VAL A C 1
ATOM 2600 O O . VAL A 1 337 ? 41.688 60.156 10.5 1 30.97 337 VAL A O 1
ATOM 2603 N N . GLN A 1 338 ? 43.562 60.312 11.602 1 26.48 338 GLN A N 1
ATOM 2604 C CA . GLN A 1 338 ? 44.375 61.031 10.648 1 26.48 338 GLN A CA 1
ATOM 2605 C C . GLN A 1 338 ? 44.875 60.094 9.531 1 26.48 338 GLN A C 1
ATOM 2607 O O . GLN A 1 338 ? 45.625 59.156 9.781 1 26.48 338 GLN A O 1
ATOM 2612 N N . GLN A 1 339 ? 43.938 59.719 8.703 1 28.25 339 GLN A N 1
ATOM 2613 C CA . GLN A 1 339 ? 44.344 58.969 7.52 1 28.25 339 GLN A CA 1
ATOM 2614 C C . GLN A 1 339 ? 45.438 59.688 6.758 1 28.25 339 GLN A C 1
ATOM 2616 O O . GLN A 1 339 ? 45.219 60.781 6.246 1 28.25 339 GLN A O 1
ATOM 2621 N N . SER A 1 340 ? 46.688 59.625 7.316 1 26.7 340 SER A N 1
ATOM 2622 C CA . SER A 1 340 ? 47.812 60.188 6.559 1 26.7 340 SER A CA 1
ATOM 2623 C C . SER A 1 340 ? 47.875 59.594 5.152 1 26.7 340 SER A C 1
ATOM 2625 O O . SER A 1 340 ? 47.906 58.375 4.977 1 26.7 340 SER A O 1
ATOM 2627 N N . ARG A 1 341 ? 47.188 60.25 4.227 1 26.11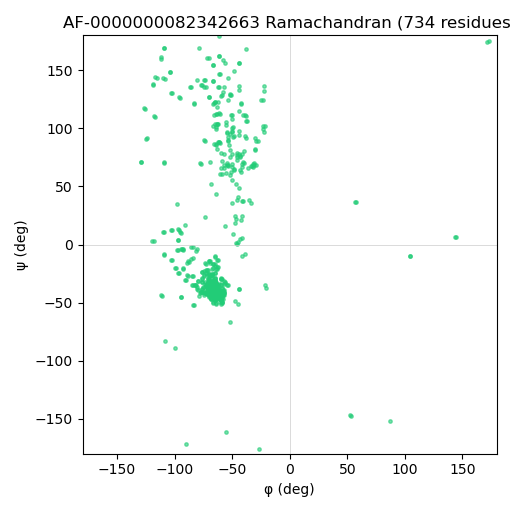 341 ARG A N 1
ATOM 2628 C CA . ARG A 1 341 ? 47.219 60.031 2.783 1 26.11 341 ARG A CA 1
ATOM 2629 C C . ARG A 1 341 ? 48.656 60 2.273 1 26.11 341 ARG A C 1
ATOM 2631 O O . ARG A 1 341 ? 49.312 61.062 2.176 1 26.11 341 ARG A O 1
ATOM 2638 N N . GLU A 1 342 ? 49.531 59.062 2.879 1 24.83 342 GLU A N 1
ATOM 2639 C CA . GLU A 1 342 ? 50.875 59.094 2.271 1 24.83 342 GLU A CA 1
ATOM 2640 C C . GLU A 1 342 ? 50.781 58.906 0.756 1 24.83 342 GLU A C 1
ATOM 2642 O O . GLU A 1 342 ? 50.125 58 0.26 1 24.83 342 GLU A O 1
ATOM 2647 N N . SER A 1 343 ? 50.781 60.031 0.027 1 25.25 343 SER A N 1
ATOM 2648 C CA . SER A 1 343 ? 50.906 60.312 -1.397 1 25.25 343 SER A CA 1
ATOM 2649 C C . SER A 1 343 ? 52.062 59.531 -2.016 1 25.25 343 SER A C 1
ATOM 2651 O O . SER A 1 343 ? 53.219 59.812 -1.773 1 25.25 343 SER A O 1
ATOM 2653 N N . GLY A 1 344 ? 52.062 58.156 -1.772 1 22.53 344 GLY A N 1
ATOM 2654 C CA . GLY A 1 344 ? 53.156 57.406 -2.379 1 22.53 344 GLY A CA 1
ATOM 2655 C C . GLY A 1 344 ? 53.344 57.719 -3.848 1 22.53 344 GLY A C 1
ATOM 2656 O O . GLY A 1 344 ? 52.406 57.688 -4.633 1 22.53 344 GLY A O 1
ATOM 2657 N N . GLU A 1 345 ? 54.188 58.656 -4.227 1 22.12 345 GLU A N 1
ATOM 2658 C CA . GLU A 1 345 ? 54.781 59.062 -5.496 1 22.12 345 GLU A CA 1
ATOM 2659 C C . GLU A 1 345 ? 55.344 57.875 -6.258 1 22.12 345 GLU A C 1
ATOM 2661 O O . GLU A 1 345 ? 56.281 57.219 -5.82 1 22.12 345 GLU A O 1
ATOM 2666 N N . ALA A 1 346 ? 54.375 56.938 -6.676 1 23.31 346 ALA A N 1
ATOM 2667 C CA . ALA A 1 346 ? 54.719 55.875 -7.617 1 23.31 346 ALA A CA 1
ATOM 2668 C C . ALA A 1 346 ? 55.531 56.438 -8.789 1 23.31 346 ALA A C 1
ATOM 2670 O O . ALA A 1 346 ? 55.031 57.219 -9.586 1 23.31 346 ALA A O 1
ATOM 2671 N N . SER A 1 347 ? 56.875 56.688 -8.594 1 20.02 347 SER A N 1
ATOM 2672 C CA . SER A 1 347 ? 57.812 57 -9.672 1 20.02 347 SER A CA 1
ATOM 2673 C C . SER A 1 347 ? 57.719 56 -10.805 1 20.02 347 SER A C 1
ATOM 2675 O O . SER A 1 347 ? 57.688 54.781 -10.555 1 20.02 347 SER A O 1
ATOM 2677 N N . ARG A 1 348 ? 57.188 56.344 -11.938 1 20.98 348 ARG A N 1
ATOM 2678 C CA . ARG A 1 348 ? 56.969 55.844 -13.305 1 20.98 348 ARG A CA 1
ATOM 2679 C C . ARG A 1 348 ? 58.25 55.25 -13.891 1 20.98 348 ARG A C 1
ATOM 2681 O O . ARG A 1 348 ? 58.375 55.125 -15.109 1 20.98 348 ARG A O 1
ATOM 2688 N N . ASP A 1 349 ? 59.281 54.875 -13.094 1 19.05 349 ASP A N 1
ATOM 2689 C CA . ASP A 1 349 ? 60.5 54.75 -13.898 1 19.05 349 ASP A CA 1
ATOM 2690 C C . ASP A 1 349 ? 60.344 53.656 -14.953 1 19.05 349 ASP A C 1
ATOM 2692 O O . ASP A 1 349 ? 59.969 52.5 -14.625 1 19.05 349 ASP A O 1
ATOM 2696 N N . ALA A 1 350 ? 60.125 54 -16.219 1 20.94 350 ALA A N 1
ATOM 2697 C CA . ALA A 1 350 ? 60.031 53.438 -17.562 1 20.94 350 ALA A CA 1
ATOM 2698 C C . ALA A 1 350 ? 61.219 52.562 -17.875 1 20.94 350 ALA A C 1
ATOM 2700 O O . ALA A 1 350 ? 61.781 52.594 -18.984 1 20.94 350 ALA A O 1
ATOM 2701 N N . ARG A 1 351 ? 61.844 51.75 -16.906 1 19.42 351 ARG A N 1
ATOM 2702 C CA . ARG A 1 351 ? 63.156 51.281 -17.375 1 19.42 351 ARG A CA 1
ATOM 2703 C C . ARG A 1 351 ? 62.969 50.406 -18.609 1 19.42 351 ARG A C 1
ATOM 2705 O O . ARG A 1 351 ? 62.094 49.531 -18.656 1 19.42 351 ARG A O 1
ATOM 2712 N N . GLY A 1 352 ? 63.531 50.781 -19.828 1 19.7 352 GLY A N 1
ATOM 2713 C CA . GLY A 1 352 ? 63.75 50.438 -21.219 1 19.7 352 GLY A CA 1
ATOM 2714 C C . GLY A 1 352 ? 64.438 49.094 -21.375 1 19.7 352 GLY A C 1
ATOM 2715 O O . GLY A 1 352 ? 64.938 48.75 -22.469 1 19.7 352 GLY A O 1
ATOM 2716 N N . ASN A 1 353 ? 64.5 48.156 -20.281 1 19.08 353 ASN A N 1
ATOM 2717 C CA . ASN A 1 353 ? 65.562 47.219 -20.5 1 19.08 353 ASN A CA 1
ATOM 2718 C C . ASN A 1 353 ? 65.438 46.469 -21.812 1 19.08 353 ASN A C 1
ATOM 2720 O O . ASN A 1 353 ? 64.312 46.094 -22.188 1 19.08 353 ASN A O 1
ATOM 2724 N N . GLU A 1 354 ? 66.562 46.312 -22.578 1 18.89 354 GLU A N 1
ATOM 2725 C CA . GLU A 1 354 ? 67.188 45.906 -23.828 1 18.89 354 GLU A CA 1
ATOM 2726 C C . GLU A 1 354 ? 67.062 44.406 -24.016 1 18.89 354 GLU A C 1
ATOM 2728 O O . GLU A 1 354 ? 67.438 43.625 -23.125 1 18.89 354 GLU A O 1
ATOM 2733 N N . ALA A 1 355 ? 66.125 43.844 -24.859 1 20.58 355 ALA A N 1
ATOM 2734 C CA . ALA A 1 355 ? 65.75 42.531 -25.406 1 20.58 355 ALA A CA 1
ATOM 2735 C C . ALA A 1 355 ? 67 41.844 -25.984 1 20.58 355 ALA A C 1
ATOM 2737 O O . ALA A 1 355 ? 67.5 42.25 -27.016 1 20.58 355 ALA A O 1
ATOM 2738 N N . TYR A 1 356 ? 68.062 41.406 -25.234 1 18.27 356 TYR A N 1
ATOM 2739 C CA . TYR A 1 356 ? 69.25 40.812 -25.844 1 18.27 356 TYR A CA 1
ATOM 2740 C C . TYR A 1 356 ? 68.875 39.5 -26.547 1 18.27 356 TYR A C 1
ATOM 2742 O O . TYR A 1 356 ? 68.375 38.562 -25.922 1 18.27 356 TYR A O 1
ATOM 2750 N N . PHE A 1 357 ? 68.688 39.5 -27.938 1 20.05 357 PHE A N 1
ATOM 2751 C CA . PHE A 1 357 ? 68.375 38.562 -29.016 1 20.05 357 PHE A CA 1
ATOM 2752 C C . PHE A 1 357 ? 69.5 37.531 -29.141 1 20.05 357 PHE A C 1
ATOM 2754 O O . PHE A 1 357 ? 69.438 36.656 -29.984 1 20.05 357 PHE A O 1
ATOM 2761 N N . PRO A 1 358 ? 70.188 36.844 -28.172 1 19 358 PRO A N 1
ATOM 2762 C CA . PRO A 1 358 ? 71.375 36.312 -28.797 1 19 358 PRO A CA 1
ATOM 2763 C C . PRO A 1 358 ? 71.062 35.281 -29.859 1 19 358 PRO A C 1
ATOM 2765 O O . PRO A 1 358 ? 70.25 34.406 -29.672 1 19 358 PRO A O 1
ATOM 2768 N N . ARG A 1 359 ? 71.5 35.438 -31.156 1 19.31 359 ARG A N 1
ATOM 2769 C CA . ARG A 1 359 ? 71.5 34.906 -32.5 1 19.31 359 ARG A CA 1
ATOM 2770 C C . ARG A 1 359 ? 72.312 33.594 -32.562 1 19.31 359 ARG A C 1
ATOM 2772 O O . ARG A 1 359 ? 73.5 33.594 -32.438 1 19.31 359 ARG A O 1
ATOM 2779 N N . GLU A 1 360 ? 71.812 32.406 -31.969 1 19.22 360 GLU A N 1
ATOM 2780 C CA . GLU A 1 360 ? 72.75 31.312 -32.25 1 19.22 360 GLU A CA 1
ATOM 2781 C C . GLU A 1 360 ? 72.938 31.125 -33.75 1 19.22 360 GLU A C 1
ATOM 2783 O O . GLU A 1 360 ? 72.062 31.5 -34.531 1 19.22 360 GLU A O 1
ATOM 2788 N N . SER A 1 361 ? 74.188 30.422 -34.312 1 19.12 361 SER A N 1
ATOM 2789 C CA . SER A 1 361 ? 75.125 30.266 -35.438 1 19.12 361 SER A CA 1
ATOM 2790 C C . SER A 1 361 ? 74.562 29.359 -36.531 1 19.12 361 SER A C 1
ATOM 2792 O O . SER A 1 361 ? 73.75 28.469 -36.219 1 19.12 361 SER A O 1
ATOM 2794 N N . PRO A 1 362 ? 74.812 29.703 -37.906 1 22.59 362 PRO A N 1
ATOM 2795 C CA . PRO A 1 362 ? 74.5 29.234 -39.25 1 22.59 362 PRO A CA 1
ATOM 2796 C C . PRO A 1 362 ? 75.188 27.906 -39.562 1 22.59 362 PRO A C 1
ATOM 2798 O O . PRO A 1 362 ? 75.125 27.406 -40.688 1 22.59 362 PRO A O 1
ATOM 2801 N N . GLY A 1 363 ? 75.25 26.766 -38.969 1 19.28 363 GLY A N 1
ATOM 2802 C CA . GLY A 1 363 ? 76.25 25.938 -39.625 1 19.28 363 GLY A CA 1
ATOM 2803 C C . GLY A 1 363 ? 76 25.781 -41.125 1 19.28 363 GLY A C 1
ATOM 2804 O O . GLY A 1 363 ? 74.938 26.172 -41.625 1 19.28 363 GLY A O 1
ATOM 2805 N N . PRO A 1 364 ? 76.5 24.797 -42.031 1 22.02 364 PRO A N 1
ATOM 2806 C CA . PRO A 1 364 ? 77.5 24.672 -43.125 1 22.02 364 PRO A CA 1
ATOM 2807 C C . PRO A 1 364 ? 76.812 24.766 -44.5 1 22.02 364 PRO A C 1
ATOM 2809 O O . PRO A 1 364 ? 77.25 25.547 -45.344 1 22.02 364 PRO A O 1
ATOM 2812 N N . PHE A 1 365 ? 76.312 23.625 -45.156 1 23.8 365 PHE A N 1
ATOM 2813 C CA . PHE A 1 365 ? 76.938 22.906 -46.281 1 23.8 365 PHE A CA 1
ATOM 2814 C C . PHE A 1 365 ? 76.438 23.5 -47.625 1 23.8 365 PHE A C 1
ATOM 2816 O O . PHE A 1 365 ? 75.438 24.203 -47.688 1 23.8 365 PHE A O 1
ATOM 2823 N N . GLN A 1 366 ? 76.75 22.859 -49.125 1 20.19 366 GLN A N 1
ATOM 2824 C CA . GLN A 1 366 ? 77.312 22.812 -50.469 1 20.19 366 GLN A CA 1
ATOM 2825 C C . GLN A 1 366 ? 76.188 22.984 -51.531 1 20.19 366 GLN A C 1
ATOM 2827 O O . GLN A 1 366 ? 76.438 23.609 -52.562 1 20.19 366 GLN A O 1
ATOM 2832 N N . ARG A 1 367 ? 75.25 22.125 -52.156 1 20.41 367 ARG A N 1
ATOM 2833 C CA . ARG A 1 367 ? 75.438 21.781 -53.562 1 20.41 367 ARG A CA 1
ATOM 2834 C C . ARG A 1 367 ? 75.375 23.031 -54.438 1 20.41 367 ARG A C 1
ATOM 2836 O O . ARG A 1 367 ? 74.875 24.078 -54 1 20.41 367 ARG A O 1
ATOM 2843 N N . SER A 1 368 ? 75.562 22.938 -56.062 1 22.31 368 SER A N 1
ATOM 2844 C CA . SER A 1 368 ? 75.688 22.797 -57.5 1 22.31 368 SER A CA 1
ATOM 2845 C C . SER A 1 368 ? 74.562 23.453 -58.25 1 22.31 368 SER A C 1
ATOM 2847 O O . SER A 1 368 ? 73.5 23.734 -57.625 1 22.31 368 SER A O 1
ATOM 2849 N N . ARG A 1 369 ? 74.125 22.922 -59.656 1 21.45 369 ARG A N 1
ATOM 2850 C CA . ARG A 1 369 ? 73.312 23.375 -60.781 1 21.45 369 ARG A CA 1
ATOM 2851 C C . ARG A 1 369 ? 71.875 23.656 -60.406 1 21.45 369 ARG A C 1
ATOM 2853 O O . ARG A 1 369 ? 71.312 22.922 -59.594 1 21.45 369 ARG A O 1
ATOM 2860 N N . MET B 1 1 ? 6.984 -30.438 -8.602 1 46 1 MET B N 1
ATOM 2861 C CA . MET B 1 1 ? 7.027 -29.375 -7.602 1 46 1 MET B CA 1
ATOM 2862 C C . MET B 1 1 ? 5.652 -28.734 -7.43 1 46 1 MET B C 1
ATOM 2864 O O . MET B 1 1 ? 4.957 -28.484 -8.414 1 46 1 MET B O 1
ATOM 2868 N N . VAL B 1 2 ? 5.004 -28.953 -6.199 1 57.84 2 VAL B N 1
ATOM 2869 C CA . VAL B 1 2 ? 3.643 -28.547 -5.887 1 57.84 2 VAL B CA 1
ATOM 2870 C C . VAL B 1 2 ? 3.549 -27.016 -5.934 1 57.84 2 VAL B C 1
ATOM 2872 O O . VAL B 1 2 ? 4.441 -26.312 -5.449 1 57.84 2 VAL B O 1
ATOM 2875 N N . ASP B 1 3 ? 2.812 -26.531 -6.922 1 72.94 3 ASP B N 1
ATOM 2876 C CA . ASP B 1 3 ? 2.541 -25.109 -7.039 1 72.94 3 ASP B CA 1
ATOM 2877 C C . ASP B 1 3 ? 2.035 -24.531 -5.719 1 72.94 3 ASP B C 1
ATOM 2879 O O . ASP B 1 3 ? 1.125 -25.094 -5.102 1 72.94 3 ASP B O 1
ATOM 2883 N N . ASP B 1 4 ? 2.902 -23.641 -5.066 1 82.62 4 ASP B N 1
ATOM 2884 C CA . ASP B 1 4 ? 2.551 -23.094 -3.764 1 82.62 4 ASP B CA 1
ATOM 2885 C C . ASP B 1 4 ? 2.623 -21.562 -3.785 1 82.62 4 ASP B C 1
ATOM 2887 O O . ASP B 1 4 ? 3.668 -20.984 -4.102 1 82.62 4 ASP B O 1
ATOM 2891 N N . GLN B 1 5 ? 1.457 -20.922 -3.555 1 85.19 5 GLN B N 1
ATOM 2892 C CA . GLN B 1 5 ? 1.372 -19.453 -3.494 1 85.19 5 GLN B CA 1
ATOM 2893 C C . GLN B 1 5 ? 1.277 -18.969 -2.051 1 85.19 5 GLN B C 1
ATOM 2895 O O . GLN B 1 5 ? 0.974 -17.812 -1.803 1 85.19 5 GLN B O 1
ATOM 2900 N N . SER B 1 6 ? 1.533 -19.828 -1.107 1 89.75 6 SER B N 1
ATOM 2901 C CA . SER B 1 6 ? 1.286 -19.516 0.298 1 89.75 6 SER B CA 1
ATOM 2902 C C . SER B 1 6 ? 2.299 -18.516 0.831 1 89.75 6 SER B C 1
ATOM 2904 O O . SER B 1 6 ? 1.998 -17.75 1.751 1 89.75 6 SER B O 1
ATOM 2906 N N . ALA B 1 7 ? 3.469 -18.438 0.23 1 88.06 7 ALA B N 1
ATOM 2907 C CA . ALA B 1 7 ? 4.516 -17.547 0.71 1 88.06 7 ALA B CA 1
ATOM 2908 C C . ALA B 1 7 ? 4.105 -16.078 0.547 1 88.06 7 ALA B C 1
ATOM 2910 O O . ALA B 1 7 ? 4.406 -15.242 1.403 1 88.06 7 ALA B O 1
ATOM 2911 N N . SER B 1 8 ? 3.432 -15.789 -0.516 1 89.19 8 SER B N 1
ATOM 2912 C CA . SER B 1 8 ? 2.982 -14.43 -0.763 1 89.19 8 SER B CA 1
ATOM 2913 C C . SER B 1 8 ? 1.948 -13.992 0.268 1 89.19 8 SER B C 1
ATOM 2915 O O . SER B 1 8 ? 1.976 -12.852 0.739 1 89.19 8 SER B O 1
ATOM 2917 N N . ILE B 1 9 ? 1.065 -14.883 0.63 1 93.88 9 ILE B N 1
ATOM 2918 C CA . ILE B 1 9 ? 0.023 -14.594 1.609 1 93.88 9 ILE B CA 1
ATOM 2919 C C . ILE B 1 9 ? 0.657 -14.305 2.969 1 93.88 9 ILE B C 1
ATOM 2921 O O . ILE B 1 9 ? 0.369 -13.281 3.586 1 93.88 9 ILE B O 1
ATOM 2925 N N . THR B 1 10 ? 1.519 -15.203 3.367 1 94.25 10 THR B N 1
ATOM 2926 C CA . THR B 1 10 ? 2.131 -15.102 4.688 1 94.25 10 THR B CA 1
ATOM 2927 C C . THR B 1 10 ? 3.027 -13.875 4.781 1 94.25 10 THR B C 1
ATOM 2929 O O . THR B 1 10 ? 2.973 -13.133 5.766 1 94.25 10 THR B O 1
ATOM 2932 N N . ALA B 1 11 ? 3.801 -13.617 3.752 1 93.06 11 ALA B N 1
ATOM 2933 C CA . ALA B 1 11 ? 4.719 -12.477 3.756 1 93.06 11 ALA B CA 1
ATOM 2934 C C . ALA B 1 11 ? 3.957 -11.156 3.807 1 93.06 11 ALA B C 1
ATOM 2936 O O . ALA B 1 11 ? 4.281 -10.281 4.609 1 93.06 11 ALA B O 1
ATOM 2937 N N . ALA B 1 12 ? 2.961 -11.023 2.994 1 93.12 12 ALA B N 1
ATOM 2938 C CA . ALA B 1 12 ? 2.191 -9.789 2.934 1 93.12 12 ALA B CA 1
ATOM 2939 C C . ALA B 1 12 ? 1.411 -9.562 4.223 1 93.12 12 ALA B C 1
ATOM 2941 O O . ALA B 1 12 ? 1.425 -8.461 4.781 1 93.12 12 ALA B O 1
ATOM 2942 N N . SER B 1 13 ? 0.783 -10.609 4.742 1 95.88 13 SER B N 1
ATOM 2943 C CA . SER B 1 13 ? -0.09 -10.5 5.906 1 95.88 13 SER B CA 1
ATOM 2944 C C . SER B 1 13 ? 0.705 -10.164 7.164 1 95.88 13 SER B C 1
ATOM 2946 O O . SER B 1 13 ? 0.388 -9.195 7.863 1 95.88 13 SER B O 1
ATOM 2948 N N . TRP B 1 14 ? 1.774 -10.828 7.379 1 95.12 14 TRP B N 1
ATOM 2949 C CA . TRP B 1 14 ? 2.453 -10.672 8.656 1 95.12 14 TRP B CA 1
ATOM 2950 C C . TRP B 1 14 ? 3.391 -9.469 8.633 1 95.12 14 TRP B C 1
ATOM 2952 O O . TRP B 1 14 ? 3.629 -8.836 9.664 1 95.12 14 TRP B O 1
ATOM 2962 N N . THR B 1 15 ? 3.924 -9.047 7.488 1 93.81 15 THR B N 1
ATOM 2963 C CA . THR B 1 15 ? 4.723 -7.824 7.398 1 93.81 15 THR B CA 1
ATOM 2964 C C . THR B 1 15 ? 3.859 -6.594 7.668 1 93.81 15 THR B C 1
ATOM 2966 O O . THR B 1 15 ? 4.199 -5.77 8.516 1 93.81 15 THR B O 1
ATOM 2969 N N . LEU B 1 16 ? 2.756 -6.547 6.965 1 95.88 16 LEU B N 1
ATOM 2970 C CA . LEU B 1 16 ? 1.863 -5.41 7.164 1 95.88 16 LEU B CA 1
ATOM 2971 C C . LEU B 1 16 ? 1.197 -5.473 8.531 1 95.88 16 LEU B C 1
ATOM 2973 O O . LEU B 1 16 ? 0.917 -4.438 9.141 1 95.88 16 LEU B O 1
ATOM 2977 N N . GLY B 1 17 ? 0.97 -6.73 9.016 1 96.69 17 GLY B N 1
ATOM 2978 C CA . GLY B 1 17 ? 0.445 -6.902 10.359 1 96.69 17 GLY B CA 1
ATOM 2979 C C . GLY B 1 17 ? 1.371 -6.363 11.43 1 96.69 17 GLY B C 1
ATOM 2980 O O . GLY B 1 17 ? 0.926 -5.684 12.359 1 96.69 17 GLY B O 1
ATOM 2981 N N . ALA B 1 18 ? 2.637 -6.621 11.25 1 95 18 ALA B N 1
ATOM 2982 C CA . ALA B 1 18 ? 3.623 -6.137 12.211 1 95 18 ALA B CA 1
ATOM 2983 C C . ALA B 1 18 ? 3.674 -4.613 12.227 1 95 18 ALA B C 1
ATOM 2985 O O . ALA B 1 18 ? 3.701 -3.996 13.297 1 95 18 ALA B O 1
ATOM 2986 N N . VAL B 1 19 ? 3.621 -4.023 11.117 1 92.69 19 VAL B N 1
ATOM 2987 C CA . VAL B 1 19 ? 3.641 -2.566 11.008 1 92.69 19 VAL B CA 1
ATOM 2988 C C . VAL B 1 19 ? 2.387 -1.983 11.656 1 92.69 19 VAL B C 1
ATOM 2990 O O . VAL B 1 19 ? 2.463 -1.005 12.398 1 92.69 19 VAL B O 1
ATOM 2993 N N . SER B 1 20 ? 1.263 -2.602 11.406 1 95.69 20 SER B N 1
ATOM 2994 C CA . SER B 1 20 ? -0.005 -2.111 11.938 1 95.69 20 SER B CA 1
ATOM 2995 C C . SER B 1 20 ? -0.047 -2.225 13.461 1 95.69 20 SER B C 1
ATOM 2997 O O . SER B 1 20 ? -0.545 -1.325 14.141 1 95.69 20 SER B O 1
ATOM 2999 N N . ILE B 1 21 ? 0.495 -3.291 13.977 1 96.44 21 ILE B N 1
ATOM 3000 C CA . ILE B 1 21 ? 0.53 -3.484 15.422 1 96.44 21 ILE B CA 1
ATOM 3001 C C . ILE B 1 21 ? 1.372 -2.387 16.078 1 96.44 21 ILE B C 1
ATOM 3003 O O . ILE B 1 21 ? 0.974 -1.807 17.078 1 96.44 21 ILE B O 1
ATOM 3007 N N . MET B 1 22 ? 2.449 -2.014 15.445 1 92.12 22 MET B N 1
ATOM 3008 C CA . MET B 1 22 ? 3.355 -1.009 15.992 1 92.12 22 MET B CA 1
ATOM 3009 C C . MET B 1 22 ? 2.713 0.375 15.961 1 92.12 22 MET B C 1
ATOM 3011 O O . MET B 1 22 ? 2.729 1.091 16.969 1 92.12 22 MET B O 1
ATOM 3015 N N . ILE B 1 23 ? 2.096 0.699 14.875 1 90.5 23 ILE B N 1
ATOM 3016 C CA . ILE B 1 23 ? 1.564 2.047 14.711 1 90.5 23 ILE B CA 1
ATOM 3017 C C . ILE B 1 23 ? 0.308 2.215 15.562 1 90.5 23 ILE B C 1
ATOM 3019 O O . ILE B 1 23 ? 0.121 3.248 16.203 1 90.5 23 ILE B O 1
ATOM 3023 N N . VAL B 1 24 ? -0.575 1.229 15.609 1 94.44 24 VAL B N 1
ATOM 3024 C CA . VAL B 1 24 ? -1.783 1.297 16.422 1 94.44 24 VAL B CA 1
ATOM 3025 C C . VAL B 1 24 ? -1.412 1.233 17.906 1 94.44 24 VAL B C 1
ATOM 3027 O O . VAL B 1 24 ? -2.021 1.912 18.734 1 94.44 24 VAL B O 1
ATOM 3030 N N . GLY B 1 25 ? -0.38 0.39 18.234 1 93.62 25 GLY B N 1
ATOM 3031 C CA . GLY B 1 25 ? 0.103 0.344 19.609 1 93.62 25 GLY B CA 1
ATOM 3032 C C . GLY B 1 25 ? 0.593 1.688 20.109 1 93.62 25 GLY B C 1
ATOM 3033 O O . GLY B 1 25 ? 0.304 2.074 21.25 1 93.62 25 GLY B O 1
ATOM 3034 N N . LEU B 1 26 ? 1.278 2.352 19.281 1 89.12 26 LEU B N 1
ATOM 3035 C CA . LEU B 1 26 ? 1.758 3.682 19.625 1 89.12 26 LEU B CA 1
ATOM 3036 C C . LEU B 1 26 ? 0.592 4.645 19.828 1 89.12 26 LEU B C 1
ATOM 3038 O O . LEU B 1 26 ? 0.601 5.457 20.75 1 89.12 26 LEU B O 1
ATOM 3042 N N . ARG B 1 27 ? -0.382 4.566 18.938 1 89.38 27 ARG B N 1
ATOM 3043 C CA . ARG B 1 27 ? -1.574 5.402 19.016 1 89.38 27 ARG B CA 1
ATOM 3044 C C . ARG B 1 27 ? -2.322 5.156 20.328 1 89.38 27 ARG B C 1
ATOM 3046 O O . ARG B 1 27 ? -2.678 6.102 21.031 1 89.38 27 ARG B O 1
ATOM 3053 N N . LEU B 1 28 ? -2.512 3.938 20.625 1 92.12 28 LEU B N 1
ATOM 3054 C CA . LEU B 1 28 ? -3.264 3.576 21.828 1 92.12 28 LEU B CA 1
ATOM 3055 C C . LEU B 1 28 ? -2.471 3.904 23.094 1 92.12 28 LEU B C 1
ATOM 3057 O O . LEU B 1 28 ? -3.043 4.34 24.094 1 92.12 28 LEU B O 1
ATOM 3061 N N . TYR B 1 29 ? -1.204 3.695 23.047 1 90.38 29 TYR B N 1
ATOM 3062 C CA . TYR B 1 29 ? -0.358 4.031 24.188 1 90.38 29 TYR B CA 1
ATOM 3063 C C . TYR B 1 29 ? -0.423 5.523 24.484 1 90.38 29 TYR B C 1
ATOM 3065 O O . TYR B 1 29 ? -0.522 5.922 25.656 1 90.38 29 TYR B O 1
ATOM 3073 N N . THR B 1 30 ? -0.402 6.285 23.484 1 86.62 30 THR B N 1
ATOM 3074 C CA . THR B 1 30 ? -0.419 7.734 23.641 1 86.62 30 THR B CA 1
ATOM 3075 C C . THR B 1 30 ? -1.775 8.203 24.172 1 86.62 30 THR B C 1
ATOM 3077 O O . THR B 1 30 ? -1.845 9.039 25.078 1 86.62 30 THR B O 1
ATOM 3080 N N . ARG B 1 31 ? -2.787 7.648 23.625 1 87.81 31 ARG B N 1
ATOM 3081 C CA . ARG B 1 31 ? -4.125 8.133 23.953 1 87.81 31 ARG B CA 1
ATOM 3082 C C . ARG B 1 31 ? -4.598 7.57 25.297 1 87.81 31 ARG B C 1
ATOM 3084 O O . ARG B 1 31 ? -5.344 8.227 26.016 1 87.81 31 ARG B O 1
ATOM 3091 N N . LEU B 1 32 ? -4.156 6.383 25.625 1 88.94 32 LEU B N 1
ATOM 3092 C CA . LEU B 1 32 ? -4.637 5.727 26.828 1 88.94 32 LEU B CA 1
ATOM 3093 C C . LEU B 1 32 ? -3.74 6.059 28.016 1 88.94 32 LEU B C 1
ATOM 3095 O O . LEU B 1 32 ? -4.211 6.113 29.156 1 88.94 32 LEU B O 1
ATOM 3099 N N . VAL B 1 33 ? -2.467 6.293 27.766 1 87.12 33 VAL B N 1
ATOM 3100 C CA . VAL B 1 33 ? -1.535 6.41 28.891 1 87.12 33 VAL B CA 1
ATOM 3101 C C . VAL B 1 33 ? -1.047 7.852 29 1 87.12 33 VAL B C 1
ATOM 3103 O O . VAL B 1 33 ? -1.043 8.422 30.094 1 87.12 33 VAL B O 1
ATOM 3106 N N . LEU B 1 34 ? -0.719 8.477 27.938 1 83.62 34 LEU B N 1
ATOM 3107 C CA . LEU B 1 34 ? -0.108 9.797 28 1 83.62 34 LEU B CA 1
ATOM 3108 C C . LEU B 1 34 ? -1.173 10.883 28.125 1 83.62 34 LEU B C 1
ATOM 3110 O O . LEU B 1 34 ? -1.094 11.734 29.016 1 83.62 34 LEU B O 1
ATOM 3114 N N . THR B 1 35 ? -2.135 10.844 27.219 1 82.75 35 THR B N 1
ATOM 3115 C CA . THR B 1 35 ? -3.131 11.906 27.25 1 82.75 35 THR B CA 1
ATOM 3116 C C . THR B 1 35 ? -4.375 11.469 28.016 1 82.75 35 THR B C 1
ATOM 3118 O O . THR B 1 35 ? -5.168 12.305 28.453 1 82.75 35 THR B O 1
ATOM 3121 N N . ARG B 1 36 ? -4.602 10.094 28.078 1 82.88 36 ARG B N 1
ATOM 3122 C CA . ARG B 1 36 ? -5.727 9.516 28.812 1 82.88 36 ARG B CA 1
ATOM 3123 C C . ARG B 1 36 ? -7.051 10.07 28.297 1 82.88 36 ARG B C 1
ATOM 3125 O O . ARG B 1 36 ? -7.934 10.398 29.094 1 82.88 36 ARG B O 1
ATOM 3132 N N . LEU B 1 37 ? -7.227 10.336 26.984 1 84 37 LEU B N 1
ATOM 3133 C CA . LEU B 1 37 ? -8.453 10.805 26.344 1 84 37 LEU B CA 1
ATOM 3134 C C . LEU B 1 37 ? -8.789 9.938 25.141 1 84 37 LEU B C 1
ATOM 3136 O O . LEU B 1 37 ? -8.734 10.406 24 1 84 37 LEU B O 1
ATOM 3140 N N . PRO B 1 38 ? -9.195 8.727 25.516 1 84.44 38 PRO B N 1
ATOM 3141 C CA . PRO B 1 38 ? -9.531 7.871 24.375 1 84.44 38 PRO B CA 1
ATOM 3142 C C . PRO B 1 38 ? -10.859 8.258 23.719 1 84.44 38 PRO B C 1
ATOM 3144 O O . PRO B 1 38 ? -11.758 8.766 24.406 1 84.44 38 PRO B O 1
ATOM 3147 N N . GLY B 1 39 ? -10.938 8.188 22.375 1 86.12 39 GLY B N 1
ATOM 3148 C CA . GLY B 1 39 ? -12.148 8.453 21.609 1 86.12 39 GLY B CA 1
ATOM 3149 C C . GLY B 1 39 ? -12.742 7.203 20.984 1 86.12 39 GLY B C 1
ATOM 3150 O O . GLY B 1 39 ? -12.148 6.125 21.047 1 86.12 39 GLY B O 1
ATOM 3151 N N . TRP B 1 40 ? -13.969 7.383 20.484 1 90 40 TRP B N 1
ATOM 3152 C CA . TRP B 1 40 ? -14.641 6.293 19.781 1 90 40 TRP B CA 1
ATOM 3153 C C . TRP B 1 40 ? -13.828 5.836 18.578 1 90 40 TRP B C 1
ATOM 3155 O O . TRP B 1 40 ? -13.891 4.672 18.188 1 90 40 TRP B O 1
ATOM 3165 N N . ASP B 1 41 ? -13.086 6.715 18 1 91.62 41 ASP B N 1
ATOM 3166 C CA . ASP B 1 41 ? -12.242 6.352 16.875 1 91.62 41 ASP B CA 1
ATOM 3167 C C . ASP B 1 41 ? -11.148 5.367 17.281 1 91.62 41 ASP B C 1
ATOM 3169 O O . ASP B 1 41 ? -10.797 4.465 16.516 1 91.62 41 ASP B O 1
ATOM 3173 N N . ASP B 1 42 ? -10.68 5.492 18.516 1 92.88 42 ASP B N 1
ATOM 3174 C CA . ASP B 1 42 ? -9.648 4.59 19.016 1 92.88 42 ASP B CA 1
ATOM 3175 C C . ASP B 1 42 ? -10.219 3.199 19.297 1 92.88 42 ASP B C 1
ATOM 3177 O O . ASP B 1 42 ? -9.539 2.193 19.078 1 92.88 42 ASP B O 1
ATOM 3181 N N . PHE B 1 43 ? -11.414 3.23 19.719 1 94.5 43 PHE B N 1
ATOM 3182 C CA . PHE B 1 43 ? -12.055 1.945 19.969 1 94.5 43 PHE B CA 1
ATOM 3183 C C . PHE B 1 43 ? -12.234 1.167 18.672 1 94.5 43 PHE B C 1
ATOM 3185 O O . PHE B 1 43 ? -11.914 -0.023 18.609 1 94.5 43 PHE B O 1
ATOM 3192 N N . PHE B 1 44 ? -12.703 1.802 17.656 1 96.06 44 PHE B N 1
ATOM 3193 C CA . PHE B 1 44 ? -12.984 1.139 16.391 1 96.06 44 PHE B CA 1
ATOM 3194 C C . PHE B 1 44 ? -11.688 0.719 15.703 1 96.06 44 PHE B C 1
ATOM 3196 O O . PHE B 1 44 ? -11.648 -0.309 15.023 1 96.06 44 PHE B O 1
ATOM 3203 N N . ILE B 1 45 ? -10.664 1.47 15.898 1 96.31 45 ILE B N 1
ATOM 3204 C CA . ILE B 1 45 ? -9.398 1.092 15.273 1 96.31 45 ILE B CA 1
ATOM 3205 C C . ILE B 1 45 ? -8.812 -0.12 15.992 1 96.31 45 ILE B C 1
ATOM 3207 O O . ILE B 1 45 ? -8.18 -0.976 15.367 1 96.31 45 ILE B O 1
ATOM 3211 N N . ALA B 1 46 ? -9 -0.188 17.297 1 96.81 46 ALA B N 1
ATOM 3212 C CA . ALA B 1 46 ? -8.562 -1.357 18.047 1 96.81 46 ALA B CA 1
ATOM 3213 C C . ALA B 1 46 ? -9.336 -2.605 17.625 1 96.81 46 ALA B C 1
ATOM 3215 O O . ALA B 1 46 ? -8.75 -3.68 17.484 1 96.81 46 ALA B O 1
ATOM 3216 N N . LEU B 1 47 ? -10.586 -2.396 17.422 1 97.44 47 LEU B N 1
ATOM 3217 C CA . LEU B 1 47 ? -11.422 -3.5 16.969 1 97.44 47 LEU B CA 1
ATOM 3218 C C . LEU B 1 47 ? -11.016 -3.936 15.562 1 97.44 47 LEU B C 1
ATOM 3220 O O . LEU B 1 47 ? -11.023 -5.129 15.25 1 97.44 47 LEU B O 1
ATOM 3224 N N . ALA B 1 48 ? -10.703 -2.955 14.734 1 98.12 48 ALA B N 1
ATOM 3225 C CA . ALA B 1 48 ? -10.242 -3.26 13.383 1 98.12 48 ALA B CA 1
ATOM 3226 C C . ALA B 1 48 ? -8.961 -4.086 13.422 1 98.12 48 ALA B C 1
ATOM 3228 O O . ALA B 1 48 ? -8.836 -5.086 12.703 1 98.12 48 ALA B O 1
ATOM 3229 N N . LEU B 1 49 ? -8.055 -3.752 14.289 1 98.44 49 LEU B N 1
ATOM 3230 C CA . LEU B 1 49 ? -6.789 -4.477 14.398 1 98.44 49 LEU B CA 1
ATOM 3231 C C . LEU B 1 49 ? -7.016 -5.883 14.945 1 98.44 49 LEU B C 1
ATOM 3233 O O . LEU B 1 49 ? -6.426 -6.848 14.445 1 98.44 49 LEU B O 1
ATOM 3237 N N . ALA B 1 50 ? -7.832 -5.977 15.969 1 98.19 50 ALA B N 1
ATOM 3238 C CA . ALA B 1 50 ? -8.133 -7.285 16.547 1 98.19 50 ALA B CA 1
ATOM 3239 C C . ALA B 1 50 ? -8.727 -8.219 15.5 1 98.19 50 ALA B C 1
ATOM 3241 O O . ALA B 1 50 ? -8.32 -9.375 15.383 1 98.19 50 ALA B O 1
ATOM 3242 N N . SER B 1 51 ? -9.68 -7.707 14.766 1 98.19 51 SER B N 1
ATOM 3243 C CA . SER B 1 51 ? -10.312 -8.508 13.719 1 98.19 51 SER B CA 1
ATOM 3244 C C . SER B 1 51 ? -9.328 -8.859 12.617 1 98.19 51 SER B C 1
ATOM 3246 O O . SER B 1 51 ? -9.391 -9.953 12.047 1 98.19 51 SER B O 1
ATOM 3248 N N . ALA B 1 52 ? -8.469 -7.945 12.289 1 98.44 52 ALA B N 1
ATOM 3249 C CA . ALA B 1 52 ? -7.457 -8.195 11.266 1 98.44 52 ALA B CA 1
ATOM 3250 C C . ALA B 1 52 ? -6.496 -9.297 11.703 1 98.44 52 ALA B C 1
ATOM 3252 O O . ALA B 1 52 ? -6.105 -10.148 10.898 1 98.44 52 ALA B O 1
ATOM 3253 N N . LEU B 1 53 ? -6.129 -9.297 12.969 1 98.31 53 LEU B N 1
ATOM 3254 C CA . LEU B 1 53 ? -5.223 -10.312 13.484 1 98.31 53 LEU B CA 1
ATOM 3255 C C . LEU B 1 53 ? -5.895 -11.68 13.5 1 98.31 53 LEU B C 1
ATOM 3257 O O . LEU B 1 53 ? -5.258 -12.695 13.211 1 98.31 53 LEU B O 1
ATOM 3261 N N . VAL B 1 54 ? -7.133 -11.664 13.836 1 97.94 54 VAL B N 1
ATOM 3262 C CA . VAL B 1 54 ? -7.887 -12.914 13.789 1 97.94 54 VAL B CA 1
ATOM 3263 C C . VAL B 1 54 ? -7.941 -13.422 12.352 1 97.94 54 VAL B C 1
ATOM 3265 O O . VAL B 1 54 ? -7.719 -14.609 12.102 1 97.94 54 VAL B O 1
ATOM 3268 N N . CYS B 1 55 ? -8.234 -12.523 11.43 1 97.62 55 CYS B N 1
ATOM 3269 C CA . CYS B 1 55 ? -8.289 -12.883 10.016 1 97.62 55 CYS B CA 1
ATOM 3270 C C . CYS B 1 55 ? -6.949 -13.453 9.547 1 97.62 55 CYS B C 1
ATOM 3272 O O . CYS B 1 55 ? -6.906 -14.492 8.891 1 97.62 55 CYS B O 1
ATOM 3274 N N . SER B 1 56 ? -5.879 -12.812 9.961 1 97.69 56 SER B N 1
ATOM 3275 C CA . SER B 1 56 ? -4.551 -13.266 9.562 1 97.69 56 SER B CA 1
ATOM 3276 C C . SER B 1 56 ? -4.223 -14.625 10.172 1 97.69 56 SER B C 1
ATOM 3278 O O . SER B 1 56 ? -3.607 -15.469 9.531 1 97.69 56 SER B O 1
ATOM 3280 N N . SER B 1 57 ? -4.602 -14.812 11.336 1 97.44 57 SER B N 1
ATOM 3281 C CA . SER B 1 57 ? -4.371 -16.094 11.992 1 97.44 57 SER B CA 1
ATOM 3282 C C . SER B 1 57 ? -5.164 -17.219 11.312 1 97.44 57 SER B C 1
ATOM 3284 O O . SER B 1 57 ? -4.648 -18.312 11.102 1 97.44 57 SER B O 1
ATOM 3286 N N . LEU B 1 58 ? -6.422 -16.953 10.984 1 97.31 58 LEU B N 1
ATOM 3287 C CA . LEU B 1 58 ? -7.246 -17.938 10.289 1 97.31 58 LEU B CA 1
ATOM 3288 C C . LEU B 1 58 ? -6.691 -18.234 8.906 1 97.31 58 LEU B C 1
ATOM 3290 O O . LEU B 1 58 ? -6.707 -19.391 8.453 1 97.31 58 LEU B O 1
ATOM 3294 N N . ALA B 1 59 ? -6.238 -17.156 8.25 1 96.5 59 ALA B N 1
ATOM 3295 C CA . ALA B 1 59 ? -5.617 -17.359 6.941 1 96.5 59 ALA B CA 1
ATOM 3296 C C . ALA B 1 59 ? -4.359 -18.219 7.059 1 96.5 59 ALA B C 1
ATOM 3298 O O . ALA B 1 59 ? -4.094 -19.062 6.199 1 96.5 59 ALA B O 1
ATOM 3299 N N . GLN B 1 60 ? -3.631 -18 8.164 1 96.56 60 GLN B N 1
ATOM 3300 C CA . GLN B 1 60 ? -2.426 -18.797 8.375 1 96.56 60 GLN B CA 1
ATOM 3301 C C . GLN B 1 60 ? -2.771 -20.266 8.641 1 96.56 60 GLN B C 1
ATOM 3303 O O . GLN B 1 60 ? -2.057 -21.156 8.203 1 96.56 60 GLN B O 1
ATOM 3308 N N . VAL B 1 61 ? -3.805 -20.531 9.359 1 96.38 61 VAL B N 1
ATOM 3309 C CA . VAL B 1 61 ? -4.27 -21.891 9.602 1 96.38 61 VAL B CA 1
ATOM 3310 C C . VAL B 1 61 ? -4.699 -22.516 8.273 1 96.38 61 VAL B C 1
ATOM 3312 O O . VAL B 1 61 ? -4.387 -23.688 8.008 1 96.38 61 VAL B O 1
ATOM 3315 N N . ALA B 1 62 ? -5.371 -21.734 7.43 1 95.5 62 ALA B N 1
ATOM 3316 C CA . ALA B 1 62 ? -5.773 -22.234 6.117 1 95.5 62 ALA B CA 1
ATOM 3317 C C . ALA B 1 62 ? -4.559 -22.594 5.27 1 95.5 62 ALA B C 1
ATOM 3319 O O . ALA B 1 62 ? -4.566 -23.594 4.559 1 95.5 62 ALA B O 1
ATOM 3320 N N . VAL B 1 63 ? -3.562 -21.812 5.391 1 94.62 63 VAL B N 1
ATOM 3321 C CA . VAL B 1 63 ? -2.324 -22.047 4.656 1 94.62 63 VAL B CA 1
ATOM 3322 C C . VAL B 1 63 ? -1.677 -23.344 5.156 1 94.62 63 VAL B C 1
ATOM 3324 O O . VAL B 1 63 ? -1.146 -24.125 4.359 1 94.62 63 VAL B O 1
ATOM 3327 N N . SER B 1 64 ? -1.767 -23.609 6.414 1 94.44 64 SER B N 1
ATOM 3328 C CA . SER B 1 64 ? -1.176 -24.828 6.98 1 94.44 64 SER B CA 1
ATOM 3329 C C . SER B 1 64 ? -1.898 -26.078 6.492 1 94.44 64 SER B C 1
ATOM 3331 O O . SER B 1 64 ? -1.299 -27.141 6.398 1 94.44 64 SER B O 1
ATOM 3333 N N . TYR B 1 65 ? -3.18 -25.922 6.105 1 93.69 65 TYR B N 1
ATOM 3334 C CA . TYR B 1 65 ? -3.947 -27.062 5.613 1 93.69 65 TYR B CA 1
ATOM 3335 C C . TYR B 1 65 ? -3.859 -27.172 4.094 1 93.69 65 TYR B C 1
ATOM 3337 O O . TYR B 1 65 ? -4.148 -28.219 3.518 1 93.69 65 TYR B O 1
ATOM 3345 N N . GLY B 1 66 ? -3.49 -26.016 3.471 1 92.31 66 GLY B N 1
ATOM 3346 C CA . GLY B 1 66 ? -3.297 -26.172 2.041 1 92.31 66 GLY B CA 1
ATOM 3347 C C . GLY B 1 66 ? -3.75 -24.984 1.229 1 92.31 66 GLY B C 1
ATOM 3348 O O . GLY B 1 66 ? -3.787 -25.031 -0.002 1 92.31 66 GLY B O 1
ATOM 3349 N N . LEU B 1 67 ? -4.125 -23.922 1.899 1 91.56 67 LEU B N 1
ATOM 3350 C CA . LEU B 1 67 ? -4.434 -22.719 1.146 1 91.56 67 LEU B CA 1
ATOM 3351 C C . LEU B 1 67 ? -3.229 -22.266 0.329 1 91.56 67 LEU B C 1
ATOM 3353 O O . LEU B 1 67 ? -2.119 -22.156 0.858 1 91.56 67 LEU B O 1
ATOM 3357 N N . GLY B 1 68 ? -3.445 -22.047 -0.946 1 88 68 GLY B N 1
ATOM 3358 C CA . GLY B 1 68 ? -2.363 -21.688 -1.845 1 88 68 GLY B CA 1
ATOM 3359 C C . GLY B 1 68 ? -1.919 -22.828 -2.74 1 88 68 GLY B C 1
ATOM 3360 O O . GLY B 1 68 ? -1.177 -22.609 -3.703 1 88 68 GLY B O 1
ATOM 3361 N N . MET B 1 69 ? -2.412 -24.031 -2.447 1 88.25 69 MET B N 1
ATOM 3362 C CA . MET B 1 69 ? -2.127 -25.203 -3.271 1 88.25 69 MET B CA 1
ATOM 3363 C C . MET B 1 69 ? -3.385 -25.688 -3.986 1 88.25 69 MET B C 1
ATOM 3365 O O . MET B 1 69 ? -4.496 -25.312 -3.609 1 88.25 69 MET B O 1
ATOM 3369 N N . HIS B 1 70 ? -3.141 -26.469 -5.07 1 85.94 70 HIS B N 1
ATOM 3370 C CA . HIS B 1 70 ? -4.293 -27.094 -5.707 1 85.94 70 HIS B CA 1
ATOM 3371 C C . HIS B 1 70 ? -4.938 -28.125 -4.789 1 85.94 70 HIS B C 1
ATOM 3373 O O . HIS B 1 70 ? -4.238 -28.859 -4.086 1 85.94 70 HIS B O 1
ATOM 3379 N N . THR B 1 71 ? -6.234 -28.141 -4.82 1 83 71 THR B N 1
ATOM 3380 C CA . THR B 1 71 ? -6.98 -29.047 -3.963 1 83 71 THR B CA 1
ATOM 3381 C C . THR B 1 71 ? -6.512 -30.484 -4.168 1 83 71 THR B C 1
ATOM 3383 O O . THR B 1 71 ? -6.445 -31.266 -3.215 1 83 71 THR B O 1
ATOM 3386 N N . ASP B 1 72 ? -6.148 -30.797 -5.406 1 83.69 72 ASP B N 1
ATOM 3387 C CA . ASP B 1 72 ? -5.754 -32.156 -5.738 1 83.69 72 ASP B CA 1
ATOM 3388 C C . ASP B 1 72 ? -4.375 -32.5 -5.172 1 83.69 72 ASP B C 1
ATOM 3390 O O . ASP B 1 72 ? -4.023 -33.656 -5.023 1 83.69 72 ASP B O 1
ATOM 3394 N N . ASP B 1 73 ? -3.641 -31.453 -4.809 1 83.75 73 ASP B N 1
ATOM 3395 C CA . ASP B 1 73 ? -2.283 -31.656 -4.316 1 83.75 73 ASP B CA 1
ATOM 3396 C C . ASP B 1 73 ? -2.264 -31.781 -2.793 1 83.75 73 ASP B C 1
ATOM 3398 O O . ASP B 1 73 ? -1.222 -32.062 -2.201 1 83.75 73 ASP B O 1
ATOM 3402 N N . ILE B 1 74 ? -3.465 -31.578 -2.205 1 87.44 74 ILE B N 1
ATOM 3403 C CA . ILE B 1 74 ? -3.553 -31.703 -0.755 1 87.44 74 ILE B CA 1
ATOM 3404 C C . ILE B 1 74 ? -3.717 -33.188 -0.376 1 87.44 74 ILE B C 1
ATOM 3406 O O . ILE B 1 74 ? -4.625 -33.844 -0.866 1 87.44 74 ILE B O 1
ATOM 3410 N N . ALA B 1 75 ? -2.814 -33.656 0.376 1 82.06 75 ALA B N 1
ATOM 3411 C CA . ALA B 1 75 ? -2.629 -35.094 0.631 1 82.06 75 ALA B CA 1
ATOM 3412 C C . ALA B 1 75 ? -3.826 -35.656 1.374 1 82.06 75 ALA B C 1
ATOM 3414 O O . ALA B 1 75 ? -4.344 -36.719 0.999 1 82.06 75 ALA B O 1
ATOM 3415 N N . SER B 1 76 ? -4.301 -35.031 2.398 1 89.31 76 SER B N 1
ATOM 3416 C CA . SER B 1 76 ? -5.324 -35.594 3.266 1 89.31 76 SER B CA 1
ATOM 3417 C C . SER B 1 76 ? -6.699 -35 2.965 1 89.31 76 SER B C 1
ATOM 3419 O O . SER B 1 76 ? -6.844 -33.781 2.834 1 89.31 76 SER B O 1
ATOM 3421 N N . PRO B 1 77 ? -7.664 -35.938 2.803 1 88.31 77 PRO B N 1
ATOM 3422 C CA . PRO B 1 77 ? -9.031 -35.469 2.594 1 88.31 77 PRO B CA 1
ATOM 3423 C C . PRO B 1 77 ? -9.516 -34.562 3.723 1 88.31 77 PRO B C 1
ATOM 3425 O O . PRO B 1 77 ? -10.266 -33.594 3.479 1 88.31 77 PRO B O 1
ATOM 3428 N N . GLU B 1 78 ? -9.086 -34.844 4.855 1 89.81 78 GLU B N 1
ATOM 3429 C CA . GLU B 1 78 ? -9.461 -34 5.988 1 89.81 78 GLU B CA 1
ATOM 3430 C C . GLU B 1 78 ? -8.852 -32.594 5.863 1 89.81 78 GLU B C 1
ATOM 3432 O O . GLU B 1 78 ? -9.5 -31.609 6.195 1 89.81 78 GLU B O 1
ATOM 3437 N N . ASP B 1 79 ? -7.66 -32.562 5.359 1 92.5 79 ASP B N 1
ATOM 3438 C CA . ASP B 1 79 ? -6.977 -31.281 5.199 1 92.5 79 ASP B CA 1
ATOM 3439 C C . ASP B 1 79 ? -7.617 -30.453 4.086 1 92.5 79 ASP B C 1
ATOM 3441 O O . ASP B 1 79 ? -7.664 -29.219 4.168 1 92.5 79 ASP B O 1
ATOM 3445 N N . LYS B 1 80 ? -8.133 -31.141 3.104 1 90.38 80 LYS B N 1
ATOM 3446 C CA . LYS B 1 80 ? -8.828 -30.453 2.025 1 90.38 80 LYS B CA 1
ATOM 3447 C C . LYS B 1 80 ? -10.055 -29.719 2.551 1 90.38 80 LYS B C 1
ATOM 3449 O O . LYS B 1 80 ? -10.289 -28.562 2.211 1 90.38 80 LYS B O 1
ATOM 3454 N N . VAL B 1 81 ? -10.75 -30.469 3.367 1 90.19 81 VAL B N 1
ATOM 3455 C CA . VAL B 1 81 ? -11.977 -29.906 3.932 1 90.19 81 VAL B CA 1
ATOM 3456 C C . VAL B 1 81 ? -11.625 -28.734 4.859 1 90.19 81 VAL B C 1
ATOM 3458 O O . VAL B 1 81 ? -12.258 -27.688 4.801 1 90.19 81 VAL B O 1
ATOM 3461 N N . ASN B 1 82 ? -10.641 -28.891 5.68 1 92.38 82 ASN B N 1
ATOM 3462 C CA . ASN B 1 82 ? -10.242 -27.828 6.613 1 92.38 82 ASN B CA 1
ATOM 3463 C C . ASN B 1 82 ? -9.695 -26.609 5.879 1 92.38 82 ASN B C 1
ATOM 3465 O O . ASN B 1 82 ? -9.945 -25.484 6.281 1 92.38 82 ASN B O 1
ATOM 3469 N N . ALA B 1 83 ? -8.938 -26.828 4.848 1 92.69 83 ALA B N 1
ATOM 3470 C CA . ALA B 1 83 ? -8.406 -25.719 4.059 1 92.69 83 ALA B CA 1
ATOM 3471 C C . ALA B 1 83 ? -9.539 -24.875 3.467 1 92.69 83 ALA B C 1
ATOM 3473 O O . ALA B 1 83 ? -9.516 -23.641 3.547 1 92.69 83 ALA B O 1
ATOM 3474 N N . ALA B 1 84 ? -10.523 -25.562 2.943 1 89.94 84 ALA B N 1
ATOM 3475 C CA . ALA B 1 84 ? -11.656 -24.859 2.342 1 89.94 84 ALA B CA 1
ATOM 3476 C C . ALA B 1 84 ? -12.477 -24.141 3.404 1 89.94 84 ALA B C 1
ATOM 3478 O O . ALA B 1 84 ? -12.906 -23 3.193 1 89.94 84 ALA B O 1
ATOM 3479 N N . LYS B 1 85 ? -12.656 -24.781 4.5 1 91.06 85 LYS B N 1
ATOM 3480 C CA . LYS B 1 85 ? -13.438 -24.219 5.594 1 91.06 85 LYS B CA 1
ATOM 3481 C C . LYS B 1 85 ? -12.836 -22.906 6.086 1 91.06 85 LYS B C 1
ATOM 3483 O O . LYS B 1 85 ? -13.523 -21.891 6.145 1 91.06 85 LYS B O 1
ATOM 3488 N N . TYR B 1 86 ? -11.586 -22.891 6.371 1 93.75 86 TYR B N 1
ATOM 3489 C CA . TYR B 1 86 ? -10.945 -21.703 6.922 1 93.75 86 TYR B CA 1
ATOM 3490 C C . TYR B 1 86 ? -10.758 -20.625 5.848 1 93.75 86 TYR B C 1
ATOM 3492 O O . TYR B 1 86 ? -10.695 -19.438 6.156 1 93.75 86 TYR B O 1
ATOM 3500 N N . THR B 1 87 ? -10.672 -21.078 4.613 1 91.81 87 THR B N 1
ATOM 3501 C CA . THR B 1 87 ? -10.57 -20.125 3.518 1 91.81 87 THR B CA 1
ATOM 3502 C C . THR B 1 87 ? -11.867 -19.328 3.389 1 91.81 87 THR B C 1
ATOM 3504 O O . THR B 1 87 ? -11.836 -18.141 3.027 1 91.81 87 THR B O 1
ATOM 3507 N N . VAL B 1 88 ? -12.984 -19.922 3.742 1 89.06 88 VAL B N 1
ATOM 3508 C CA . VAL B 1 88 ? -14.273 -19.25 3.584 1 89.06 88 VAL B CA 1
ATOM 3509 C C . VAL B 1 88 ? -14.594 -18.453 4.84 1 89.06 88 VAL B C 1
ATOM 3511 O O . VAL B 1 88 ? -15.258 -17.422 4.77 1 89.06 88 VAL B O 1
ATOM 3514 N N . ILE B 1 89 ? -14.094 -18.828 5.965 1 91.81 89 ILE B N 1
ATOM 3515 C CA . ILE B 1 89 ? -14.406 -18.172 7.234 1 91.81 89 ILE B CA 1
ATOM 3516 C C . ILE B 1 89 ? -13.547 -16.922 7.398 1 91.81 89 ILE B C 1
ATOM 3518 O O . ILE B 1 89 ? -14.008 -15.906 7.91 1 91.81 89 ILE B O 1
ATOM 3522 N N . ALA B 1 90 ? -12.32 -16.938 6.93 1 94.31 90 ALA B N 1
ATOM 3523 C CA . ALA B 1 90 ? -11.328 -15.891 7.18 1 94.31 90 ALA B CA 1
ATOM 3524 C C . ALA B 1 90 ? -11.773 -14.555 6.598 1 94.31 90 ALA B C 1
ATOM 3526 O O . ALA B 1 90 ? -11.703 -13.523 7.27 1 94.31 90 ALA B O 1
ATOM 3527 N N . PRO B 1 91 ? -12.32 -14.492 5.398 1 92.44 91 PRO B N 1
ATOM 3528 C CA . PRO B 1 91 ? -12.672 -13.211 4.797 1 92.44 91 PRO B CA 1
ATOM 3529 C C . PRO B 1 91 ? -13.773 -12.477 5.57 1 92.44 91 PRO B C 1
ATOM 3531 O O . PRO B 1 91 ? -13.875 -11.25 5.492 1 92.44 91 PRO B O 1
ATOM 3534 N N . ASN B 1 92 ? -14.57 -13.172 6.285 1 92.69 92 ASN B N 1
ATOM 3535 C CA . ASN B 1 92 ? -15.609 -12.523 7.078 1 92.69 92 ASN B CA 1
ATOM 3536 C C . ASN B 1 92 ? -15.008 -11.602 8.141 1 92.69 92 ASN B C 1
ATOM 3538 O O . ASN B 1 92 ? -15.547 -10.531 8.414 1 92.69 92 ASN B O 1
ATOM 3542 N N . PHE B 1 93 ? -13.922 -11.992 8.656 1 95.62 93 PHE B N 1
ATOM 3543 C CA . PHE B 1 93 ? -13.25 -11.148 9.641 1 95.62 93 PHE B CA 1
ATOM 3544 C C . PHE B 1 93 ? -12.539 -9.984 8.953 1 95.62 93 PHE B C 1
ATOM 3546 O O . PHE B 1 93 ? -12.359 -8.93 9.562 1 95.62 93 PHE B O 1
ATOM 3553 N N . SER B 1 94 ? -12.117 -10.203 7.711 1 95.31 94 SER B N 1
ATOM 3554 C CA . SER B 1 94 ? -11.555 -9.094 6.949 1 95.31 94 SER B CA 1
ATOM 3555 C C . SER B 1 94 ? -12.602 -8.016 6.699 1 95.31 94 SER B C 1
ATOM 3557 O O . SER B 1 94 ? -12.289 -6.82 6.773 1 95.31 94 SER B O 1
ATOM 3559 N N . VAL B 1 95 ? -13.836 -8.461 6.473 1 94.69 95 VAL B N 1
ATOM 3560 C CA . VAL B 1 95 ? -14.922 -7.512 6.23 1 94.69 95 VAL B CA 1
ATOM 3561 C C . VAL B 1 95 ? -15.195 -6.707 7.496 1 94.69 95 VAL B C 1
ATOM 3563 O O . VAL B 1 95 ? -15.383 -5.488 7.434 1 94.69 95 VAL B O 1
ATOM 3566 N N . VAL B 1 96 ? -15.141 -7.344 8.555 1 95.38 96 VAL B N 1
ATOM 3567 C CA . VAL B 1 96 ? -15.352 -6.668 9.836 1 95.38 96 VAL B CA 1
ATOM 3568 C C . VAL B 1 96 ? -14.227 -5.668 10.078 1 95.38 96 VAL B C 1
ATOM 3570 O O . VAL B 1 96 ? -14.477 -4.527 10.477 1 95.38 96 VAL B O 1
ATOM 3573 N N . SER B 1 97 ? -13.039 -6.113 9.805 1 97.31 97 SER B N 1
ATOM 3574 C CA . SER B 1 97 ? -11.875 -5.266 10.031 1 97.31 97 SER B CA 1
ATOM 3575 C C . SER B 1 97 ? -11.914 -4.027 9.148 1 97.31 97 SER B C 1
ATOM 3577 O O . SER B 1 97 ? -11.734 -2.904 9.625 1 97.31 97 SER B O 1
ATOM 3579 N N . THR B 1 98 ? -12.195 -4.18 7.883 1 95.88 98 THR B N 1
ATOM 3580 C CA . THR B 1 98 ? -12.203 -3.057 6.953 1 95.88 98 THR B CA 1
ATOM 3581 C C . THR B 1 98 ? -13.344 -2.096 7.273 1 95.88 98 THR B C 1
ATOM 3583 O O . THR B 1 98 ? -13.18 -0.878 7.18 1 95.88 98 THR B O 1
ATOM 3586 N N . THR B 1 99 ? -14.469 -2.637 7.691 1 95.81 99 THR B N 1
ATOM 3587 C CA . THR B 1 99 ? -15.617 -1.797 8.016 1 95.81 99 THR B CA 1
ATOM 3588 C C . THR B 1 99 ? -15.344 -0.972 9.273 1 95.81 99 THR B C 1
ATOM 3590 O O . THR B 1 99 ? -15.586 0.237 9.289 1 95.81 99 THR B O 1
ATOM 3593 N N . THR B 1 100 ? -14.844 -1.626 10.25 1 96.69 100 THR B N 1
ATOM 3594 C CA . THR B 1 100 ? -14.57 -0.912 11.484 1 96.69 100 THR B CA 1
ATOM 3595 C C . THR B 1 100 ? -13.438 0.098 11.289 1 96.69 100 THR B C 1
ATOM 3597 O O . THR B 1 100 ? -13.438 1.164 11.906 1 96.69 100 THR B O 1
ATOM 3600 N N . GLY B 1 101 ? -12.5 -0.234 10.469 1 94.94 101 GLY B N 1
ATOM 3601 C CA . GLY B 1 101 ? -11.469 0.732 10.133 1 94.94 101 GLY B CA 1
ATOM 3602 C C . GLY B 1 101 ? -12.016 1.981 9.469 1 94.94 101 GLY B C 1
ATOM 3603 O O . GLY B 1 101 ? -11.625 3.098 9.812 1 94.94 101 GLY B O 1
ATOM 3604 N N . LYS B 1 102 ? -12.891 1.815 8.594 1 93.38 102 LYS B N 1
ATOM 3605 C CA . LYS B 1 102 ? -13.508 2.936 7.887 1 93.38 102 LYS B CA 1
ATOM 3606 C C . LYS B 1 102 ? -14.367 3.773 8.828 1 93.38 102 LYS B C 1
ATOM 3608 O O . LYS B 1 102 ? -14.438 4.996 8.688 1 93.38 102 LYS B O 1
ATOM 3613 N N . ILE B 1 103 ? -14.977 3.059 9.727 1 94.25 103 ILE B N 1
ATOM 3614 C CA . ILE B 1 103 ? -15.773 3.77 10.719 1 94.25 103 ILE B CA 1
ATOM 3615 C C . ILE B 1 103 ? -14.867 4.664 11.562 1 94.25 103 ILE B C 1
ATOM 3617 O O . ILE B 1 103 ? -15.211 5.812 11.852 1 94.25 103 ILE B O 1
ATOM 3621 N N . SER B 1 104 ? -13.766 4.129 11.891 1 93.88 104 SER B N 1
ATOM 3622 C CA . SER B 1 104 ? -12.797 4.906 12.664 1 93.88 104 SER B CA 1
ATOM 3623 C C . SER B 1 104 ? -12.391 6.176 11.914 1 93.88 104 SER B C 1
ATOM 3625 O O . SER B 1 104 ? -12.336 7.258 12.508 1 93.88 104 SER B O 1
ATOM 3627 N N . VAL B 1 105 ? -12.148 6.082 10.656 1 90.88 105 VAL B N 1
ATOM 3628 C CA . VAL B 1 105 ? -11.742 7.219 9.844 1 90.88 105 VAL B CA 1
ATOM 3629 C C . VAL B 1 105 ? -12.891 8.227 9.75 1 90.88 105 VAL B C 1
ATOM 3631 O O . VAL B 1 105 ? -12.672 9.438 9.852 1 90.88 105 VAL B O 1
ATOM 3634 N N . ALA B 1 106 ? -14.102 7.707 9.594 1 90.81 106 ALA B N 1
ATOM 3635 C CA . ALA B 1 106 ? -15.273 8.57 9.477 1 90.81 106 ALA B CA 1
ATOM 3636 C C . ALA B 1 106 ? -15.5 9.375 10.75 1 90.81 106 ALA B C 1
ATOM 3638 O O . ALA B 1 106 ? -15.75 10.578 10.703 1 90.81 106 ALA B O 1
ATOM 3639 N N . ILE B 1 107 ? -15.375 8.719 11.859 1 90 107 ILE B N 1
ATOM 3640 C CA . ILE B 1 107 ? -15.547 9.391 13.141 1 90 107 ILE B CA 1
ATOM 3641 C C . ILE B 1 107 ? -14.453 10.438 13.328 1 90 107 ILE B C 1
ATOM 3643 O O . ILE B 1 107 ? -14.719 11.547 13.805 1 90 107 ILE B O 1
ATOM 3647 N N . PHE B 1 108 ? -13.328 10.133 12.945 1 86.19 108 PHE B N 1
ATOM 3648 C CA . PHE B 1 108 ? -12.211 11.07 13.031 1 86.19 108 PHE B CA 1
ATOM 3649 C C . PHE B 1 108 ? -12.477 12.297 12.164 1 86.19 108 PHE B C 1
ATOM 3651 O O . PHE B 1 108 ? -12.219 13.43 12.594 1 86.19 108 PHE B O 1
ATOM 3658 N N . LEU B 1 109 ? -12.93 12.086 11.016 1 85.5 109 LEU B N 1
ATOM 3659 C CA . LEU B 1 109 ? -13.211 13.188 10.094 1 85.5 109 LEU B CA 1
ATOM 3660 C C . LEU B 1 109 ? -14.32 14.078 10.633 1 85.5 109 LEU B C 1
ATOM 3662 O O . LEU B 1 109 ? -14.25 15.305 10.523 1 85.5 109 LEU B O 1
ATOM 3666 N N . ILE B 1 110 ? -15.305 13.438 11.242 1 85.69 110 ILE B N 1
ATOM 3667 C CA . ILE B 1 110 ? -16.406 14.203 11.805 1 85.69 110 ILE B CA 1
ATOM 3668 C C . ILE B 1 110 ? -15.906 15.047 12.977 1 85.69 110 ILE B C 1
ATOM 3670 O O . ILE B 1 110 ? -16.312 16.188 13.141 1 85.69 110 ILE B O 1
ATOM 3674 N N . ARG B 1 111 ? -15.039 14.508 13.664 1 81.5 111 ARG B N 1
ATOM 3675 C CA . ARG B 1 111 ? -14.445 15.242 14.781 1 81.5 111 ARG B CA 1
ATOM 3676 C C . ARG B 1 111 ? -13.57 16.391 14.289 1 81.5 111 ARG B C 1
ATOM 3678 O O . ARG B 1 111 ? -13.539 17.453 14.906 1 81.5 111 ARG B O 1
ATOM 3685 N N . LEU B 1 112 ? -12.93 16.109 13.242 1 77.44 112 LEU B N 1
ATOM 3686 C CA . LEU B 1 112 ? -12.023 17.109 12.672 1 77.44 112 LEU B CA 1
ATOM 3687 C C . LEU B 1 112 ? -12.812 18.281 12.094 1 77.44 112 LEU B C 1
ATOM 3689 O O . LEU B 1 112 ? -12.359 19.438 12.15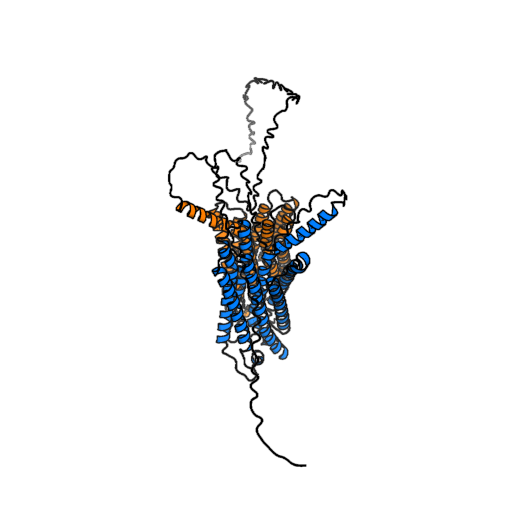6 1 77.44 112 LEU B O 1
ATOM 3693 N N . MET B 1 113 ? -13.859 18.031 11.469 1 77.31 113 MET B N 1
ATOM 3694 C CA . MET B 1 113 ? -14.688 19.078 10.883 1 77.31 113 MET B CA 1
ATOM 3695 C C . MET B 1 113 ? -15.242 20 11.953 1 77.31 113 MET B C 1
ATOM 3697 O O . MET B 1 113 ? -15.406 21.203 11.727 1 77.31 113 MET B O 1
ATOM 3701 N N . GLY B 1 114 ? -15.242 19.578 13.07 1 69.69 114 GLY B N 1
ATOM 3702 C CA . GLY B 1 114 ? -15.742 20.406 14.156 1 69.69 114 GLY B CA 1
ATOM 3703 C C . GLY B 1 114 ? -17.141 20.953 13.898 1 69.69 114 GLY B C 1
ATOM 3704 O O . GLY B 1 114 ? -17.969 20.281 13.273 1 69.69 114 GLY B O 1
ATOM 3705 N N . GLN B 1 115 ? -17.344 22.109 14.414 1 61.72 115 GLN B N 1
ATOM 3706 C CA . GLN B 1 115 ? -18.656 22.75 14.32 1 61.72 115 GLN B CA 1
ATOM 3707 C C . GLN B 1 115 ? -18.797 23.562 13.039 1 61.72 115 GLN B C 1
ATOM 3709 O O . GLN B 1 115 ? -19.906 23.844 12.586 1 61.72 115 GLN B O 1
ATOM 3714 N N . SER B 1 116 ? -17.672 23.797 12.438 1 62.5 116 SER B N 1
ATOM 3715 C CA . SER B 1 116 ? -17.719 24.672 11.281 1 62.5 116 SER B CA 1
ATOM 3716 C C . SER B 1 116 ? -18.094 23.906 10.016 1 62.5 116 SER B C 1
ATOM 3718 O O . SER B 1 116 ? -18.312 24.516 8.961 1 62.5 116 SER B O 1
ATOM 3720 N N . ALA B 1 117 ? -18.25 22.672 10.156 1 66.75 117 ALA B N 1
ATOM 3721 C CA . ALA B 1 117 ? -18.547 21.891 8.961 1 66.75 117 ALA B CA 1
ATOM 3722 C C . ALA B 1 117 ? -19.984 22.062 8.523 1 66.75 117 ALA B C 1
ATOM 3724 O O . ALA B 1 117 ? -20.891 22.203 9.359 1 66.75 117 ALA B O 1
ATOM 3725 N N . LYS B 1 118 ? -20.156 22.219 7.145 1 77.75 118 LYS B N 1
ATOM 3726 C CA . LYS B 1 118 ? -21.5 22.297 6.594 1 77.75 118 LYS B CA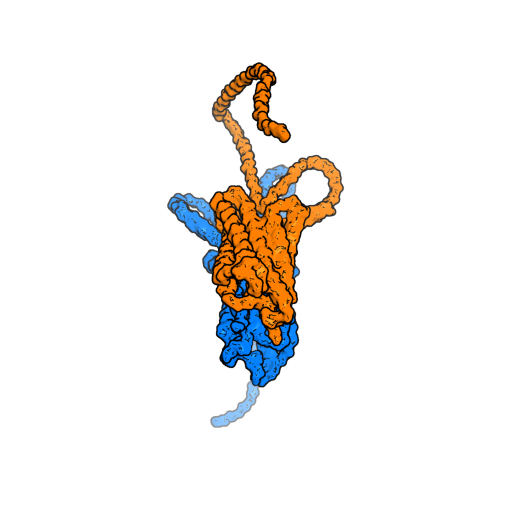 1
ATOM 3727 C C . LYS B 1 118 ? -22.281 21.016 6.883 1 77.75 118 LYS B C 1
ATOM 3729 O O . LYS B 1 118 ? -21.703 19.938 6.961 1 77.75 118 LYS B O 1
ATOM 3734 N N . SER B 1 119 ? -23.531 21.203 7.059 1 81.81 119 SER B N 1
ATOM 3735 C CA . SER B 1 119 ? -24.406 20.109 7.449 1 81.81 119 SER B CA 1
ATOM 3736 C C . SER B 1 119 ? -24.375 18.984 6.418 1 81.81 119 SER B C 1
ATOM 3738 O O . SER B 1 119 ? -24.406 17.797 6.773 1 81.81 119 SER B O 1
ATOM 3740 N N . TRP B 1 120 ? -24.25 19.297 5.152 1 85.38 120 TRP B N 1
ATOM 3741 C CA . TRP B 1 120 ? -24.312 18.266 4.125 1 85.38 120 TRP B CA 1
ATOM 3742 C C . TRP B 1 120 ? -23.078 17.359 4.18 1 85.38 120 TRP B C 1
ATOM 3744 O O . TRP B 1 120 ? -23.156 16.172 3.898 1 85.38 120 TRP B O 1
ATOM 3754 N N . GLN B 1 121 ? -22 17.891 4.59 1 86.38 121 GLN B N 1
ATOM 3755 C CA . GLN B 1 121 ? -20.766 17.109 4.699 1 86.38 121 GLN B CA 1
ATOM 3756 C C . GLN B 1 121 ? -20.875 16.078 5.812 1 86.38 121 GLN B C 1
ATOM 3758 O O . GLN B 1 121 ? -20.453 14.93 5.633 1 86.38 121 GLN B O 1
ATOM 3763 N N . ARG B 1 122 ? -21.531 16.5 6.863 1 86.75 122 ARG B N 1
ATOM 3764 C CA . ARG B 1 122 ? -21.719 15.57 7.977 1 86.75 122 ARG B CA 1
ATOM 3765 C C . ARG B 1 122 ? -22.688 14.453 7.605 1 86.75 122 ARG B C 1
ATOM 3767 O O . ARG B 1 122 ? -22.422 13.281 7.891 1 86.75 122 ARG B O 1
ATOM 3774 N N . TRP B 1 123 ? -23.75 14.852 6.934 1 90.06 123 TRP B N 1
ATOM 3775 C CA . TRP B 1 123 ? -24.75 13.867 6.543 1 90.06 123 TRP B CA 1
ATOM 3776 C C . TRP B 1 123 ? -24.188 12.891 5.516 1 90.06 123 TRP B C 1
ATOM 3778 O O . TRP B 1 123 ? -24.531 11.711 5.512 1 90.06 123 TRP B O 1
ATOM 3788 N N . PHE B 1 124 ? -23.375 13.367 4.676 1 91.19 124 PHE B N 1
ATOM 3789 C CA . PHE B 1 124 ? -22.734 12.492 3.693 1 91.19 124 PHE B CA 1
ATOM 3790 C C . PHE B 1 124 ? -21.922 11.406 4.379 1 91.19 124 PHE B C 1
ATOM 3792 O O . PHE B 1 124 ? -22.016 10.227 4.031 1 91.19 124 PHE B O 1
ATOM 3799 N N . LEU B 1 125 ? -21.094 11.797 5.359 1 90.62 125 LEU B N 1
ATOM 3800 C CA . LEU B 1 125 ? -20.25 10.836 6.07 1 90.62 125 LEU B CA 1
ATOM 3801 C C . LEU B 1 125 ? -21.094 9.852 6.867 1 90.62 125 LEU B C 1
ATOM 3803 O O . LEU B 1 125 ? -20.781 8.656 6.914 1 90.62 125 LEU B O 1
ATOM 3807 N N . TYR B 1 126 ? -22.203 10.312 7.457 1 91.88 126 TYR B N 1
ATOM 3808 C CA . TYR B 1 126 ? -23.078 9.43 8.211 1 91.88 126 TYR B CA 1
ATOM 3809 C C . TYR B 1 126 ? -23.75 8.414 7.289 1 91.88 126 TYR B C 1
ATOM 3811 O O . TYR B 1 126 ? -23.781 7.219 7.598 1 91.88 126 TYR B O 1
ATOM 3819 N N . ILE B 1 127 ? -24.203 8.898 6.203 1 92.69 127 ILE B N 1
ATOM 3820 C CA . ILE B 1 127 ? -24.891 8.008 5.266 1 92.69 127 ILE B CA 1
ATOM 3821 C C . ILE B 1 127 ? -23.891 6.996 4.695 1 92.69 127 ILE B C 1
ATOM 3823 O O . ILE B 1 127 ? -24.203 5.805 4.605 1 92.69 127 ILE B O 1
ATOM 3827 N N . LEU B 1 128 ? -22.75 7.492 4.348 1 92.75 128 LEU B N 1
ATOM 3828 C CA . LEU B 1 128 ? -21.734 6.605 3.811 1 92.75 128 LEU B CA 1
ATOM 3829 C C . LEU B 1 128 ? -21.391 5.504 4.809 1 92.75 128 LEU B C 1
ATOM 3831 O O . LEU B 1 128 ? -21.25 4.336 4.43 1 92.75 128 LEU B O 1
ATOM 3835 N N . THR B 1 129 ? -21.297 5.902 6.043 1 92.88 129 THR B N 1
ATOM 3836 C CA . THR B 1 129 ? -20.938 4.945 7.086 1 92.88 129 THR B CA 1
ATOM 3837 C C . THR B 1 129 ? -22.062 3.934 7.297 1 92.88 129 THR B C 1
ATOM 3839 O O . THR B 1 129 ? -21.812 2.727 7.348 1 92.88 129 THR B O 1
ATOM 3842 N N . VAL B 1 130 ? -23.281 4.367 7.336 1 93.88 130 VAL B N 1
ATOM 3843 C CA . VAL B 1 130 ? -24.438 3.498 7.598 1 93.88 130 VAL B CA 1
ATOM 3844 C C . VAL B 1 130 ? -24.625 2.541 6.426 1 93.88 130 VAL B C 1
ATOM 3846 O O . VAL B 1 130 ? -24.859 1.347 6.625 1 93.88 130 VAL B O 1
ATOM 3849 N N . VAL B 1 131 ? -24.516 3.074 5.277 1 93.56 131 VAL B N 1
ATOM 3850 C CA . VAL B 1 131 ? -24.672 2.248 4.086 1 93.56 131 VAL B CA 1
ATOM 3851 C C . VAL B 1 131 ? -23.547 1.219 4.012 1 93.56 131 VAL B C 1
ATOM 3853 O O . VAL B 1 131 ? -23.781 0.063 3.65 1 93.56 131 VAL B O 1
ATOM 3856 N N . SER B 1 132 ? -22.344 1.647 4.336 1 93.12 132 SER B N 1
ATOM 3857 C CA . SER B 1 132 ? -21.219 0.726 4.332 1 93.12 132 SER B CA 1
ATOM 3858 C C . SER B 1 132 ? -21.406 -0.403 5.336 1 93.12 132 SER B C 1
ATOM 3860 O O . SER B 1 132 ? -21.125 -1.565 5.039 1 93.12 132 SER B O 1
ATOM 3862 N N . ILE B 1 133 ? -21.938 -0.072 6.531 1 93.56 133 ILE B N 1
ATOM 3863 C CA . ILE B 1 133 ? -22.188 -1.084 7.551 1 93.56 133 ILE B CA 1
ATOM 3864 C C . ILE B 1 133 ? -23.266 -2.053 7.062 1 93.56 133 ILE B C 1
ATOM 3866 O O . ILE B 1 133 ? -23.094 -3.271 7.137 1 93.56 133 ILE B O 1
ATOM 3870 N N . ALA B 1 134 ? -24.312 -1.529 6.523 1 93.38 134 ALA B N 1
ATOM 3871 C CA . ALA B 1 134 ? -25.422 -2.354 6.051 1 93.38 134 ALA B CA 1
ATOM 3872 C C . ALA B 1 134 ? -24.969 -3.275 4.918 1 93.38 134 ALA B C 1
ATOM 3874 O O . ALA B 1 134 ? -25.281 -4.469 4.922 1 93.38 134 ALA B O 1
ATOM 3875 N N . TRP B 1 135 ? -24.188 -2.746 4.004 1 92.12 135 TRP B N 1
ATOM 3876 C CA . TRP B 1 135 ? -23.734 -3.506 2.848 1 92.12 135 TRP B CA 1
ATOM 3877 C C . TRP B 1 135 ? -22.781 -4.621 3.275 1 92.12 135 TRP B C 1
ATOM 3879 O O . TRP B 1 135 ? -22.844 -5.734 2.742 1 92.12 135 TRP B O 1
ATOM 3889 N N . ASN B 1 136 ? -21.906 -4.34 4.176 1 92.62 136 ASN B N 1
ATOM 3890 C CA . ASN B 1 136 ? -20.922 -5.324 4.594 1 92.62 136 ASN B CA 1
ATOM 3891 C C . ASN B 1 136 ? -21.547 -6.395 5.492 1 92.62 136 ASN B C 1
ATOM 3893 O O . ASN B 1 136 ? -21.156 -7.562 5.426 1 92.62 136 ASN B O 1
ATOM 3897 N N . VAL B 1 137 ? -22.469 -6.012 6.316 1 90.19 137 VAL B N 1
ATOM 3898 C CA . VAL B 1 137 ? -23.203 -6.996 7.109 1 90.19 137 VAL B CA 1
ATOM 3899 C C . VAL B 1 137 ? -24.016 -7.898 6.191 1 90.19 137 VAL B C 1
ATOM 3901 O O . VAL B 1 137 ? -24.031 -9.117 6.363 1 90.19 137 VAL B O 1
ATOM 3904 N N . PHE B 1 138 ? -24.672 -7.285 5.242 1 89.5 138 PHE B N 1
ATOM 3905 C CA . PHE B 1 138 ? -25.422 -8.047 4.254 1 89.5 138 PHE B CA 1
ATOM 3906 C C . PHE B 1 138 ? -24.516 -9.023 3.52 1 89.5 138 PHE B C 1
ATOM 3908 O O . PHE B 1 138 ? -24.891 -10.18 3.283 1 89.5 138 PHE B O 1
ATOM 3915 N N . ALA B 1 139 ? -23.359 -8.609 3.201 1 87.94 139 ALA B N 1
ATOM 3916 C CA . ALA B 1 139 ? -22.406 -9.461 2.502 1 87.94 139 ALA B CA 1
ATOM 3917 C C . ALA B 1 139 ? -22 -10.656 3.361 1 87.94 139 ALA B C 1
ATOM 3919 O O . ALA B 1 139 ? -21.906 -11.781 2.863 1 87.94 139 ALA B O 1
ATOM 3920 N N . ILE B 1 140 ? -21.781 -10.438 4.625 1 87.75 140 ILE B N 1
ATOM 3921 C CA . ILE B 1 140 ? -21.406 -11.516 5.531 1 87.75 140 ILE B CA 1
ATOM 3922 C C . ILE B 1 140 ? -22.547 -12.531 5.625 1 87.75 140 ILE B C 1
ATOM 3924 O O . ILE B 1 140 ? -22.312 -13.742 5.559 1 87.75 140 ILE B O 1
ATOM 3928 N N . VAL B 1 141 ? -23.75 -12.055 5.684 1 85.94 141 VAL B N 1
ATOM 3929 C CA . VAL B 1 141 ? -24.922 -12.922 5.797 1 85.94 141 VAL B CA 1
ATOM 3930 C C . VAL B 1 141 ? -25.078 -13.734 4.516 1 85.94 141 VAL B C 1
ATOM 3932 O O . VAL B 1 141 ? -25.391 -14.922 4.566 1 85.94 141 VAL B O 1
ATOM 3935 N N . VAL B 1 142 ? -24.844 -13.125 3.447 1 82.56 142 VAL B N 1
ATOM 3936 C CA . VAL B 1 142 ? -24.984 -13.797 2.16 1 82.56 142 VAL B CA 1
ATOM 3937 C C . VAL B 1 142 ? -23.906 -14.859 2 1 82.56 142 VAL B C 1
ATOM 3939 O O . VAL B 1 142 ? -24.156 -15.938 1.469 1 82.56 142 VAL B O 1
ATOM 3942 N N . ILE B 1 143 ? -22.688 -14.602 2.473 1 80.88 143 ILE B N 1
ATOM 3943 C CA . ILE B 1 143 ? -21.594 -15.547 2.352 1 80.88 143 ILE B CA 1
ATOM 3944 C C . ILE B 1 143 ? -21.859 -16.766 3.227 1 80.88 143 ILE B C 1
ATOM 3946 O O . ILE B 1 143 ? -21.703 -17.906 2.783 1 80.88 143 ILE B O 1
ATOM 3950 N N . ILE B 1 144 ? -22.328 -16.531 4.391 1 80.12 144 ILE B N 1
ATOM 3951 C CA . ILE B 1 144 ? -22.594 -17.641 5.312 1 80.12 144 ILE B CA 1
ATOM 3952 C C . ILE B 1 144 ? -23.844 -18.406 4.855 1 80.12 144 ILE B C 1
ATOM 3954 O O . ILE B 1 144 ? -23.906 -19.625 5.012 1 80.12 144 ILE B O 1
ATOM 3958 N N . GLY B 1 145 ? -24.828 -17.734 4.25 1 79.81 145 GLY B N 1
ATOM 3959 C CA . GLY B 1 145 ? -26.078 -18.344 3.838 1 79.81 145 GLY B CA 1
ATOM 3960 C C . GLY B 1 145 ? -26.078 -18.797 2.389 1 79.81 145 GLY B C 1
ATOM 3961 O O . GLY B 1 145 ? -27.109 -19.172 1.844 1 79.81 145 GLY B O 1
ATOM 3962 N N . PHE B 1 146 ? -24.891 -18.75 1.807 1 81.88 146 PHE B N 1
ATOM 3963 C CA . PHE B 1 146 ? -24.797 -19.109 0.4 1 81.88 146 PHE B CA 1
ATOM 3964 C C . PHE B 1 146 ? -25.266 -20.547 0.179 1 81.88 146 PHE B C 1
ATOM 3966 O O . PHE B 1 146 ? -25.969 -20.828 -0.796 1 81.88 146 PHE B O 1
ATOM 3973 N N . CYS B 1 147 ? -24.812 -21.406 0.969 1 83.12 147 CYS B N 1
ATOM 3974 C CA . CYS B 1 147 ? -25.281 -22.781 0.959 1 83.12 147 CYS B CA 1
ATOM 3975 C C . CYS B 1 147 ? -26.094 -23.094 2.211 1 83.12 147 CYS B C 1
ATOM 3977 O O . CYS B 1 147 ? -25.812 -22.562 3.285 1 83.12 147 CYS B O 1
ATOM 3979 N N . ARG B 1 148 ? -27.141 -23.922 2.027 1 86.81 148 ARG B N 1
ATOM 3980 C CA . ARG B 1 148 ? -27.938 -24.422 3.146 1 86.81 148 ARG B CA 1
ATOM 3981 C C . ARG B 1 148 ? -27.859 -25.938 3.254 1 86.81 148 ARG B C 1
ATOM 3983 O O . ARG B 1 148 ? -28.438 -26.656 2.438 1 86.81 148 ARG B O 1
ATOM 3990 N N . PRO B 1 149 ? -27.234 -26.359 4.242 1 87.31 149 PRO B N 1
ATOM 3991 C CA . PRO B 1 149 ? -26.438 -25.828 5.355 1 87.31 149 PRO B CA 1
ATOM 3992 C C . PRO B 1 149 ? -25.078 -25.266 4.902 1 87.31 149 PRO B C 1
ATOM 3994 O O . PRO B 1 149 ? -24.562 -25.672 3.857 1 87.31 149 PRO B O 1
ATOM 3997 N N . PRO B 1 150 ? -24.422 -24.422 5.684 1 85.44 150 PRO B N 1
ATOM 3998 C CA . PRO B 1 150 ? -23.156 -23.797 5.293 1 85.44 150 PRO B CA 1
ATOM 3999 C C . PRO B 1 150 ? -22.031 -24.812 5.133 1 85.44 150 PRO B C 1
ATOM 4001 O O . PRO B 1 150 ? -21.062 -24.547 4.406 1 85.44 150 PRO B O 1
ATOM 4004 N N . LYS B 1 151 ? -22.141 -26 5.645 1 86.19 151 LYS B N 1
ATOM 4005 C CA . LYS B 1 151 ? -21.109 -27.031 5.555 1 86.19 151 LYS B CA 1
ATOM 4006 C C . LYS B 1 151 ? -20.938 -27.5 4.117 1 86.19 151 LYS B C 1
ATOM 4008 O O . LYS B 1 151 ? -19.891 -28.062 3.764 1 86.19 151 LYS B O 1
ATOM 4013 N N . LYS B 1 152 ? -21.922 -27.297 3.27 1 86.81 152 LYS B N 1
ATOM 4014 C CA . LYS B 1 152 ? -21.875 -27.75 1.88 1 86.81 152 LYS B CA 1
ATOM 4015 C C . LYS B 1 152 ? -20.844 -26.953 1.082 1 86.81 152 LYS B C 1
ATOM 4017 O O . LYS B 1 152 ? -20.422 -27.375 0.01 1 86.81 152 LYS B O 1
ATOM 4022 N N . ILE B 1 153 ? -20.484 -25.875 1.676 1 82 153 ILE B N 1
ATOM 4023 C CA . ILE B 1 153 ? -19.484 -25.062 0.984 1 82 153 ILE B CA 1
ATOM 4024 C C . ILE B 1 153 ? -18.156 -25.797 0.934 1 82 153 ILE B C 1
ATOM 4026 O O . ILE B 1 153 ? -17.469 -25.781 -0.092 1 82 153 ILE B O 1
ATOM 4030 N N . TRP B 1 154 ? -17.812 -26.516 2.055 1 82.75 154 TRP B N 1
ATOM 4031 C CA . TRP B 1 154 ? -16.516 -27.188 2.074 1 82.75 154 TRP B CA 1
ATOM 4032 C C . TRP B 1 154 ? -16.688 -28.703 1.984 1 82.75 154 TRP B C 1
ATOM 4034 O O . TRP B 1 154 ? -15.711 -29.438 1.815 1 82.75 154 TRP B O 1
ATOM 4044 N N . LEU B 1 155 ? -17.891 -29.172 2.086 1 85.44 155 LEU B N 1
ATOM 4045 C CA . LEU B 1 155 ? -18.219 -30.578 1.857 1 85.44 155 LEU B CA 1
ATOM 4046 C C . LEU B 1 155 ? -19.297 -30.703 0.789 1 85.44 155 LEU B C 1
ATOM 4048 O O . LEU B 1 155 ? -20.484 -30.75 1.105 1 85.44 155 LEU B O 1
ATOM 4052 N N . PRO B 1 156 ? -18.781 -30.844 -0.434 1 79.25 156 PRO B N 1
ATOM 4053 C CA . PRO B 1 156 ? -19.75 -30.844 -1.534 1 79.25 156 PRO B CA 1
ATOM 4054 C C . PRO B 1 156 ? -20.703 -32.031 -1.478 1 79.25 156 PRO B C 1
ATOM 4056 O O . PRO B 1 156 ? -21.797 -31.984 -2.039 1 79.25 156 PRO B O 1
ATOM 4059 N N . ASP B 1 157 ? -20.328 -33.031 -0.807 1 82.69 157 ASP B N 1
ATOM 4060 C CA . ASP B 1 157 ? -21.141 -34.25 -0.774 1 82.69 157 ASP B CA 1
ATOM 4061 C C . ASP B 1 157 ? -22.281 -34.094 0.234 1 82.69 157 ASP B C 1
ATOM 4063 O O . ASP B 1 157 ? -23.156 -34.969 0.314 1 82.69 157 ASP B O 1
ATOM 4067 N N . THR B 1 158 ? -22.297 -33.062 0.925 1 86.5 158 THR B N 1
ATOM 4068 C CA . THR B 1 158 ? -23.375 -32.844 1.895 1 86.5 158 THR B CA 1
ATOM 4069 C C . THR B 1 158 ? -24.688 -32.5 1.189 1 86.5 158 THR B C 1
ATOM 4071 O O . THR B 1 158 ? -24.672 -31.781 0.178 1 86.5 158 THR B O 1
ATOM 4074 N N . GLU B 1 159 ? -25.75 -33.062 1.574 1 88.31 159 GLU B N 1
ATOM 4075 C CA . GLU B 1 159 ? -27.062 -32.781 0.996 1 88.31 159 GLU B CA 1
ATOM 4076 C C . GLU B 1 159 ? -27.5 -31.344 1.301 1 88.31 159 GLU B C 1
ATOM 4078 O O . GLU B 1 159 ? -27.281 -30.859 2.41 1 88.31 159 GLU B O 1
ATOM 4083 N N . GLY B 1 160 ? -27.734 -30.578 0.277 1 87.38 160 GLY B N 1
ATOM 4084 C CA . GLY B 1 160 ? -28.156 -29.203 0.437 1 87.38 160 GLY B CA 1
ATOM 4085 C C . GLY B 1 160 ? -28.203 -28.438 -0.873 1 87.38 160 GLY B C 1
ATOM 4086 O O . GLY B 1 160 ? -28.172 -29.031 -1.949 1 87.38 160 GLY B O 1
ATOM 4087 N N . SER B 1 161 ? -28.703 -27.203 -0.704 1 86.56 161 SER B N 1
ATOM 4088 C CA . SER B 1 161 ? -28.766 -26.359 -1.896 1 86.56 161 SER B CA 1
ATOM 4089 C C . SER B 1 161 ? -27.922 -25.109 -1.736 1 86.56 161 SER B C 1
ATOM 4091 O O . SER B 1 161 ? -27.75 -24.609 -0.622 1 86.56 161 SER B O 1
ATOM 4093 N N . CYS B 1 162 ? -27.234 -24.75 -2.744 1 83.69 162 CYS B N 1
ATOM 4094 C CA . CYS B 1 162 ? -26.453 -23.516 -2.777 1 83.69 162 CYS B CA 1
ATOM 4095 C C . CYS B 1 162 ? -26.969 -22.578 -3.852 1 83.69 162 CYS B C 1
ATOM 4097 O O . CYS B 1 162 ? -27.516 -23.016 -4.863 1 83.69 162 CYS B O 1
ATOM 4099 N N . PHE B 1 163 ? -26.922 -21.312 -3.549 1 82.25 163 PHE B N 1
ATOM 4100 C CA . PHE B 1 163 ? -27.25 -20.328 -4.574 1 82.25 163 PHE B CA 1
ATOM 4101 C C . PHE B 1 163 ? -26.281 -20.422 -5.75 1 82.25 163 PHE B C 1
ATOM 4103 O O . PHE B 1 163 ? -25.219 -21.031 -5.633 1 82.25 163 PHE B O 1
ATOM 4110 N N . SER B 1 164 ? -26.703 -19.844 -6.902 1 81.44 164 SER B N 1
ATOM 4111 C CA . SER B 1 164 ? -25.875 -19.891 -8.094 1 81.44 164 SER B CA 1
ATOM 4112 C C . SER B 1 164 ? -24.547 -19.172 -7.859 1 81.44 164 SER B C 1
ATOM 4114 O O . SER B 1 164 ? -24.484 -18.172 -7.152 1 81.44 164 SER B O 1
ATOM 4116 N N . LEU B 1 165 ? -23.5 -19.75 -8.281 1 77.44 165 LEU B N 1
ATOM 4117 C CA . LEU B 1 165 ? -22.156 -19.203 -8.164 1 77.44 165 LEU B CA 1
ATOM 4118 C C . LEU B 1 165 ? -22.078 -17.812 -8.812 1 77.44 165 LEU B C 1
ATOM 4120 O O . LEU B 1 165 ? -21.375 -16.938 -8.32 1 77.44 165 LEU B O 1
ATOM 4124 N N . GLN B 1 166 ? -22.891 -17.688 -9.844 1 78.81 166 GLN B N 1
ATOM 4125 C CA . GLN B 1 166 ? -22.906 -16.406 -10.523 1 78.81 166 GLN B CA 1
ATOM 4126 C C . GLN B 1 166 ? -23.406 -15.297 -9.609 1 78.81 166 GLN B C 1
ATOM 4128 O O . GLN B 1 166 ? -22.875 -14.188 -9.609 1 78.81 166 GLN B O 1
ATOM 4133 N N . LEU B 1 167 ? -24.344 -15.617 -8.883 1 77.69 167 LEU B N 1
ATOM 4134 C CA . LEU B 1 167 ? -24.906 -14.633 -7.953 1 77.69 167 LEU B CA 1
ATOM 4135 C C . LEU B 1 167 ? -23.891 -14.281 -6.867 1 77.69 167 LEU B C 1
ATOM 4137 O O . LEU B 1 167 ? -23.797 -13.117 -6.461 1 77.69 167 LEU B O 1
ATOM 4141 N N . GLN B 1 168 ? -23.172 -15.18 -6.445 1 77.94 168 GLN B N 1
ATOM 4142 C CA . GLN B 1 168 ? -22.156 -14.938 -5.43 1 77.94 168 GLN B CA 1
ATOM 4143 C C . GLN B 1 168 ? -21.047 -14.031 -5.965 1 77.94 168 GLN B C 1
ATOM 4145 O O . GLN B 1 168 ? -20.578 -13.148 -5.254 1 77.94 168 GLN B O 1
ATOM 4150 N N . LEU B 1 169 ? -20.719 -14.266 -7.207 1 81.44 169 LEU B N 1
ATOM 4151 C CA . LEU B 1 169 ? -19.656 -13.477 -7.816 1 81.44 169 LEU B CA 1
ATOM 4152 C C . LEU B 1 169 ? -20.094 -12.039 -8.031 1 81.44 169 LEU B C 1
ATOM 4154 O O . LEU B 1 169 ? -19.344 -11.102 -7.766 1 81.44 169 LEU B O 1
ATOM 4158 N N . ILE B 1 170 ? -21.312 -11.898 -8.438 1 81.94 170 ILE B N 1
ATOM 4159 C CA . ILE B 1 170 ? -21.844 -10.562 -8.664 1 81.94 170 ILE B CA 1
ATOM 4160 C C . ILE B 1 170 ? -21.984 -9.836 -7.328 1 81.94 170 ILE B C 1
ATOM 4162 O O . ILE B 1 170 ? -21.688 -8.641 -7.227 1 81.94 170 ILE B O 1
ATOM 4166 N N . GLY B 1 171 ? -22.469 -10.586 -6.398 1 82.94 171 GLY B N 1
ATOM 4167 C CA . GLY B 1 171 ? -22.578 -10.008 -5.07 1 82.94 171 GLY B CA 1
ATOM 4168 C C . GLY B 1 171 ? -21.25 -9.594 -4.484 1 82.94 171 GLY B C 1
ATOM 4169 O O . GLY B 1 171 ? -21.094 -8.477 -3.986 1 82.94 171 GLY B O 1
ATOM 4170 N N . GLY B 1 172 ? -20.281 -10.422 -4.602 1 84.38 172 GLY B N 1
ATOM 4171 C CA . GLY B 1 172 ? -18.938 -10.133 -4.09 1 84.38 172 GLY B CA 1
ATOM 4172 C C . GLY B 1 172 ? -18.266 -8.977 -4.805 1 84.38 172 GLY B C 1
ATOM 4173 O O . GLY B 1 172 ? -17.672 -8.117 -4.168 1 84.38 172 GLY B O 1
ATOM 4174 N N . THR B 1 173 ? -18.438 -8.969 -6.094 1 87.5 173 THR B N 1
ATOM 4175 C CA . THR B 1 173 ? -17.812 -7.906 -6.883 1 87.5 173 THR B CA 1
ATOM 4176 C C . THR B 1 173 ? -18.484 -6.566 -6.609 1 87.5 173 THR B C 1
ATOM 4178 O O . THR B 1 173 ? -17.828 -5.527 -6.562 1 87.5 173 THR B O 1
ATOM 4181 N N . SER B 1 174 ? -19.766 -6.602 -6.488 1 88.44 174 SER B N 1
ATOM 4182 C CA . SER B 1 174 ? -20.484 -5.375 -6.176 1 88.44 174 SER B CA 1
ATOM 4183 C C . SER B 1 174 ? -20.094 -4.836 -4.805 1 88.44 174 SER B C 1
ATOM 4185 O O . SER B 1 174 ? -19.906 -3.629 -4.637 1 88.44 174 SER B O 1
ATOM 4187 N N . GLN B 1 175 ? -20.016 -5.703 -3.9 1 90.94 175 GLN B N 1
ATOM 4188 C CA . GLN B 1 175 ? -19.594 -5.309 -2.561 1 90.94 175 GLN B CA 1
ATOM 4189 C C . GLN B 1 175 ? -18.188 -4.715 -2.578 1 90.94 175 GLN B C 1
ATOM 4191 O O . GLN B 1 175 ? -17.922 -3.695 -1.935 1 90.94 175 GLN B O 1
ATOM 4196 N N . ALA B 1 176 ? -17.312 -5.352 -3.27 1 90.38 176 ALA B N 1
ATOM 4197 C CA . ALA B 1 176 ? -15.93 -4.871 -3.371 1 90.38 176 ALA B CA 1
ATOM 4198 C C . ALA B 1 176 ? -15.875 -3.516 -4.074 1 90.38 176 ALA B C 1
ATOM 4200 O O . ALA B 1 176 ? -15.109 -2.635 -3.676 1 90.38 176 ALA B O 1
ATOM 4201 N N . ALA B 1 177 ? -16.672 -3.354 -5.074 1 91.12 177 ALA B N 1
ATOM 4202 C CA . ALA B 1 177 ? -16.703 -2.088 -5.801 1 91.12 177 ALA B CA 1
ATOM 4203 C C . ALA B 1 177 ? -17.203 -0.956 -4.906 1 91.12 177 ALA B C 1
ATOM 4205 O O . ALA B 1 177 ? -16.641 0.146 -4.926 1 91.12 177 ALA B O 1
ATOM 4206 N N . PHE B 1 178 ? -18.234 -1.261 -4.164 1 92.69 178 PHE B N 1
ATOM 4207 C CA . PHE B 1 178 ? -18.75 -0.258 -3.238 1 92.69 178 PHE B CA 1
ATOM 4208 C C . PHE B 1 178 ? -17.703 0.096 -2.189 1 92.69 178 PHE B C 1
ATOM 4210 O O . PHE B 1 178 ? -17.547 1.264 -1.826 1 92.69 178 PHE B O 1
ATOM 4217 N N . ASN B 1 179 ? -17.031 -0.842 -1.696 1 92.62 179 ASN B N 1
ATOM 4218 C CA . ASN B 1 179 ? -15.984 -0.598 -0.709 1 92.62 179 ASN B CA 1
ATOM 4219 C C . ASN B 1 179 ? -14.859 0.247 -1.289 1 92.62 179 ASN B C 1
ATOM 4221 O O . ASN B 1 179 ? -14.312 1.113 -0.605 1 92.62 179 ASN B O 1
ATOM 4225 N N . ALA B 1 180 ? -14.531 -0.06 -2.494 1 92.25 180 ALA B N 1
ATOM 4226 C CA . ALA B 1 180 ? -13.516 0.751 -3.158 1 92.25 180 ALA B CA 1
ATOM 4227 C C . ALA B 1 180 ? -13.969 2.203 -3.287 1 92.25 180 ALA B C 1
ATOM 4229 O O . ALA B 1 180 ? -13.188 3.127 -3.053 1 92.25 180 ALA B O 1
ATOM 4230 N N . PHE B 1 181 ? -15.242 2.391 -3.607 1 92.81 181 PHE B N 1
ATOM 4231 C CA . PHE B 1 181 ? -15.812 3.73 -3.697 1 92.81 181 PHE B CA 1
ATOM 4232 C C . PHE B 1 181 ? -15.766 4.43 -2.344 1 92.81 181 PHE B C 1
ATOM 4234 O O . PHE B 1 181 ? -15.398 5.605 -2.262 1 92.81 181 PHE B O 1
ATOM 4241 N N . ALA B 1 182 ? -16.141 3.699 -1.351 1 92.5 182 ALA B N 1
ATOM 4242 C CA . ALA B 1 182 ? -16.141 4.266 -0.005 1 92.5 182 ALA B CA 1
ATOM 4243 C C . ALA B 1 182 ? -14.727 4.672 0.417 1 92.5 182 ALA B C 1
ATOM 4245 O O . ALA B 1 182 ? -14.531 5.727 1.022 1 92.5 182 ALA B O 1
ATOM 4246 N N . ASP B 1 183 ? -13.742 3.869 0.09 1 91.94 183 ASP B N 1
ATOM 4247 C CA . ASP B 1 183 ? -12.352 4.172 0.406 1 91.94 183 ASP B CA 1
ATOM 4248 C C . ASP B 1 183 ? -11.883 5.434 -0.32 1 91.94 183 ASP B C 1
ATOM 4250 O O . ASP B 1 183 ? -11.234 6.297 0.277 1 91.94 183 ASP B O 1
ATOM 4254 N N . LEU B 1 184 ? -12.25 5.516 -1.495 1 90.25 184 LEU B N 1
ATOM 4255 C CA . LEU B 1 184 ? -11.867 6.676 -2.295 1 90.25 184 LEU B CA 1
ATOM 4256 C C . LEU B 1 184 ? -12.57 7.934 -1.797 1 90.25 184 LEU B C 1
ATOM 4258 O O . LEU B 1 184 ? -11.961 9.008 -1.742 1 90.25 184 LEU B O 1
ATOM 4262 N N . ALA B 1 185 ? -13.797 7.77 -1.45 1 91.06 185 ALA B N 1
ATOM 4263 C CA . ALA B 1 185 ? -14.562 8.898 -0.921 1 91.06 185 ALA B CA 1
ATOM 4264 C C . ALA B 1 185 ? -13.953 9.414 0.378 1 91.06 185 ALA B C 1
ATOM 4266 O O . ALA B 1 185 ? -13.82 10.625 0.572 1 91.06 185 ALA B O 1
ATOM 4267 N N . LEU B 1 186 ? -13.555 8.539 1.175 1 89.56 186 LEU B N 1
ATOM 4268 C CA . LEU B 1 186 ? -12.977 8.93 2.455 1 89.56 186 LEU B CA 1
ATOM 4269 C C . LEU B 1 186 ? -11.602 9.562 2.262 1 89.56 186 LEU B C 1
ATOM 4271 O O . LEU B 1 186 ? -11.211 10.453 3.02 1 89.56 186 LEU B O 1
ATOM 4275 N N . ALA B 1 187 ? -10.914 9.07 1.261 1 87.19 187 ALA B N 1
ATOM 4276 C CA . ALA B 1 187 ? -9.586 9.602 0.976 1 87.19 187 ALA B CA 1
ATOM 4277 C C . ALA B 1 187 ? -9.672 11.008 0.391 1 87.19 187 ALA B C 1
ATOM 4279 O O . ALA B 1 187 ? -8.828 11.859 0.68 1 87.19 187 ALA B O 1
ATOM 4280 N N . PHE B 1 188 ? -10.703 11.336 -0.294 1 85.81 188 PHE B N 1
ATOM 4281 C CA . PHE B 1 188 ? -10.805 12.602 -1.009 1 85.81 188 PHE B CA 1
ATOM 4282 C C . PHE B 1 188 ? -11.688 13.586 -0.252 1 85.81 188 PHE B C 1
ATOM 4284 O O . PHE B 1 188 ? -11.656 14.789 -0.518 1 85.81 188 PHE B O 1
ATOM 4291 N N . PHE B 1 189 ? -12.375 13.109 0.675 1 86.38 189 PHE B N 1
ATOM 4292 C CA . PHE B 1 189 ? -13.359 13.945 1.361 1 86.38 189 PHE B CA 1
ATOM 4293 C C . PHE B 1 189 ? -12.672 15.094 2.094 1 86.38 189 PHE B C 1
ATOM 4295 O O . PHE B 1 189 ? -13.195 16.203 2.146 1 86.38 189 PHE B O 1
ATOM 4302 N N . PRO B 1 190 ? -11.531 14.875 2.646 1 82.75 190 PRO B N 1
ATOM 4303 C CA . PRO B 1 190 ? -10.852 15.984 3.316 1 82.75 190 PRO B CA 1
ATOM 4304 C C . PRO B 1 190 ? -10.555 17.156 2.377 1 82.75 190 PRO B C 1
ATOM 4306 O O . PRO B 1 190 ? -10.516 18.312 2.812 1 82.75 190 PRO B O 1
ATOM 4309 N N . VAL B 1 191 ? -10.367 16.859 1.132 1 77.12 191 VAL B N 1
ATOM 4310 C CA . VAL B 1 191 ? -10.125 17.922 0.162 1 77.12 191 VAL B CA 1
ATOM 4311 C C . VAL B 1 191 ? -11.367 18.797 0.038 1 77.12 191 VAL B C 1
ATOM 4313 O O . VAL B 1 191 ? -11.266 20.031 -0.064 1 77.12 191 VAL B O 1
ATOM 4316 N N . VAL B 1 192 ? -12.484 18.25 0.193 1 77.38 192 VAL B N 1
ATOM 4317 C CA . VAL B 1 192 ? -13.742 18.953 0.032 1 77.38 192 VAL B CA 1
ATOM 4318 C C . VAL B 1 192 ? -14.055 19.766 1.296 1 77.38 192 VAL B C 1
ATOM 4320 O O . VAL B 1 192 ? -14.531 20.891 1.221 1 77.38 192 VAL B O 1
ATOM 4323 N N . ILE B 1 193 ? -13.75 19.172 2.398 1 77 193 ILE B N 1
ATOM 4324 C CA . ILE B 1 193 ? -14.016 19.812 3.684 1 77 193 ILE B CA 1
ATOM 4325 C C . ILE B 1 193 ? -13.109 21.031 3.859 1 77 193 ILE B C 1
ATOM 4327 O O . ILE B 1 193 ? -13.562 22.094 4.297 1 77 193 ILE B O 1
ATOM 4331 N N . PHE B 1 194 ? -11.891 20.859 3.48 1 74.5 194 PHE B N 1
ATOM 4332 C CA . PHE B 1 194 ? -10.922 21.891 3.836 1 74.5 194 PHE B CA 1
ATOM 4333 C C . PHE B 1 194 ? -10.719 22.859 2.68 1 74.5 194 PHE B C 1
ATOM 4335 O O . PHE B 1 194 ? -9.852 23.75 2.746 1 74.5 194 PHE B O 1
ATOM 4342 N N . TYR B 1 195 ? -11.484 22.609 1.69 1 72 195 TYR B N 1
ATOM 4343 C CA . TYR B 1 195 ? -11.352 23.5 0.538 1 72 195 TYR B CA 1
ATOM 4344 C C . TYR B 1 195 ? -11.766 24.922 0.893 1 72 195 TYR B C 1
ATOM 4346 O O . TYR B 1 195 ? -11.133 25.891 0.456 1 72 195 TYR B O 1
ATOM 4354 N N . ARG B 1 196 ? -12.734 25.094 1.871 1 63.75 196 ARG B N 1
ATOM 4355 C CA . ARG B 1 196 ? -13.258 26.438 2.129 1 63.75 196 ARG B CA 1
ATOM 4356 C C . ARG B 1 196 ? -12.992 26.859 3.57 1 63.75 196 ARG B C 1
ATOM 4358 O O . ARG B 1 196 ? -13.398 27.938 3.988 1 63.75 196 ARG B O 1
ATOM 4365 N N . ILE B 1 197 ? -12.289 25.938 4.234 1 64.88 197 ILE B N 1
ATOM 4366 C CA . ILE B 1 197 ? -12.102 26.266 5.648 1 64.88 197 ILE B CA 1
ATOM 4367 C C . ILE B 1 197 ? -10.875 27.156 5.816 1 64.88 197 ILE B C 1
ATOM 4369 O O . ILE B 1 197 ? -9.875 27 5.113 1 64.88 197 ILE B O 1
ATOM 4373 N N . GLN B 1 198 ? -11 28.141 6.57 1 60.5 198 GLN B N 1
ATOM 4374 C CA . GLN B 1 198 ? -9.906 29.078 6.84 1 60.5 198 GLN B CA 1
ATOM 4375 C C . GLN B 1 198 ? -8.922 28.484 7.844 1 60.5 198 GLN B C 1
ATOM 4377 O O . GLN B 1 198 ? -9.055 28.688 9.055 1 60.5 198 GLN B O 1
ATOM 4382 N N . LEU B 1 199 ? -8.188 27.547 7.539 1 67.56 199 LEU B N 1
ATOM 4383 C CA . LEU B 1 199 ? -7.066 27.016 8.305 1 67.56 199 LEU B CA 1
ATOM 4384 C C . LEU B 1 199 ? -5.738 27.453 7.699 1 67.56 199 LEU B C 1
ATOM 4386 O O . LEU B 1 199 ? -5.668 27.781 6.512 1 67.56 199 LEU B O 1
ATOM 4390 N N . PRO B 1 200 ? -4.832 27.578 8.734 1 67.31 200 PRO B N 1
ATOM 4391 C CA . PRO B 1 200 ? -3.518 27.812 8.117 1 67.31 200 PRO B CA 1
ATOM 4392 C C . PRO B 1 200 ? -3.186 26.766 7.047 1 67.31 200 PRO B C 1
ATOM 4394 O O . PRO B 1 200 ? -3.553 25.609 7.176 1 67.31 200 PRO B O 1
ATOM 4397 N N . THR B 1 201 ? -2.838 27.188 5.984 1 65.12 201 THR B N 1
ATOM 4398 C CA . THR B 1 201 ? -2.639 26.406 4.777 1 65.12 201 THR B CA 1
ATOM 4399 C C . THR B 1 201 ? -1.881 25.109 5.09 1 65.12 201 THR B C 1
ATOM 4401 O O . THR B 1 201 ? -2.201 24.047 4.555 1 65.12 201 THR B O 1
ATOM 4404 N N . PHE B 1 202 ? -0.931 25.203 5.98 1 64.12 202 PHE B N 1
ATOM 4405 C CA . PHE B 1 202 ? -0.1 24.031 6.25 1 64.12 202 PHE B CA 1
ATOM 4406 C C . PHE B 1 202 ? -0.903 22.953 6.957 1 64.12 202 PHE B C 1
ATOM 4408 O O . PHE B 1 202 ? -0.694 21.766 6.719 1 64.12 202 PHE B O 1
ATOM 4415 N N . LYS B 1 203 ? -1.675 23.422 7.863 1 66.62 203 LYS B N 1
ATOM 4416 C CA . LYS B 1 203 ? -2.514 22.453 8.555 1 66.62 203 LYS B CA 1
ATOM 4417 C C . LYS B 1 203 ? -3.508 21.797 7.602 1 66.62 203 LYS B C 1
ATOM 4419 O O . LYS B 1 203 ? -3.703 20.578 7.637 1 66.62 203 LYS B O 1
ATOM 4424 N N . LYS B 1 204 ? -4 22.594 6.762 1 70.38 204 LYS B N 1
ATOM 4425 C CA . LYS B 1 204 ? -4.957 22.125 5.766 1 70.38 204 LYS B CA 1
ATOM 4426 C C . LYS B 1 204 ? -4.316 21.109 4.832 1 70.38 204 LYS B C 1
ATOM 4428 O O . LYS B 1 204 ? -4.859 20.016 4.613 1 70.38 204 LYS B O 1
ATOM 4433 N N . VAL B 1 205 ? -3.244 21.438 4.473 1 67.88 205 VAL B N 1
ATOM 4434 C CA . VAL B 1 205 ? -2.564 20.641 3.469 1 67.88 205 VAL B CA 1
ATOM 4435 C C . VAL B 1 205 ? -2.02 19.359 4.113 1 67.88 205 VAL B C 1
ATOM 4437 O O . VAL B 1 205 ? -2.035 18.297 3.498 1 67.88 205 VAL B O 1
ATOM 4440 N N . GLY B 1 206 ? -1.482 19.562 5.328 1 70.31 206 GLY B N 1
ATOM 4441 C CA . GLY B 1 206 ? -1.002 18.391 6.031 1 70.31 206 GLY B CA 1
ATOM 4442 C C . GLY B 1 206 ? -2.072 17.328 6.227 1 70.31 206 GLY B C 1
ATOM 4443 O O . GLY B 1 206 ? -1.835 16.141 5.98 1 70.31 206 GLY B O 1
ATOM 4444 N N . ILE B 1 207 ? -3.229 17.766 6.508 1 71.44 207 ILE B N 1
ATOM 4445 C CA . ILE B 1 207 ? -4.328 16.844 6.766 1 71.44 207 ILE B CA 1
ATOM 4446 C C . ILE B 1 207 ? -4.758 16.188 5.457 1 71.44 207 ILE B C 1
ATOM 4448 O O . ILE B 1 207 ? -5.004 14.969 5.418 1 71.44 207 ILE B O 1
ATOM 4452 N N . VAL B 1 208 ? -4.836 16.969 4.457 1 72.94 208 VAL B N 1
ATOM 4453 C CA . VAL B 1 208 ? -5.258 16.453 3.156 1 72.94 208 VAL B CA 1
ATOM 4454 C C . VAL B 1 208 ? -4.254 15.414 2.66 1 72.94 208 VAL B C 1
ATOM 4456 O O . VAL B 1 208 ? -4.645 14.383 2.109 1 72.94 208 VAL B O 1
ATOM 4459 N N . ALA B 1 209 ? -3.025 15.625 2.924 1 72.19 209 ALA B N 1
ATOM 4460 C CA . ALA B 1 209 ? -1.99 14.711 2.453 1 72.19 209 ALA B CA 1
ATOM 4461 C C . ALA B 1 209 ? -2.018 13.398 3.236 1 72.19 209 ALA B C 1
ATOM 4463 O O . ALA B 1 209 ? -1.896 12.32 2.656 1 72.19 209 ALA B O 1
ATOM 4464 N N . ILE B 1 210 ? -2.195 13.531 4.449 1 73.06 210 ILE B N 1
ATOM 4465 C CA . ILE B 1 210 ? -2.18 12.359 5.316 1 73.06 210 ILE B CA 1
ATOM 4466 C C . ILE B 1 210 ? -3.398 11.484 5.023 1 73.06 210 ILE B C 1
ATOM 4468 O O . ILE B 1 210 ? -3.277 10.266 4.887 1 73.06 210 ILE B O 1
ATOM 4472 N N . LEU B 1 211 ? -4.496 12.188 4.879 1 73.38 211 LEU B N 1
ATOM 4473 C CA . LEU B 1 211 ? -5.715 11.422 4.621 1 73.38 211 LEU B CA 1
ATOM 4474 C C . LEU B 1 211 ? -5.758 10.945 3.178 1 73.38 211 LEU B C 1
ATOM 4476 O O . LEU B 1 211 ? -6.379 9.922 2.877 1 73.38 211 LEU B O 1
ATOM 4480 N N . GLY B 1 212 ? -5.027 11.672 2.373 1 76.62 212 GLY B N 1
ATOM 4481 C CA . GLY B 1 212 ? -4.918 11.25 0.983 1 76.62 212 GLY B CA 1
ATOM 4482 C C . GLY B 1 212 ? -4.168 9.945 0.809 1 76.62 212 GLY B C 1
ATOM 4483 O O . GLY B 1 212 ? -4.328 9.266 -0.206 1 76.62 212 GLY B O 1
ATOM 4484 N N . ALA B 1 213 ? -3.418 9.523 1.847 1 78.56 213 ALA B N 1
ATOM 4485 C CA . ALA B 1 213 ? -2.74 8.227 1.827 1 78.56 213 ALA B CA 1
ATOM 4486 C C . ALA B 1 213 ? -3.748 7.086 1.742 1 78.56 213 ALA B C 1
ATOM 4488 O O . ALA B 1 213 ? -3.387 5.957 1.404 1 78.56 213 ALA B O 1
ATOM 4489 N N . GLY B 1 214 ? -5.051 7.422 1.98 1 82.94 214 GLY B N 1
ATOM 4490 C CA . GLY B 1 214 ? -6.121 6.449 1.847 1 82.94 214 GLY B CA 1
ATOM 4491 C C . GLY B 1 214 ? -6.312 5.961 0.422 1 82.94 214 GLY B C 1
ATOM 4492 O O . GLY B 1 214 ? -6.961 4.938 0.191 1 82.94 214 GLY B O 1
ATOM 4493 N N . VAL B 1 215 ? -5.695 6.57 -0.502 1 85.19 215 VAL B N 1
ATOM 4494 C CA . VAL B 1 215 ? -5.777 6.145 -1.896 1 85.19 215 VAL B CA 1
ATOM 4495 C C . VAL B 1 215 ? -5.156 4.758 -2.053 1 85.19 215 VAL B C 1
ATOM 4497 O O . VAL B 1 215 ? -5.566 3.98 -2.916 1 85.19 215 VAL B O 1
ATOM 4500 N N . PHE B 1 216 ? -4.156 4.402 -1.188 1 89.25 216 PHE B N 1
ATOM 4501 C CA . PHE B 1 216 ? -3.557 3.074 -1.209 1 89.25 216 PHE B CA 1
ATOM 4502 C C . PHE B 1 216 ? -4.59 2.008 -0.86 1 89.25 216 PHE B C 1
ATOM 4504 O O . PHE B 1 216 ? -4.609 0.936 -1.467 1 89.25 216 PHE B O 1
ATOM 4511 N N . ALA B 1 217 ? -5.41 2.404 0.111 1 90.88 217 ALA B N 1
ATOM 4512 C CA . ALA B 1 217 ? -6.461 1.464 0.491 1 90.88 217 ALA B CA 1
ATOM 4513 C C . ALA B 1 217 ? -7.457 1.264 -0.647 1 90.88 217 ALA B C 1
ATOM 4515 O O . ALA B 1 217 ? -7.875 0.137 -0.924 1 90.88 217 ALA B O 1
ATOM 4516 N N . ALA B 1 218 ? -7.797 2.336 -1.29 1 92.19 218 ALA B N 1
ATOM 4517 C CA . ALA B 1 218 ? -8.711 2.26 -2.426 1 92.19 218 ALA B CA 1
ATOM 4518 C C . ALA B 1 218 ? -8.109 1.433 -3.559 1 92.19 218 ALA B C 1
ATOM 4520 O O . ALA B 1 218 ? -8.805 0.627 -4.184 1 92.19 218 ALA B O 1
ATOM 4521 N N . ALA B 1 219 ? -6.859 1.602 -3.791 1 91.5 219 ALA B N 1
ATOM 4522 C CA . ALA B 1 219 ? -6.176 0.842 -4.836 1 91.5 219 ALA B CA 1
ATOM 4523 C C . ALA B 1 219 ? -6.16 -0.648 -4.512 1 91.5 219 ALA B C 1
ATOM 4525 O O . ALA B 1 219 ? -6.43 -1.482 -5.379 1 91.5 219 ALA B O 1
ATOM 4526 N N . ALA B 1 220 ? -5.797 -0.971 -3.293 1 92.5 220 ALA B N 1
ATOM 4527 C CA . ALA B 1 220 ? -5.785 -2.371 -2.875 1 92.5 220 ALA B CA 1
ATOM 4528 C C . ALA B 1 220 ? -7.168 -3 -3.027 1 92.5 220 ALA B C 1
ATOM 4530 O O . ALA B 1 220 ? -7.289 -4.145 -3.475 1 92.5 220 ALA B O 1
ATOM 4531 N N . THR B 1 221 ? -8.211 -2.244 -2.689 1 94.56 221 THR B N 1
ATOM 4532 C CA . THR B 1 221 ? -9.57 -2.75 -2.809 1 94.56 221 THR B CA 1
ATOM 4533 C C . THR B 1 221 ? -9.961 -2.92 -4.277 1 94.56 221 THR B C 1
ATOM 4535 O O . THR B 1 221 ? -10.672 -3.863 -4.629 1 94.56 221 THR B O 1
ATOM 4538 N N . LEU B 1 222 ? -9.508 -2.041 -5.055 1 93.06 222 LEU B N 1
ATOM 4539 C CA . LEU B 1 222 ? -9.797 -2.135 -6.48 1 93.06 222 LEU B CA 1
ATOM 4540 C C . LEU B 1 222 ? -9.133 -3.365 -7.09 1 93.06 222 LEU B C 1
ATOM 4542 O O . LEU B 1 222 ? -9.734 -4.059 -7.91 1 93.06 222 LEU B O 1
ATOM 4546 N N . VAL B 1 223 ? -7.934 -3.631 -6.699 1 92.69 223 VAL B N 1
ATOM 4547 C CA . VAL B 1 223 ? -7.258 -4.836 -7.168 1 92.69 223 VAL B CA 1
ATOM 4548 C C . VAL B 1 223 ? -8.055 -6.07 -6.758 1 92.69 223 VAL B C 1
ATOM 4550 O O . VAL B 1 223 ? -8.266 -6.98 -7.562 1 92.69 223 VAL B O 1
ATOM 4553 N N . LYS B 1 224 ? -8.414 -6.043 -5.559 1 92.94 224 LYS B N 1
ATOM 4554 C CA . LYS B 1 224 ? -9.234 -7.148 -5.074 1 92.94 224 LYS B CA 1
ATOM 4555 C C . LYS B 1 224 ? -10.516 -7.293 -5.902 1 92.94 224 LYS B C 1
ATOM 4557 O O . LYS B 1 224 ? -10.922 -8.406 -6.238 1 92.94 224 LYS B O 1
ATOM 4562 N N . CYS B 1 225 ? -11.141 -6.23 -6.238 1 91.44 225 CYS B N 1
ATOM 4563 C CA . CYS B 1 225 ? -12.359 -6.223 -7.035 1 91.44 225 CYS B CA 1
ATOM 4564 C C . CYS B 1 225 ? -12.117 -6.832 -8.414 1 91.44 225 CYS B C 1
ATOM 4566 O O . CYS B 1 225 ? -12.914 -7.648 -8.883 1 91.44 225 CYS B O 1
ATOM 4568 N N . ILE B 1 226 ? -11.039 -6.543 -9 1 90.69 226 ILE B N 1
ATOM 4569 C CA . ILE B 1 226 ? -10.711 -7.055 -10.328 1 90.69 226 ILE B CA 1
ATOM 4570 C C . ILE B 1 226 ? -10.422 -8.555 -10.242 1 90.69 226 ILE B C 1
ATOM 4572 O O . ILE B 1 226 ? -10.836 -9.312 -11.125 1 90.69 226 ILE B O 1
ATOM 4576 N N . LEU B 1 227 ? -9.773 -8.961 -9.195 1 90.25 227 LEU B N 1
ATOM 4577 C CA . LEU B 1 227 ? -9.469 -10.375 -9.023 1 90.25 227 LEU B CA 1
ATOM 4578 C C . LEU B 1 227 ? -10.734 -11.188 -8.797 1 90.25 227 LEU B C 1
ATOM 4580 O O . LEU B 1 227 ? -10.852 -12.32 -9.273 1 90.25 227 LEU B O 1
ATOM 4584 N N . LEU B 1 228 ? -11.672 -10.594 -8.055 1 88.25 228 LEU B N 1
ATOM 4585 C CA . LEU B 1 228 ? -12.945 -11.273 -7.805 1 88.25 228 LEU B CA 1
ATOM 4586 C C . LEU B 1 228 ? -13.734 -11.438 -9.094 1 88.25 228 LEU B C 1
ATOM 4588 O O . LEU B 1 228 ? -14.359 -12.477 -9.32 1 88.25 228 LEU B O 1
ATOM 4592 N N . LYS B 1 229 ? -13.641 -10.5 -9.922 1 86.44 229 LYS B N 1
ATOM 4593 C CA . LYS B 1 229 ? -14.352 -10.539 -11.195 1 86.44 229 LYS B CA 1
ATOM 4594 C C . LYS B 1 229 ? -13.758 -11.602 -12.125 1 86.44 229 LYS B C 1
ATOM 4596 O O . LYS B 1 229 ? -14.477 -12.211 -12.922 1 86.44 229 LYS B O 1
ATOM 4601 N N . ASN B 1 230 ? -12.461 -11.906 -11.945 1 83.5 230 ASN B N 1
ATOM 4602 C CA . ASN B 1 230 ? -11.781 -12.844 -12.828 1 83.5 230 ASN B CA 1
ATOM 4603 C C . ASN B 1 230 ? -11.734 -14.25 -12.234 1 83.5 230 ASN B C 1
ATOM 4605 O O . ASN B 1 230 ? -11 -15.109 -12.711 1 83.5 230 ASN B O 1
ATOM 4609 N N . LEU B 1 231 ? -12.508 -14.492 -11.188 1 82.94 231 LEU B N 1
ATOM 4610 C CA . LEU B 1 231 ? -12.562 -15.828 -10.602 1 82.94 231 LEU B CA 1
ATOM 4611 C C . LEU B 1 231 ? -13.281 -16.797 -11.539 1 82.94 231 LEU B C 1
ATOM 4613 O O . LEU B 1 231 ? -14.383 -16.5 -12.023 1 82.94 231 LEU B O 1
ATOM 4617 N N . PRO B 1 232 ? -12.633 -17.859 -11.805 1 72.75 232 PRO B N 1
ATOM 4618 C CA . PRO B 1 232 ? -13.289 -18.844 -12.68 1 72.75 232 PRO B CA 1
ATOM 4619 C C . PRO B 1 232 ? -14.508 -19.484 -12.031 1 72.75 232 PRO B C 1
ATOM 4621 O O . PRO B 1 232 ? -14.586 -19.578 -10.805 1 72.75 232 PRO B O 1
ATOM 4624 N N . GLU B 1 233 ? -15.5 -19.984 -12.719 1 65.19 233 GLU B N 1
ATOM 4625 C CA . GLU B 1 233 ? -16.75 -20.594 -12.273 1 65.19 233 GLU B CA 1
ATOM 4626 C C . GLU B 1 233 ? -16.5 -21.875 -11.477 1 65.19 233 GLU B C 1
ATOM 4628 O O . GLU B 1 233 ? -17.156 -22.125 -10.477 1 65.19 233 GLU B O 1
ATOM 4633 N N . HIS B 1 234 ? -15.656 -22.688 -11.93 1 62.28 234 HIS B N 1
ATOM 4634 C CA . HIS B 1 234 ? -15.344 -23.938 -11.227 1 62.28 234 HIS B CA 1
ATOM 4635 C C . HIS B 1 234 ? -13.945 -23.891 -10.625 1 62.28 234 HIS B C 1
ATOM 4637 O O . HIS B 1 234 ? -13.094 -24.719 -10.961 1 62.28 234 HIS B O 1
ATOM 4643 N N . ALA B 1 235 ? -13.992 -23.031 -9.633 1 63.09 235 ALA B N 1
ATOM 4644 C CA . ALA B 1 235 ? -12.641 -22.672 -9.211 1 63.09 235 ALA B CA 1
ATOM 4645 C C . ALA B 1 235 ? -12.18 -23.516 -8.031 1 63.09 235 ALA B C 1
ATOM 4647 O O . ALA B 1 235 ? -12.984 -23.891 -7.18 1 63.09 235 ALA B O 1
ATOM 4648 N N . ASP B 1 236 ? -11.023 -24.141 -8.234 1 82.56 236 ASP B N 1
ATOM 4649 C CA . ASP B 1 236 ? -10.273 -24.672 -7.094 1 82.56 236 ASP B CA 1
ATOM 4650 C C . ASP B 1 236 ? -10.125 -23.609 -6.004 1 82.56 236 ASP B C 1
ATOM 4652 O O . ASP B 1 236 ? -9.266 -22.734 -6.102 1 82.56 236 ASP B O 1
ATOM 4656 N N . ILE B 1 237 ? -10.984 -23.75 -4.977 1 81.38 237 ILE B N 1
ATOM 4657 C CA . ILE B 1 237 ? -11.117 -22.703 -3.971 1 81.38 237 ILE B CA 1
ATOM 4658 C C . ILE B 1 237 ? -9.758 -22.438 -3.322 1 81.38 237 ILE B C 1
ATOM 4660 O O . ILE B 1 237 ? -9.367 -21.281 -3.133 1 81.38 237 ILE B O 1
ATOM 4664 N N . THR B 1 238 ? -9 -23.469 -2.996 1 86.06 238 THR B N 1
ATOM 4665 C CA . THR B 1 238 ? -7.746 -23.312 -2.266 1 86.06 238 THR B CA 1
ATOM 4666 C C . THR B 1 238 ? -6.703 -22.609 -3.129 1 86.06 238 THR B C 1
ATOM 4668 O O . THR B 1 238 ? -5.844 -21.891 -2.611 1 86.06 238 THR B O 1
ATOM 4671 N N . TRP B 1 239 ? -6.828 -22.734 -4.363 1 86.38 239 TRP B N 1
ATOM 4672 C CA . TRP B 1 239 ? -5.875 -22.125 -5.273 1 86.38 239 TRP B CA 1
ATOM 4673 C C . TRP B 1 239 ? -6.367 -20.75 -5.73 1 86.38 239 TRP B C 1
ATOM 4675 O O . TRP B 1 239 ? -5.625 -19.766 -5.676 1 86.38 239 TRP B O 1
ATOM 4685 N N . SER B 1 240 ? -7.613 -20.609 -6.094 1 85.75 240 SER B N 1
ATOM 4686 C CA . SER B 1 240 ? -8.156 -19.422 -6.727 1 85.75 240 SER B CA 1
ATOM 4687 C C . SER B 1 240 ? -8.312 -18.281 -5.719 1 85.75 240 SER B C 1
ATOM 4689 O O . SER B 1 240 ? -8.25 -17.109 -6.082 1 85.75 240 SER B O 1
ATOM 4691 N N . TRP B 1 241 ? -8.398 -18.609 -4.488 1 89.56 241 TRP B N 1
ATOM 4692 C CA . TRP B 1 241 ? -8.641 -17.594 -3.475 1 89.56 241 TRP B CA 1
ATOM 4693 C C . TRP B 1 241 ? -7.324 -17.078 -2.893 1 89.56 241 TRP B C 1
ATOM 4695 O O . TRP B 1 241 ? -7.316 -16.109 -2.127 1 89.56 241 TRP B O 1
ATOM 4705 N N . ALA B 1 242 ? -6.242 -17.641 -3.305 1 90.88 242 ALA B N 1
ATOM 4706 C CA . ALA B 1 242 ? -4.953 -17.25 -2.729 1 90.88 242 ALA B CA 1
ATOM 4707 C C . ALA B 1 242 ? -4.617 -15.805 -3.047 1 90.88 242 ALA B C 1
ATOM 4709 O O . ALA B 1 242 ? -4.301 -15.023 -2.146 1 90.88 242 ALA B O 1
ATOM 4710 N N . PRO B 1 243 ? -4.754 -15.359 -4.32 1 91.19 243 PRO B N 1
ATOM 4711 C CA . PRO B 1 243 ? -4.473 -13.953 -4.594 1 91.19 243 PRO B CA 1
ATOM 4712 C C . PRO B 1 243 ? -5.465 -13.008 -3.916 1 91.19 243 PRO B C 1
ATOM 4714 O O . PRO B 1 243 ? -5.09 -11.922 -3.475 1 91.19 243 PRO B O 1
ATOM 4717 N N . ILE B 1 244 ? -6.66 -13.406 -3.82 1 91.56 244 ILE B N 1
ATOM 4718 C CA . ILE B 1 244 ? -7.68 -12.602 -3.164 1 91.56 244 ILE B CA 1
ATOM 4719 C C . ILE B 1 244 ? -7.359 -12.477 -1.677 1 91.56 244 ILE B C 1
ATOM 4721 O O . ILE B 1 244 ? -7.512 -11.398 -1.091 1 91.56 244 ILE B O 1
ATOM 4725 N N . THR B 1 245 ? -6.902 -13.586 -1.104 1 94.62 245 THR B N 1
ATOM 4726 C CA . THR B 1 245 ? -6.516 -13.586 0.302 1 94.62 245 THR B CA 1
ATOM 4727 C C . THR B 1 245 ? -5.367 -12.617 0.547 1 94.62 245 THR B C 1
ATOM 4729 O O . THR B 1 245 ? -5.355 -11.898 1.549 1 94.62 245 THR B O 1
ATOM 4732 N N . THR B 1 246 ? -4.434 -12.547 -0.347 1 94.5 246 THR B N 1
ATOM 4733 C CA . THR B 1 246 ? -3.309 -11.633 -0.222 1 94.5 246 THR B CA 1
ATOM 4734 C C . THR B 1 246 ? -3.787 -10.18 -0.264 1 94.5 246 THR B C 1
ATOM 4736 O O . THR B 1 246 ? -3.41 -9.375 0.586 1 94.5 246 THR B O 1
ATOM 4739 N N . TRP B 1 247 ? -4.668 -9.906 -1.066 1 93.5 247 TRP B N 1
ATOM 4740 C CA . TRP B 1 247 ? -5.035 -8.516 -1.31 1 93.5 247 TRP B CA 1
ATOM 4741 C C . TRP B 1 247 ? -6.043 -8.023 -0.277 1 93.5 247 TRP B C 1
ATOM 4743 O O . TRP B 1 247 ? -6.078 -6.84 0.058 1 93.5 247 TRP B O 1
ATOM 4753 N N . TYR B 1 248 ? -6.953 -8.922 0.176 1 95.06 248 TYR B N 1
ATOM 4754 C CA . TYR B 1 248 ? -7.801 -8.398 1.242 1 95.06 248 TYR B CA 1
ATOM 4755 C C . TYR B 1 248 ? -7.008 -8.219 2.531 1 95.06 248 TYR B C 1
ATOM 4757 O O . TYR B 1 248 ? -7.359 -7.391 3.373 1 95.06 248 TYR B O 1
ATOM 4765 N N . SER B 1 249 ? -5.895 -9.023 2.695 1 96.06 249 SER B N 1
ATOM 4766 C CA . SER B 1 249 ? -4.996 -8.781 3.818 1 96.06 249 SER B CA 1
ATOM 4767 C C . SER B 1 249 ? -4.297 -7.43 3.686 1 96.06 249 SER B C 1
ATOM 4769 O O . SER B 1 249 ? -4.211 -6.672 4.652 1 96.06 249 SER B O 1
ATOM 4771 N N . VAL B 1 250 ? -3.846 -7.152 2.504 1 94.75 250 VAL B N 1
ATOM 4772 C CA . VAL B 1 250 ? -3.207 -5.867 2.242 1 94.75 250 VAL B CA 1
ATOM 4773 C C . VAL B 1 250 ? -4.199 -4.734 2.494 1 94.75 250 VAL B C 1
ATOM 4775 O O . VAL B 1 250 ? -3.879 -3.76 3.178 1 94.75 250 VAL B O 1
ATOM 4778 N N . GLU B 1 251 ? -5.363 -4.887 2.033 1 94.12 251 GLU B N 1
ATOM 4779 C CA . GLU B 1 251 ? -6.414 -3.881 2.174 1 94.12 251 GLU B CA 1
ATOM 4780 C C . GLU B 1 251 ? -6.691 -3.574 3.643 1 94.12 251 GLU B C 1
ATOM 4782 O O . GLU B 1 251 ? -6.715 -2.41 4.043 1 94.12 251 GLU B O 1
ATOM 4787 N N . MET B 1 252 ? -6.867 -4.617 4.359 1 96.12 252 MET B N 1
ATOM 4788 C CA . MET B 1 252 ? -7.234 -4.457 5.766 1 96.12 252 MET B CA 1
ATOM 4789 C C . MET B 1 252 ? -6.148 -3.705 6.527 1 96.12 252 MET B C 1
ATOM 4791 O O . MET B 1 252 ? -6.438 -2.732 7.227 1 96.12 252 MET B O 1
ATOM 4795 N N . TYR B 1 253 ? -4.926 -4.086 6.324 1 97 253 TYR B N 1
ATOM 4796 C CA . TYR B 1 253 ? -3.84 -3.484 7.094 1 97 253 TYR B CA 1
ATOM 4797 C C . TYR B 1 253 ? -3.514 -2.09 6.574 1 97 253 TYR B C 1
ATOM 4799 O O . TYR B 1 253 ? -3.143 -1.203 7.348 1 97 253 TYR B O 1
ATOM 4807 N N . VAL B 1 254 ? -3.66 -1.829 5.328 1 94.06 254 VAL B N 1
ATOM 4808 C CA . VAL B 1 254 ? -3.438 -0.5 4.766 1 94.06 254 VAL B CA 1
ATOM 4809 C C . VAL B 1 254 ? -4.48 0.473 5.316 1 94.06 254 VAL B C 1
ATOM 4811 O O . VAL B 1 254 ? -4.156 1.611 5.66 1 94.06 254 VAL B O 1
ATOM 4814 N N . ILE B 1 255 ? -5.715 0.043 5.426 1 94.06 255 ILE B N 1
ATOM 4815 C CA . ILE B 1 255 ? -6.773 0.877 5.984 1 94.06 255 ILE B CA 1
ATOM 4816 C C . ILE B 1 255 ? -6.43 1.25 7.426 1 94.06 255 ILE B C 1
ATOM 4818 O O . ILE B 1 255 ? -6.555 2.412 7.82 1 94.06 255 ILE B O 1
ATOM 4822 N N . ILE B 1 256 ? -5.961 0.291 8.133 1 95.25 256 ILE B N 1
ATOM 4823 C CA . ILE B 1 256 ? -5.617 0.503 9.531 1 95.25 256 ILE B CA 1
ATOM 4824 C C . ILE B 1 256 ? -4.465 1.5 9.641 1 95.25 256 ILE B C 1
ATOM 4826 O O . ILE B 1 256 ? -4.512 2.426 10.453 1 95.25 256 ILE B O 1
ATOM 4830 N N . ILE B 1 257 ? -3.484 1.369 8.805 1 91.88 257 ILE B N 1
ATOM 4831 C CA . ILE B 1 257 ? -2.326 2.256 8.812 1 91.88 257 ILE B CA 1
ATOM 4832 C C . ILE B 1 257 ? -2.756 3.672 8.43 1 91.88 257 ILE B C 1
ATOM 4834 O O . ILE B 1 257 ? -2.418 4.637 9.117 1 91.88 257 ILE B O 1
ATOM 4838 N N . CYS B 1 258 ? -3.551 3.793 7.441 1 88.44 258 CYS B N 1
ATOM 4839 C CA . CYS B 1 258 ? -3.996 5.094 6.957 1 88.44 258 CYS B CA 1
ATOM 4840 C C . CYS B 1 258 ? -4.902 5.773 7.977 1 88.44 258 CYS B C 1
ATOM 4842 O O . CYS B 1 258 ? -4.902 7.004 8.094 1 88.44 258 CYS B O 1
ATOM 4844 N N . ALA B 1 259 ? -5.656 4.961 8.711 1 89.31 259 ALA B N 1
ATOM 4845 C CA . ALA B 1 259 ? -6.539 5.512 9.742 1 89.31 259 ALA B CA 1
ATOM 4846 C C . ALA B 1 259 ? -5.734 6.027 10.93 1 89.31 259 ALA B C 1
ATOM 4848 O O . ALA B 1 259 ? -6.188 6.914 11.656 1 89.31 259 ALA B O 1
ATOM 4849 N N . THR B 1 260 ? -4.547 5.559 11.109 1 89.19 260 THR B N 1
ATOM 4850 C CA . THR B 1 260 ? -3.744 5.887 12.281 1 89.19 260 THR B CA 1
ATOM 4851 C C . THR B 1 260 ? -2.738 6.988 11.961 1 89.19 260 THR B C 1
ATOM 4853 O O . THR B 1 260 ? -2.32 7.73 12.852 1 89.19 260 THR B O 1
ATOM 4856 N N . LEU B 1 261 ? -2.41 7.223 10.711 1 83.5 261 LEU B N 1
ATOM 4857 C CA . LEU B 1 261 ? -1.383 8.164 10.289 1 83.5 261 LEU B CA 1
ATOM 4858 C C . LEU B 1 261 ? -1.725 9.578 10.734 1 83.5 261 LEU B C 1
ATOM 4860 O O . LEU B 1 261 ? -0.87 10.289 11.266 1 83.5 261 LEU B O 1
ATOM 4864 N N . PRO B 1 262 ? -2.969 10.07 10.633 1 78.69 262 PRO B N 1
ATOM 4865 C CA . PRO B 1 262 ? -3.291 11.438 11.031 1 78.69 262 PRO B CA 1
ATOM 4866 C C . PRO B 1 262 ? -3.217 11.648 12.539 1 78.69 262 PRO B C 1
ATOM 4868 O O . PRO B 1 262 ? -3.166 12.797 13 1 78.69 262 PRO B O 1
ATOM 4871 N N . THR B 1 263 ? -3.18 10.641 13.258 1 78.31 263 THR B N 1
ATOM 4872 C CA . THR B 1 263 ? -3.164 10.781 14.711 1 78.31 263 THR B CA 1
ATOM 4873 C C . THR B 1 263 ? -1.739 10.695 15.25 1 78.31 263 THR B C 1
ATOM 4875 O O . THR B 1 263 ? -1.493 10.984 16.422 1 78.31 263 THR B O 1
ATOM 4878 N N . LEU B 1 264 ? -0.805 10.422 14.383 1 75.62 264 LEU B N 1
ATOM 4879 C CA . LEU B 1 264 ? 0.577 10.219 14.805 1 75.62 264 LEU B CA 1
ATOM 4880 C C . LEU B 1 264 ? 1.197 11.539 15.266 1 75.62 264 LEU B C 1
ATOM 4882 O O . LEU B 1 264 ? 1.987 11.555 16.219 1 75.62 264 LEU B O 1
ATOM 4886 N N . PRO B 1 265 ? 0.784 12.625 14.609 1 71.94 265 PRO B N 1
ATOM 4887 C CA . PRO B 1 265 ? 1.32 13.898 15.109 1 71.94 265 PRO B CA 1
ATOM 4888 C C . PRO B 1 265 ? 0.968 14.141 16.578 1 71.94 265 PRO B C 1
ATOM 4890 O O . PRO B 1 265 ? 1.782 14.688 17.328 1 71.94 265 PRO B O 1
ATOM 4893 N N . GLN B 1 266 ? -0.183 13.758 16.906 1 72.5 266 GLN B N 1
ATOM 4894 C CA . GLN B 1 266 ? -0.574 13.914 18.312 1 72.5 266 GLN B CA 1
ATOM 4895 C C . GLN B 1 266 ? 0.291 13.047 19.219 1 72.5 266 GLN B C 1
ATOM 4897 O O . GLN B 1 266 ? 0.601 13.445 20.344 1 72.5 266 GLN B O 1
ATOM 4902 N N . CYS B 1 267 ? 0.645 11.969 18.672 1 74.75 267 CYS B N 1
ATOM 4903 C CA . CYS B 1 267 ? 1.526 11.086 19.422 1 74.75 267 CYS B CA 1
ATOM 4904 C C . CYS B 1 267 ? 2.912 11.695 19.578 1 74.75 267 CYS B C 1
ATOM 4906 O O . CYS B 1 267 ? 3.508 11.633 20.656 1 74.75 267 CYS B O 1
ATOM 4908 N N . TYR B 1 268 ? 3.299 12.266 18.578 1 74.12 268 TYR B N 1
ATOM 4909 C CA . TYR B 1 268 ? 4.621 12.883 18.562 1 74.12 268 TYR B CA 1
ATOM 4910 C C . TYR B 1 268 ? 4.688 14.039 19.562 1 74.12 268 TYR B C 1
ATOM 4912 O O . TYR B 1 268 ? 5.652 14.156 20.328 1 74.12 268 TYR B O 1
ATOM 4920 N N . THR B 1 269 ? 3.67 14.836 19.562 1 73 269 THR B N 1
ATOM 4921 C CA . THR B 1 269 ? 3.635 15.992 20.453 1 73 269 THR B CA 1
ATOM 4922 C C . THR B 1 269 ? 3.535 15.555 21.906 1 73 269 THR B C 1
ATOM 4924 O O . THR B 1 269 ? 4.16 16.141 22.797 1 73 269 THR B O 1
ATOM 4927 N N . ALA B 1 270 ? 2.83 14.547 22.078 1 75.19 270 ALA B N 1
ATOM 4928 C CA . ALA B 1 270 ? 2.643 14.062 23.438 1 75.19 270 ALA B CA 1
ATOM 4929 C C . ALA B 1 270 ? 3.938 13.477 24 1 75.19 270 ALA B C 1
ATOM 4931 O O . ALA B 1 270 ? 4.27 13.688 25.156 1 75.19 270 ALA B O 1
ATOM 4932 N N . ILE B 1 271 ? 4.66 12.898 23.172 1 73.25 271 ILE B N 1
ATOM 4933 C CA . ILE B 1 271 ? 5.898 12.242 23.594 1 73.25 271 ILE B CA 1
ATOM 4934 C C . ILE B 1 271 ? 6.98 13.297 23.828 1 73.25 271 ILE B C 1
ATOM 4936 O O . ILE B 1 271 ? 7.746 13.211 24.781 1 73.25 271 ILE B O 1
ATOM 4940 N N . THR B 1 272 ? 7.016 14.258 22.953 1 72 272 THR B N 1
ATOM 4941 C CA . THR B 1 272 ? 8.039 15.297 23.062 1 72 272 THR B CA 1
ATOM 4942 C C . THR B 1 272 ? 7.742 16.219 24.25 1 72 272 THR B C 1
ATOM 4944 O O . THR B 1 272 ? 8.664 16.688 24.922 1 72 272 THR B O 1
ATOM 4947 N N . HIS B 1 273 ? 6.477 16.5 24.422 1 70.12 273 HIS B N 1
ATOM 4948 C CA . HIS B 1 273 ? 6.102 17.328 25.547 1 70.12 273 HIS B CA 1
ATOM 4949 C C . HIS B 1 273 ? 6.414 16.641 26.875 1 70.12 273 HIS B C 1
ATOM 4951 O O . HIS B 1 273 ? 6.863 17.281 27.828 1 70.12 273 HIS B O 1
ATOM 4957 N N . LYS B 1 274 ? 6.176 15.43 26.938 1 66.12 274 LYS B N 1
ATOM 4958 C CA . LYS B 1 274 ? 6.469 14.695 28.172 1 66.12 274 LYS B CA 1
ATOM 4959 C C . LYS B 1 274 ? 7.969 14.672 28.453 1 66.12 274 LYS B C 1
ATOM 4961 O O . LYS B 1 274 ? 8.391 14.797 29.594 1 66.12 274 LYS B O 1
ATOM 4966 N N . ARG B 1 275 ? 8.695 14.68 27.391 1 61.28 275 ARG B N 1
ATOM 4967 C CA . ARG B 1 275 ? 10.148 14.664 27.547 1 61.28 275 ARG B CA 1
ATOM 4968 C C . ARG B 1 275 ? 10.664 16.031 27.969 1 61.28 275 ARG B C 1
ATOM 4970 O O . ARG B 1 275 ? 11.609 16.125 28.766 1 61.28 275 ARG B O 1
ATOM 4977 N N . GLN B 1 276 ? 10.008 17.031 27.359 1 59.97 276 GLN B N 1
ATOM 4978 C CA . GLN B 1 276 ? 10.414 18.375 27.734 1 59.97 276 GLN B CA 1
ATOM 4979 C C . GLN B 1 276 ? 10.078 18.672 29.203 1 59.97 276 GLN B C 1
ATOM 4981 O O . GLN B 1 276 ? 10.859 19.297 29.906 1 59.97 276 GLN B O 1
ATOM 4986 N N . THR B 1 277 ? 8.883 18.234 29.547 1 56.38 277 THR B N 1
ATOM 4987 C CA . THR B 1 277 ? 8.523 18.438 30.938 1 56.38 277 THR B CA 1
ATOM 4988 C C . THR B 1 277 ? 9.453 17.641 31.859 1 56.38 277 THR B C 1
ATOM 4990 O O . THR B 1 277 ? 9.805 18.109 32.938 1 56.38 277 THR B O 1
ATOM 4993 N N . TYR B 1 278 ? 9.844 16.547 31.328 1 51.34 278 TYR B N 1
ATOM 4994 C CA . TYR B 1 278 ? 10.758 15.742 32.125 1 51.34 278 TYR B CA 1
ATOM 4995 C C . TYR B 1 278 ? 12.141 16.391 32.188 1 51.34 278 TYR B C 1
ATOM 4997 O O . TYR B 1 278 ? 12.781 16.375 33.25 1 51.34 278 TYR B O 1
ATOM 5005 N N . TYR B 1 279 ? 12.586 17 31.125 1 51.34 279 TYR B N 1
ATOM 5006 C CA . TYR B 1 279 ? 13.883 17.672 31.109 1 51.34 279 TYR B CA 1
ATOM 5007 C C . TYR B 1 279 ? 13.812 18.984 31.891 1 51.34 279 TYR B C 1
ATOM 5009 O O . TYR B 1 279 ? 14.773 19.375 32.562 1 51.34 279 TYR B O 1
ATOM 5017 N N . ASN B 1 280 ? 12.742 19.75 31.688 1 52.12 280 ASN B N 1
ATOM 5018 C CA . ASN B 1 280 ? 12.609 20.984 32.469 1 52.12 280 ASN B CA 1
ATOM 5019 C C . ASN B 1 280 ? 12.484 20.688 33.969 1 52.12 280 ASN B C 1
ATOM 5021 O O . ASN B 1 280 ? 12.93 21.469 34.812 1 52.12 280 ASN B O 1
ATOM 5025 N N . SER B 1 281 ? 11.883 19.688 34.281 1 51.03 281 SER B N 1
ATOM 5026 C CA . SER B 1 281 ? 11.805 19.391 35.688 1 51.03 281 SER B CA 1
ATOM 5027 C C . SER B 1 281 ? 13.172 19.016 36.25 1 51.03 281 SER B C 1
ATOM 5029 O O . SER B 1 281 ? 13.438 19.219 37.438 1 51.03 281 SER B O 1
ATOM 5031 N N . SER B 1 282 ? 14.102 18.5 35.469 1 47.84 282 SER B N 1
ATOM 5032 C CA . SER B 1 282 ? 15.391 18.125 36.031 1 47.84 282 SER B CA 1
ATOM 5033 C C . SER B 1 282 ? 16.312 19.344 36.156 1 47.84 282 SER B C 1
ATOM 5035 O O . SER B 1 282 ? 17.281 19.312 36.906 1 47.84 282 SER B O 1
ATOM 5037 N N . THR B 1 283 ? 16.266 20.281 35.281 1 43.88 283 THR B N 1
ATOM 5038 C CA . THR B 1 283 ? 17.234 21.375 35.406 1 43.88 283 THR B CA 1
ATOM 5039 C C . THR B 1 283 ? 16.797 22.359 36.469 1 43.88 283 THR B C 1
ATOM 5041 O O . THR B 1 283 ? 17.562 23.234 36.875 1 43.88 283 THR B O 1
ATOM 5044 N N . TYR B 1 284 ? 15.57 22.766 36.562 1 38.84 284 TYR B N 1
ATOM 5045 C CA . TYR B 1 284 ? 15.352 23.812 37.562 1 38.84 284 TYR B CA 1
ATOM 5046 C C . TYR B 1 284 ? 15.422 23.234 38.969 1 38.84 284 TYR B C 1
ATOM 5048 O O . TYR B 1 284 ? 14.586 22.406 39.344 1 38.84 284 TYR B O 1
ATOM 5056 N N . PRO B 1 285 ? 16.594 23.188 39.562 1 39.38 285 PRO B N 1
ATOM 5057 C CA . PRO B 1 285 ? 16.594 23.016 41.031 1 39.38 285 PRO B CA 1
ATOM 5058 C C . PRO B 1 285 ? 15.531 23.859 41.719 1 39.38 285 PRO B C 1
ATOM 5060 O O . PRO B 1 285 ? 15.164 24.922 41.219 1 39.38 285 PRO B O 1
ATOM 5063 N N . SER B 1 286 ? 14.562 23.281 42.5 1 38.81 286 SER B N 1
ATOM 5064 C CA . SER B 1 286 ? 13.633 23.922 43.438 1 38.81 286 SER B CA 1
ATOM 5065 C C . SER B 1 286 ? 14.281 25.125 44.125 1 38.81 286 SER B C 1
ATOM 5067 O O . SER B 1 286 ? 14.883 24.984 45.188 1 38.81 286 SER B O 1
ATOM 5069 N N . SER B 1 287 ? 15.102 25.906 43.531 1 36.5 287 SER B N 1
ATOM 5070 C CA . SER B 1 287 ? 15.297 27.031 44.438 1 36.5 287 SER B CA 1
ATOM 5071 C C . SER B 1 287 ? 13.969 27.672 44.812 1 36.5 287 SER B C 1
ATOM 5073 O O . SER B 1 287 ? 13.18 28.047 43.938 1 36.5 287 SER B O 1
ATOM 5075 N N . LYS B 1 288 ? 13.367 27.5 46.062 1 37.5 288 LYS B N 1
ATOM 5076 C CA . LYS B 1 288 ? 12.266 27.906 46.938 1 37.5 288 LYS B CA 1
ATOM 5077 C C . LYS B 1 288 ? 12.078 29.422 46.875 1 37.5 288 LYS B C 1
ATOM 5079 O O . LYS B 1 288 ? 12.047 30.078 47.938 1 37.5 288 LYS B O 1
ATOM 5084 N N . THR B 1 289 ? 12.758 30.172 46.062 1 32.84 289 THR B N 1
ATOM 5085 C CA . THR B 1 289 ? 12.336 31.516 46.438 1 32.84 289 THR B CA 1
ATOM 5086 C C . THR B 1 289 ? 10.836 31.688 46.219 1 32.84 289 THR B C 1
ATOM 5088 O O . THR B 1 289 ? 10.305 31.359 45.156 1 32.84 289 THR B O 1
ATOM 5091 N N . THR B 1 290 ? 9.992 31.859 47.344 1 33.41 290 THR B N 1
ATOM 5092 C CA . THR B 1 290 ? 8.602 32.094 47.719 1 33.41 290 THR B CA 1
ATOM 5093 C C . THR B 1 290 ? 7.977 33.188 46.875 1 33.41 290 THR B C 1
ATOM 5095 O O . THR B 1 290 ? 6.941 33.75 47.219 1 33.41 290 THR B O 1
ATOM 5098 N N . SER B 1 291 ? 8.609 33.812 45.938 1 35.16 291 SER B N 1
ATOM 5099 C CA . SER B 1 291 ? 7.805 34.938 45.5 1 35.16 291 SER B CA 1
ATOM 5100 C C . SER B 1 291 ? 6.477 34.5 44.906 1 35.16 291 SER B C 1
ATOM 5102 O O . SER B 1 291 ? 6.426 33.5 44.156 1 35.16 291 SER B O 1
ATOM 5104 N N . ARG B 1 292 ? 5.285 34.969 45.438 1 33.94 292 ARG B N 1
ATOM 5105 C CA . ARG B 1 292 ? 3.857 34.812 45.188 1 33.94 292 ARG B CA 1
ATOM 5106 C C . ARG B 1 292 ? 3.547 34.969 43.719 1 33.94 292 ARG B C 1
ATOM 5108 O O . ARG B 1 292 ? 3.164 36.062 43.25 1 33.94 292 ARG B O 1
ATOM 5115 N N . LYS B 1 293 ? 4.5 34.719 42.875 1 35.62 293 LYS B N 1
ATOM 5116 C CA . LYS B 1 293 ? 4.066 35 41.531 1 35.62 293 LYS B CA 1
ATOM 5117 C C . LYS B 1 293 ? 2.775 34.281 41.188 1 35.62 293 LYS B C 1
ATOM 5119 O O . LYS B 1 293 ? 2.549 33.156 41.656 1 35.62 293 LYS B O 1
ATOM 5124 N N . ALA B 1 294 ? 1.747 35.062 40.75 1 34.38 294 ALA B N 1
ATOM 5125 C CA . ALA B 1 294 ? 0.388 34.781 40.281 1 34.38 294 ALA B CA 1
ATOM 5126 C C . ALA B 1 294 ? 0.335 33.5 39.438 1 34.38 294 ALA B C 1
ATOM 5128 O O . ALA B 1 294 ? 1.268 33.188 38.688 1 34.38 294 ALA B O 1
ATOM 5129 N N . ALA B 1 295 ? -0.299 32.531 40.031 1 31.27 295 ALA B N 1
ATOM 5130 C CA . ALA B 1 295 ? -0.695 31.281 39.406 1 31.27 295 ALA B CA 1
ATOM 5131 C C . ALA B 1 295 ? -1 31.469 37.938 1 31.27 295 ALA B C 1
ATOM 5133 O O . ALA B 1 295 ? -1.974 32.125 37.562 1 31.27 295 ALA B O 1
ATOM 5134 N N . ILE B 1 296 ? -0.049 31.75 37.125 1 32.97 296 ILE B N 1
ATOM 5135 C CA . ILE B 1 296 ? -0.406 31.656 35.719 1 32.97 296 ILE B CA 1
ATOM 5136 C C . ILE B 1 296 ? -1.339 30.469 35.5 1 32.97 296 ILE B C 1
ATOM 5138 O O . ILE B 1 296 ? -1 29.328 35.844 1 32.97 296 ILE B O 1
ATOM 5142 N N . ARG B 1 297 ? -2.688 30.688 35.562 1 28.27 297 ARG B N 1
ATOM 5143 C CA . ARG B 1 297 ? -3.684 29.719 35.125 1 28.27 297 ARG B CA 1
ATOM 5144 C C . ARG B 1 297 ? -3.137 28.859 34 1 28.27 297 ARG B C 1
ATOM 5146 O O . ARG B 1 297 ? -2.789 29.375 32.938 1 28.27 297 ARG B O 1
ATOM 5153 N N . LEU B 1 298 ? -2.416 27.891 34.375 1 30.75 298 LEU B N 1
ATOM 5154 C CA . LEU B 1 298 ? -2.119 26.859 33.406 1 30.75 298 LEU B CA 1
ATOM 5155 C C . LEU B 1 298 ? -3.248 26.734 32.375 1 30.75 298 LEU B C 1
ATOM 5157 O O . LEU B 1 298 ? -4.375 26.375 32.719 1 30.75 298 LEU B O 1
ATOM 5161 N N . GLN B 1 299 ? -3.441 27.797 31.469 1 29.72 299 GLN B N 1
ATOM 5162 C CA . GLN B 1 299 ? -4.348 27.641 30.328 1 29.72 299 GLN B CA 1
ATOM 5163 C C . GLN B 1 299 ? -4.543 26.172 29.969 1 29.72 299 GLN B C 1
ATOM 5165 O O . GLN B 1 299 ? -3.576 25.422 29.875 1 29.72 299 GLN B O 1
ATOM 5170 N N . ARG B 1 300 ? -5.609 25.609 30.453 1 30.94 300 ARG B N 1
ATOM 5171 C CA . ARG B 1 300 ? -6.082 24.312 30.016 1 30.94 300 ARG B CA 1
ATOM 5172 C C . ARG B 1 300 ? -5.531 23.969 28.625 1 30.94 300 ARG B C 1
ATOM 5174 O O . ARG B 1 300 ? -5.566 24.797 27.719 1 30.94 300 ARG B O 1
ATOM 5181 N N . MET B 1 301 ? -4.59 23.172 28.656 1 33.53 301 MET B N 1
ATOM 5182 C CA . MET B 1 301 ? -4.215 22.594 27.359 1 33.53 301 MET B CA 1
ATOM 5183 C C . MET B 1 301 ? -5.418 22.516 26.422 1 33.53 301 MET B C 1
ATOM 5185 O O . MET B 1 301 ? -6.465 21.984 26.797 1 33.53 301 MET B O 1
ATOM 5189 N N . PRO B 1 302 ? -5.715 23.578 25.594 1 31.58 302 PRO B N 1
ATOM 5190 C CA . PRO B 1 302 ? -6.883 23.484 24.719 1 31.58 302 PRO B CA 1
ATOM 5191 C C . PRO B 1 302 ? -7.281 22.047 24.422 1 31.58 302 PRO B C 1
ATOM 5193 O O . PRO B 1 302 ? -6.438 21.141 24.469 1 31.58 302 PRO B O 1
ATOM 5196 N N . ASP B 1 303 ? -8.469 21.75 24.703 1 31.97 303 ASP B N 1
ATOM 5197 C CA . ASP B 1 303 ? -9.102 20.5 24.312 1 31.97 303 ASP B CA 1
ATOM 5198 C C . ASP B 1 303 ? -8.398 19.875 23.109 1 31.97 303 ASP B C 1
ATOM 5200 O O . ASP B 1 303 ? -7.875 20.594 22.25 1 31.97 303 ASP B O 1
ATOM 5204 N N . ALA B 1 304 ? -8.086 18.625 23.141 1 35.88 304 ALA B N 1
ATOM 5205 C CA . ALA B 1 304 ? -7.43 17.594 22.344 1 35.88 304 ALA B CA 1
ATOM 5206 C C . ALA B 1 304 ? -7.777 17.75 20.859 1 35.88 304 ALA B C 1
ATOM 5208 O O . ALA B 1 304 ? -7.52 16.844 20.062 1 35.88 304 ALA B O 1
ATOM 5209 N N . SER B 1 305 ? -8.703 18.625 20.531 1 35.66 305 SER B N 1
ATOM 5210 C CA . SER B 1 305 ? -8.922 18.719 19.094 1 35.66 305 SER B CA 1
ATOM 5211 C C . SER B 1 305 ? -7.684 19.25 18.375 1 35.66 305 SER B C 1
ATOM 5213 O O . SER B 1 305 ? -7.039 20.188 18.859 1 35.66 305 SER B O 1
ATOM 5215 N N . LEU B 1 306 ? -6.984 18.328 17.734 1 37.97 306 LEU B N 1
ATOM 5216 C CA . LEU B 1 306 ? -5.828 18.641 16.891 1 37.97 306 LEU B CA 1
ATOM 5217 C C . LEU B 1 306 ? -5.848 20.094 16.453 1 37.97 306 LEU B C 1
ATOM 5219 O O . LEU B 1 306 ? -4.801 20.672 16.141 1 37.97 306 LEU B O 1
ATOM 5223 N N . PHE B 1 307 ? -7.133 20.672 16.141 1 38.94 307 PHE B N 1
ATOM 5224 C CA . PHE B 1 307 ? -7.328 21.906 15.391 1 38.94 307 PHE B CA 1
ATOM 5225 C C . PHE B 1 307 ? -7.836 23.016 16.312 1 38.94 307 PHE B C 1
ATOM 5227 O O . PHE B 1 307 ? -8.453 23.984 15.836 1 38.94 307 PHE B O 1
ATOM 5234 N N . GLU B 1 308 ? -7.898 23.031 17.516 1 33.97 308 GLU B N 1
ATOM 5235 C CA . GLU B 1 308 ? -8.492 24.172 18.203 1 33.97 308 GLU B CA 1
ATOM 5236 C C . GLU B 1 308 ? -7.68 25.438 17.953 1 33.97 308 GLU B C 1
ATOM 5238 O O . GLU B 1 308 ? -6.512 25.516 18.344 1 33.97 308 GLU B O 1
ATOM 5243 N N . THR B 1 309 ? -7.926 26.156 16.875 1 33.44 309 THR B N 1
ATOM 5244 C CA . THR B 1 309 ? -7.523 27.547 16.703 1 33.44 309 THR B CA 1
ATOM 5245 C C . THR B 1 309 ? -7.805 28.344 17.969 1 33.44 309 THR B C 1
ATOM 5247 O O . THR B 1 309 ? -8.93 28.344 18.484 1 33.44 309 THR B O 1
ATOM 5250 N N . ALA B 1 310 ? -6.887 28.547 18.797 1 33.41 310 ALA B N 1
ATOM 5251 C CA . ALA B 1 310 ? -7.055 29.562 19.844 1 33.41 310 ALA B CA 1
ATOM 5252 C C . ALA B 1 310 ? -7.715 30.812 19.281 1 33.41 310 ALA B C 1
ATOM 5254 O O . ALA B 1 310 ? -7.121 31.516 18.453 1 33.41 310 ALA B O 1
ATOM 5255 N N . ALA B 1 311 ? -9.055 30.828 19.062 1 34.22 311 ALA B N 1
ATOM 5256 C CA . ALA B 1 311 ? -9.695 32.125 18.938 1 34.22 311 ALA B CA 1
ATOM 5257 C C . ALA B 1 311 ? -9.227 33.094 20.047 1 34.22 311 ALA B C 1
ATOM 5259 O O . ALA B 1 311 ? -9.539 32.875 21.219 1 34.22 311 ALA B O 1
ATOM 5260 N N . VAL B 1 312 ? -8.039 33.562 19.953 1 33.94 312 VAL B N 1
ATOM 5261 C CA . VAL B 1 312 ? -7.773 34.75 20.75 1 33.94 312 VAL B CA 1
ATOM 5262 C C . VAL B 1 312 ? -8.922 35.75 20.578 1 33.94 312 VAL B C 1
ATOM 5264 O O . VAL B 1 312 ? -9.164 36.25 19.469 1 33.94 312 VAL B O 1
ATOM 5267 N N . ASP B 1 313 ? -10.023 35.562 21.188 1 30.64 313 ASP B N 1
ATOM 5268 C CA . ASP B 1 313 ? -10.906 36.688 21.391 1 30.64 313 ASP B CA 1
ATOM 5269 C C . ASP B 1 313 ? -10.109 37.969 21.75 1 30.64 313 ASP B C 1
ATOM 5271 O O . ASP B 1 313 ? -9.516 38.031 22.828 1 30.64 313 ASP B O 1
ATOM 5275 N N . ARG B 1 314 ? -9.414 38.438 20.734 1 31.59 314 ARG B N 1
ATOM 5276 C CA . ARG B 1 314 ? -9.008 39.844 20.844 1 31.59 314 ARG B CA 1
ATOM 5277 C C . ARG B 1 314 ? -10.156 40.719 21.312 1 31.59 314 ARG B C 1
ATOM 5279 O O . ARG B 1 314 ? -10.961 41.188 20.5 1 31.59 314 ARG B O 1
ATOM 5286 N N . GLU B 1 315 ? -11.023 40.312 22.219 1 30.59 315 GLU B N 1
ATOM 5287 C CA . GLU B 1 315 ? -11.664 41.469 22.844 1 30.59 315 GLU B CA 1
ATOM 5288 C C . GLU B 1 315 ? -10.633 42.5 23.281 1 30.59 315 GLU B C 1
ATOM 5290 O O . GLU B 1 315 ? -9.828 42.25 24.188 1 30.59 315 GLU B O 1
ATOM 5295 N N . GLY B 1 316 ? -9.93 43.062 22.266 1 27.61 316 GLY B N 1
ATOM 5296 C CA . GLY B 1 316 ? -9.422 44.406 22.453 1 27.61 316 GLY B CA 1
ATOM 5297 C C . GLY B 1 316 ? -10.32 45.281 23.312 1 27.61 316 GLY B C 1
ATOM 5298 O O . GLY B 1 316 ? -11.445 45.594 22.922 1 27.61 316 GLY B O 1
ATOM 5299 N N . SER B 1 317 ? -10.438 44.969 24.562 1 30.83 317 SER B N 1
ATOM 5300 C CA . SER B 1 317 ? -10.82 46.031 25.469 1 30.83 317 SER B CA 1
ATOM 5301 C C . SER B 1 317 ? -10.102 47.344 25.109 1 30.83 317 SER B C 1
ATOM 5303 O O . SER B 1 317 ? -8.93 47.531 25.453 1 30.83 317 SER B O 1
ATOM 5305 N N . GLN B 1 318 ? -9.906 47.656 23.797 1 27.7 318 GLN B N 1
ATOM 5306 C CA . GLN B 1 318 ? -9.633 49.094 23.594 1 27.7 318 GLN B CA 1
ATOM 5307 C C . GLN B 1 318 ? -10.547 49.969 24.453 1 27.7 318 GLN B C 1
ATOM 5309 O O . GLN B 1 318 ? -11.734 50.094 24.172 1 27.7 318 GLN B O 1
ATOM 5314 N N . GLU B 1 319 ? -10.422 49.812 25.75 1 30.88 319 GLU B N 1
ATOM 5315 C CA . GLU B 1 319 ? -10.836 50.969 26.562 1 30.88 319 GLU B CA 1
ATOM 5316 C C . GLU B 1 319 ? -10.359 52.281 25.938 1 30.88 319 GLU B C 1
ATOM 5318 O O . GLU B 1 319 ? -9.156 52.5 25.797 1 30.88 319 GLU B O 1
ATOM 5323 N N . ASN B 1 320 ? -10.992 52.625 24.766 1 30.28 320 ASN B N 1
ATOM 5324 C CA . ASN B 1 320 ? -10.992 54 24.281 1 30.28 320 ASN B CA 1
ATOM 5325 C C . ASN B 1 320 ? -10.977 55 25.422 1 30.28 320 ASN B C 1
ATOM 5327 O O . ASN B 1 320 ? -11.945 55.094 26.188 1 30.28 320 ASN B O 1
ATOM 5331 N N . ILE B 1 321 ? -9.906 55.031 26.141 1 32.19 321 ILE B N 1
ATOM 5332 C CA . ILE B 1 321 ? -9.648 56.125 27.062 1 32.19 321 ILE B CA 1
ATOM 5333 C C . ILE B 1 321 ? -10.023 57.438 26.391 1 32.19 321 ILE B C 1
ATOM 5335 O O . ILE B 1 321 ? -9.172 58.125 25.781 1 32.19 321 ILE B O 1
ATOM 5339 N N . LEU B 1 322 ? -10.922 57.406 25.297 1 31.55 322 LEU B N 1
ATOM 5340 C CA . LEU B 1 322 ? -11.328 58.719 24.875 1 31.55 322 LEU B CA 1
ATOM 5341 C C . LEU B 1 322 ? -11.812 59.562 26.062 1 31.55 322 LEU B C 1
ATOM 5343 O O . LEU B 1 322 ? -12.656 59.094 26.844 1 31.55 322 LEU B O 1
ATOM 5347 N N . ARG B 1 323 ? -10.875 60.375 26.547 1 30.41 323 ARG B N 1
ATOM 5348 C CA . ARG B 1 323 ? -11.203 61.469 27.453 1 30.41 323 ARG B CA 1
ATOM 5349 C C . ARG B 1 323 ? -12.516 62.125 27.047 1 30.41 323 ARG B C 1
ATOM 5351 O O . ARG B 1 323 ? -12.719 62.438 25.875 1 30.41 323 ARG B O 1
ATOM 5358 N N . PRO B 1 324 ? -13.648 61.906 27.797 1 33.88 324 PRO B N 1
ATOM 5359 C CA . PRO B 1 324 ? -14.914 62.594 27.562 1 33.88 324 PRO B CA 1
ATOM 5360 C C . PRO B 1 324 ? -14.719 64.125 27.312 1 33.88 324 PRO B C 1
ATOM 5362 O O . PRO B 1 324 ? -14.023 64.75 28.078 1 33.88 324 PRO B O 1
ATOM 5365 N N . GLY B 1 325 ? -14.305 64.562 26.156 1 31.47 325 GLY B N 1
ATOM 5366 C CA . GLY B 1 325 ? -14.477 66 26.094 1 31.47 325 GLY B CA 1
ATOM 5367 C C . GLY B 1 325 ? -15.812 66.438 26.641 1 31.47 325 GLY B C 1
ATOM 5368 O O . GLY B 1 325 ? -16.719 65.625 26.844 1 31.47 325 GLY B O 1
ATOM 5369 N N . PRO B 1 326 ? -15.977 67.75 27.125 1 34.31 326 PRO B N 1
ATOM 5370 C CA . PRO B 1 326 ? -17.062 68.312 27.938 1 34.31 326 PRO B CA 1
ATOM 5371 C C . PRO B 1 326 ? -18.453 67.875 27.422 1 34.31 326 PRO B C 1
ATOM 5373 O O . PRO B 1 326 ? -19.375 67.688 28.219 1 34.31 326 PRO B O 1
ATOM 5376 N N . MET B 1 327 ? -18.656 68.062 26.141 1 32.62 327 MET B N 1
ATOM 5377 C CA . MET B 1 327 ? -20.016 68.5 25.797 1 32.62 327 MET B CA 1
ATOM 5378 C C . MET B 1 327 ? -20.906 67.25 25.656 1 32.62 327 MET B C 1
ATOM 5380 O O . MET B 1 327 ? -22.031 67.375 25.141 1 32.62 327 MET B O 1
ATOM 5384 N N . ASP B 1 328 ? -20.328 66.125 25.609 1 30.59 328 ASP B N 1
ATOM 5385 C CA . ASP B 1 328 ? -21.234 65.062 25.109 1 30.59 328 ASP B CA 1
ATOM 5386 C C . ASP B 1 328 ? -22.391 64.875 26.062 1 30.59 328 ASP B C 1
ATOM 5388 O O . ASP B 1 328 ? -22.188 64.625 27.266 1 30.59 328 ASP B O 1
ATOM 5392 N N . ILE B 1 329 ? -23.578 65.375 25.719 1 32.09 329 ILE B N 1
ATOM 5393 C CA . ILE B 1 329 ? -24.844 65.375 26.422 1 32.09 329 ILE B CA 1
ATOM 5394 C C . ILE B 1 329 ? -25.266 63.906 26.703 1 32.09 329 ILE B C 1
ATOM 5396 O O . ILE B 1 329 ? -25.547 63.156 25.766 1 32.09 329 ILE B O 1
ATOM 5400 N N . THR B 1 330 ? -24.5 63.156 27.422 1 31.56 330 THR B N 1
ATOM 5401 C CA . THR B 1 330 ? -24.812 61.781 27.781 1 31.56 330 THR B CA 1
ATOM 5402 C C . THR B 1 330 ? -26.203 61.688 28.391 1 31.56 330 THR B C 1
ATOM 5404 O O . THR B 1 330 ? -26.5 62.344 29.406 1 31.56 330 THR B O 1
ATOM 5407 N N . LYS B 1 331 ? -27.281 61.656 27.453 1 31.98 331 LYS B N 1
ATOM 5408 C CA . LYS B 1 331 ? -28.641 61.5 27.969 1 31.98 331 LYS B CA 1
ATOM 5409 C C . LYS B 1 331 ? -28.766 60.219 28.797 1 31.98 331 LYS B C 1
ATOM 5411 O O . LYS B 1 331 ? -28.484 59.125 28.297 1 31.98 331 LYS B O 1
ATOM 5416 N N . THR B 1 332 ? -28.297 60.219 30.047 1 29.91 332 THR B N 1
ATOM 5417 C CA . THR B 1 332 ? -28.438 59.156 31.047 1 29.91 332 THR B CA 1
ATOM 5418 C C . THR B 1 332 ? -29.906 58.781 31.234 1 29.91 332 THR B C 1
ATOM 5420 O O . THR B 1 332 ? -30.703 59.594 31.703 1 29.91 332 THR B O 1
ATOM 5423 N N . THR B 1 333 ? -30.547 58.156 30.188 1 28.17 333 THR B N 1
ATOM 5424 C CA . THR B 1 333 ? -31.938 57.781 30.422 1 28.17 333 THR B CA 1
ATOM 5425 C C . THR B 1 333 ? -32.062 56.781 31.562 1 28.17 333 THR B C 1
ATOM 5427 O O . THR B 1 333 ? -31.453 55.719 31.516 1 28.17 333 THR B O 1
ATOM 5430 N N . GLU B 1 334 ? -32.188 57.281 32.812 1 29.7 334 GLU B N 1
ATOM 5431 C CA . GLU B 1 334 ? -32.438 56.531 34.031 1 29.7 334 GLU B CA 1
ATOM 5432 C C . GLU B 1 334 ? -33.688 55.656 33.906 1 29.7 334 GLU B C 1
ATOM 5434 O O . GLU B 1 334 ? -34.812 56.188 33.781 1 29.7 334 GLU B O 1
ATOM 5439 N N . VAL B 1 335 ? -33.688 54.562 33.094 1 30.53 335 VAL B N 1
ATOM 5440 C CA . VAL B 1 335 ? -34.906 53.75 33.094 1 30.53 335 VAL B CA 1
ATOM 5441 C C . VAL B 1 335 ? -35.094 53.094 34.469 1 30.53 335 VAL B C 1
ATOM 5443 O O . VAL B 1 335 ? -34.25 52.312 34.906 1 30.53 335 VAL B O 1
ATOM 5446 N N . GLN B 1 336 ? -35.719 53.75 35.406 1 27.78 336 GLN B N 1
ATOM 5447 C CA . GLN B 1 336 ? -36.156 53.219 36.688 1 27.78 336 GLN B CA 1
ATOM 5448 C C . GLN B 1 336 ? -37.062 52.031 36.531 1 27.78 336 GLN B C 1
ATOM 5450 O O . GLN B 1 336 ? -38.188 52.125 36 1 27.78 336 GLN B O 1
ATOM 5455 N N . VAL B 1 337 ? -36.594 50.938 36.031 1 30.11 337 VAL B N 1
ATOM 5456 C CA . VAL B 1 337 ? -37.469 49.781 36 1 30.11 337 VAL B CA 1
ATOM 5457 C C . VAL B 1 337 ? -37.875 49.375 37.406 1 30.11 337 VAL B C 1
ATOM 5459 O O . VAL B 1 337 ? -37.031 49.031 38.219 1 30.11 337 VAL B O 1
ATOM 5462 N N . GLN B 1 338 ? -38.969 49.938 37.969 1 25.64 338 GLN B N 1
ATOM 5463 C CA . GLN B 1 338 ? -39.625 49.594 39.25 1 25.64 338 GLN B CA 1
ATOM 5464 C C . GLN B 1 338 ? -40.094 48.156 39.281 1 25.64 338 GLN B C 1
ATOM 5466 O O . GLN B 1 338 ? -40.969 47.75 38.5 1 25.64 338 GLN B O 1
ATOM 5471 N N . GLN B 1 339 ? -39.156 47.25 39.25 1 26.64 339 GLN B N 1
ATOM 5472 C CA . GLN B 1 339 ? -39.594 45.844 39.406 1 26.64 339 GLN B CA 1
ATOM 5473 C C . GLN B 1 339 ? -40.438 45.688 40.656 1 26.64 339 GLN B C 1
ATOM 5475 O O . GLN B 1 339 ? -39.938 45.938 41.781 1 26.64 339 GLN B O 1
ATOM 5480 N N . SER B 1 340 ? -41.75 45.938 40.562 1 26.05 340 SER B N 1
ATOM 5481 C CA . SER B 1 340 ? -42.719 45.656 41.656 1 26.05 340 SER B CA 1
ATOM 5482 C C . SER B 1 340 ? -42.625 44.219 42.125 1 26.05 340 SER B C 1
ATOM 5484 O O . SER B 1 340 ? -42.688 43.281 41.344 1 26.05 340 SER B O 1
ATOM 5486 N N . ARG B 1 341 ? -41.812 43.969 43.156 1 25.02 341 ARG B N 1
ATOM 5487 C CA . ARG B 1 341 ? -41.719 42.719 43.906 1 25.02 341 ARG B CA 1
ATOM 5488 C C . ARG B 1 341 ? -43.094 42.281 44.375 1 25.02 341 ARG B C 1
ATOM 5490 O O . ARG B 1 341 ? -43.688 42.875 45.312 1 25.02 341 ARG B O 1
ATOM 5497 N N . GLU B 1 342 ? -44.094 42.031 43.438 1 24.19 342 GLU B N 1
ATOM 5498 C CA . GLU B 1 342 ? -45.344 41.531 44 1 24.19 342 GLU B CA 1
ATOM 5499 C C . GLU B 1 342 ? -45.094 40.312 44.906 1 24.19 342 GLU B C 1
ATOM 5501 O O . GLU B 1 342 ? -44.406 39.375 44.531 1 24.19 342 GLU B O 1
ATOM 5506 N N . SER B 1 343 ? -44.969 40.531 46.219 1 24.3 343 SER B N 1
ATOM 5507 C CA . SER B 1 343 ? -44.969 39.625 47.375 1 24.3 343 SER B CA 1
ATOM 5508 C C . SER B 1 343 ? -46.062 38.594 47.281 1 24.3 343 SER B C 1
ATOM 5510 O O . SER B 1 343 ? -47.25 38.938 47.469 1 24.3 343 SER B O 1
ATOM 5512 N N . GLY B 1 344 ? -46.25 37.875 46.125 1 21.53 344 GLY B N 1
ATOM 5513 C CA . GLY B 1 344 ? -47.312 36.906 46.156 1 21.53 344 GLY B CA 1
ATOM 5514 C C . GLY B 1 344 ? -47.281 36.031 47.375 1 21.53 344 GLY B C 1
ATOM 5515 O O . GLY B 1 344 ? -46.25 35.406 47.656 1 21.53 344 GLY B O 1
ATOM 5516 N N . GLU B 1 345 ? -47.938 36.25 48.5 1 22.27 345 GLU B N 1
ATOM 5517 C CA . GLU B 1 345 ? -48.344 35.531 49.719 1 22.27 345 GLU B CA 1
ATOM 5518 C C . GLU B 1 345 ? -49 34.188 49.375 1 22.27 345 GLU B C 1
ATOM 5520 O O . GLU B 1 345 ? -49.594 33.531 50.25 1 22.27 345 GLU B O 1
ATOM 5525 N N . ALA B 1 346 ? -48.969 33.75 48.125 1 22.41 346 ALA B N 1
ATOM 5526 C CA . ALA B 1 346 ? -49.969 32.719 47.938 1 22.41 346 ALA B CA 1
ATOM 5527 C C . ALA B 1 346 ? -49.844 31.625 49 1 22.41 346 ALA B C 1
ATOM 5529 O O . ALA B 1 346 ? -48.75 31.328 49.469 1 22.41 346 ALA B O 1
ATOM 5530 N N . SER B 1 347 ? -51.062 31.312 49.656 1 20.48 347 SER B N 1
ATOM 5531 C CA . SER B 1 347 ? -51.656 30.375 50.594 1 20.48 347 SER B CA 1
ATOM 5532 C C . SER B 1 347 ? -51.25 28.938 50.281 1 20.48 347 SER B C 1
ATOM 5534 O O . SER B 1 347 ? -51.188 28.531 49.125 1 20.48 347 SER B O 1
ATOM 5536 N N . ARG B 1 348 ? -50.531 28.312 51.156 1 20.59 348 ARG B N 1
ATOM 5537 C CA . ARG B 1 348 ? -49.938 27.016 51.438 1 20.59 348 ARG B CA 1
ATOM 5538 C C . ARG B 1 348 ? -50.938 25.891 51.219 1 20.59 348 ARG B C 1
ATOM 5540 O O . ARG B 1 348 ? -50.688 24.75 51.625 1 20.59 348 ARG B O 1
ATOM 5547 N N . ASP B 1 349 ? -52.188 26.297 50.781 1 19.91 349 ASP B N 1
ATOM 5548 C CA . ASP B 1 349 ? -53.125 25.234 51.188 1 19.91 349 ASP B CA 1
ATOM 5549 C C . ASP B 1 349 ? -52.75 23.906 50.531 1 19.91 349 ASP B C 1
ATOM 5551 O O . ASP B 1 349 ? -52.875 23.75 49.344 1 19.91 349 ASP B O 1
ATOM 5555 N N . ALA B 1 350 ? -51.562 23.438 50.812 1 20.72 350 ALA B N 1
ATOM 5556 C CA . ALA B 1 350 ? -51.125 22.094 50.5 1 20.72 350 ALA B CA 1
ATOM 5557 C C . ALA B 1 350 ? -52.281 21.125 50.438 1 20.72 350 ALA B C 1
ATOM 5559 O O . ALA B 1 350 ? -53.375 21.406 51 1 20.72 350 ALA B O 1
ATOM 5560 N N . ARG B 1 351 ? -52 19.922 50.25 1 21.14 351 ARG B N 1
ATOM 5561 C CA . ARG B 1 351 ? -52.125 18.656 49.531 1 21.14 351 ARG B CA 1
ATOM 5562 C C . ARG B 1 351 ? -53.094 17.734 50.25 1 21.14 351 ARG B C 1
ATOM 5564 O O . ARG B 1 351 ? -52.688 16.875 51.031 1 21.14 351 ARG B O 1
ATOM 5571 N N . GLY B 1 352 ? -54.219 18.344 50.906 1 17.78 352 GLY B N 1
ATOM 5572 C CA . GLY B 1 352 ? -54.812 17.328 51.75 1 17.78 352 GLY B CA 1
ATOM 5573 C C . GLY B 1 352 ? -55.125 16.031 51.031 1 17.78 352 GLY B C 1
ATOM 5574 O O . GLY B 1 352 ? -54.781 14.953 51.5 1 17.78 352 GLY B O 1
ATOM 5575 N N . ASN B 1 353 ? -56.094 16.094 50.094 1 18.25 353 ASN B N 1
ATOM 5576 C CA . ASN B 1 353 ? -57.219 15.172 50.219 1 18.25 353 ASN B CA 1
ATOM 5577 C C . ASN B 1 353 ? -56.844 13.766 49.719 1 18.25 353 ASN B C 1
ATOM 5579 O O . ASN B 1 353 ? -55.906 13.602 48.969 1 18.25 353 ASN B O 1
ATOM 5583 N N . GLU B 1 354 ? -57.75 12.695 50 1 19.67 354 GLU B N 1
ATOM 5584 C CA . GLU B 1 354 ? -58.094 11.328 50.344 1 19.67 354 GLU B CA 1
ATOM 5585 C C . GLU B 1 354 ? -58.281 10.469 49.094 1 19.67 354 GLU B C 1
ATOM 5587 O O . GLU B 1 354 ? -58.688 9.305 49.188 1 19.67 354 GLU B O 1
ATOM 5592 N N . ALA B 1 355 ? -57.812 10.852 47.844 1 19.19 355 ALA B N 1
ATOM 5593 C CA . ALA B 1 355 ? -58.625 10.219 46.812 1 19.19 355 ALA B CA 1
ATOM 5594 C C . ALA B 1 355 ? -58.688 8.703 47 1 19.19 355 ALA B C 1
ATOM 5596 O O . ALA B 1 355 ? -57.75 8.094 47.5 1 19.19 355 ALA B O 1
ATOM 5597 N N . TYR B 1 356 ? -59.906 8.109 46.688 1 19.91 356 TYR B N 1
ATOM 5598 C CA . TYR B 1 356 ? -60.75 6.914 46.75 1 19.91 356 TYR B CA 1
ATOM 5599 C C . TYR B 1 356 ? -60.125 5.793 45.906 1 19.91 356 TYR B C 1
ATOM 5601 O O . TYR B 1 356 ? -59.625 6.027 44.812 1 19.91 356 TYR B O 1
ATOM 5609 N N . PHE B 1 357 ? -59.625 4.691 46.562 1 20.28 357 PHE B N 1
ATOM 5610 C CA . PHE B 1 357 ? -59.094 3.352 46.312 1 20.28 357 PHE B CA 1
ATOM 5611 C C . PHE B 1 357 ? -60.031 2.572 45.406 1 20.28 357 PHE B C 1
ATOM 5613 O O . PHE B 1 357 ? -61.156 2.225 45.781 1 20.28 357 PHE B O 1
ATOM 5620 N N . PRO B 1 358 ? -60.188 2.936 44.031 1 19.31 358 PRO B N 1
ATOM 5621 C CA . PRO B 1 358 ? -61.219 2.119 43.406 1 19.31 358 PRO B CA 1
ATOM 5622 C C . PRO B 1 358 ? -60.969 0.622 43.562 1 19.31 358 PRO B C 1
ATOM 5624 O O . PRO B 1 358 ? -59.844 0.146 43.281 1 19.31 358 PRO B O 1
ATOM 5627 N N . ARG B 1 359 ? -61.5 -0.053 44.438 1 18.81 359 ARG B N 1
ATOM 5628 C CA . ARG B 1 359 ? -61.469 -1.492 44.688 1 18.81 359 ARG B CA 1
ATOM 5629 C C . ARG B 1 359 ? -61.875 -2.268 43.438 1 18.81 359 ARG B C 1
ATOM 5631 O O . ARG B 1 359 ? -62.938 -1.971 42.844 1 18.81 359 ARG B O 1
ATOM 5638 N N . GLU B 1 360 ? -60.938 -2.645 42.5 1 18.58 360 GLU B N 1
ATOM 5639 C CA . GLU B 1 360 ? -61.281 -3.699 41.562 1 18.58 360 GLU B CA 1
ATOM 5640 C C . GLU B 1 360 ? -62.094 -4.809 42.25 1 18.58 360 GLU B C 1
ATOM 5642 O O . GLU B 1 360 ? -61.781 -5.188 43.375 1 18.58 360 GLU B O 1
ATOM 5647 N N . SER B 1 361 ? -63.406 -4.969 41.906 1 17.75 361 SER B N 1
ATOM 5648 C CA . SER B 1 361 ? -64.375 -6.02 42.188 1 17.75 361 SER B CA 1
ATOM 5649 C C . SER B 1 361 ? -63.875 -7.383 41.719 1 17.75 361 SER B C 1
ATOM 5651 O O . SER B 1 361 ? -63.062 -7.473 40.812 1 17.75 361 SER B O 1
ATOM 5653 N N . PRO B 1 362 ? -64.438 -8.539 42.375 1 20.22 362 PRO B N 1
ATOM 5654 C CA . PRO B 1 362 ? -64.375 -9.984 42.625 1 20.22 362 PRO B CA 1
ATOM 5655 C C . PRO B 1 362 ? -64.812 -10.82 41.438 1 20.22 362 PRO B C 1
ATOM 5657 O O . PRO B 1 362 ? -64.688 -12.047 41.438 1 20.22 362 PRO B O 1
ATOM 5660 N N . GLY B 1 363 ? -64.875 -10.609 40.125 1 18.83 363 GLY B N 1
ATOM 5661 C CA . GLY B 1 363 ? -65.625 -11.75 39.625 1 18.83 363 GLY B CA 1
ATOM 5662 C C . GLY B 1 363 ? -65.125 -13.078 40.156 1 18.83 363 GLY B C 1
ATOM 5663 O O . GLY B 1 363 ? -63.969 -13.172 40.625 1 18.83 363 GLY B O 1
ATOM 5664 N N . PRO B 1 364 ? -66.062 -14.289 40.375 1 19.62 364 PRO B N 1
ATOM 5665 C CA . PRO B 1 364 ? -66.625 -15.531 40.938 1 19.62 364 PRO B CA 1
ATOM 5666 C C . PRO B 1 364 ? -66.062 -16.781 40.25 1 19.62 364 PRO B C 1
ATOM 5668 O O . PRO B 1 364 ? -66.375 -17.891 40.688 1 19.62 364 PRO B O 1
ATOM 5671 N N . PHE B 1 365 ? -65.438 -16.953 39.156 1 23.61 365 PHE B N 1
ATOM 5672 C CA . PHE B 1 365 ? -65.625 -18.359 38.781 1 23.61 365 PHE B CA 1
ATOM 5673 C C . PHE B 1 365 ? -65.438 -19.25 40 1 23.61 365 PHE B C 1
ATOM 5675 O O . PHE B 1 365 ? -64.75 -18.906 40.938 1 23.61 365 PHE B O 1
ATOM 5682 N N . GLN B 1 366 ? -66.438 -20.266 40.062 1 19.22 366 GLN B N 1
ATOM 5683 C CA . GLN B 1 366 ? -67.188 -21.5 40.281 1 19.22 366 GLN B CA 1
ATOM 5684 C C . GLN B 1 366 ? -66.25 -22.703 40.281 1 19.22 366 GLN B C 1
ATOM 5686 O O . GLN B 1 366 ? -65.625 -22.984 39.281 1 19.22 366 GLN B O 1
ATOM 5691 N N . ARG B 1 367 ? -65.75 -22.984 41.531 1 17.44 367 ARG B N 1
ATOM 5692 C CA . ARG B 1 367 ? -65.5 -24.328 42 1 17.44 367 ARG B CA 1
ATOM 5693 C C . ARG B 1 367 ? -66.625 -25.281 41.656 1 17.44 367 ARG B C 1
ATOM 5695 O O . ARG B 1 367 ? -67.812 -24.906 41.719 1 17.44 367 ARG B O 1
ATOM 5702 N N . SER B 1 368 ? -66.312 -26.547 41.094 1 18.84 368 SER B N 1
ATOM 5703 C CA . SER B 1 368 ? -66.688 -27.953 41.281 1 18.84 368 SER B CA 1
ATOM 5704 C C . SER B 1 368 ? -66.875 -28.297 42.75 1 18.84 368 SER B C 1
ATOM 5706 O O . SER B 1 368 ? -66.375 -27.578 43.625 1 18.84 368 SER B O 1
ATOM 5708 N N . ARG B 1 369 ? -67.438 -29.438 42.688 1 17.91 369 ARG B N 1
ATOM 5709 C CA . ARG B 1 369 ? -67.25 -30.844 43.031 1 17.91 369 ARG B CA 1
ATOM 5710 C C . ARG B 1 369 ? -65.75 -31.25 42.906 1 17.91 369 ARG B C 1
ATOM 5712 O O . ARG B 1 369 ? -65.062 -30.781 42.031 1 17.91 369 ARG B O 1
#

Organism: NCBI:txid1220207

Radius of gyration: 37.48 Å; Cα contacts (8 Å, |Δi|>4): 801; chains: 2; bounding box: 145×104×112 Å

InterPro domains:
  IPR049326 Rhodopsin domain, fungi [PF20684] (26-267)
  IPR052337 Satratoxin biosynthesis SC1 cluster protein 4-like [PTHR33048] (8-331)

Solvent-accessible surface area (backbone atoms only — not comparable to full-atom values): 40898 Å² total; per-residue (Å²): 133,83,65,69,53,39,65,58,35,51,38,47,38,53,50,41,45,52,53,36,52,52,55,51,48,48,50,47,47,33,27,59,66,72,66,57,63,74,51,72,35,56,52,27,41,50,48,14,50,53,29,38,50,50,19,49,51,34,45,49,53,9,38,76,35,34,29,18,21,50,61,87,72,37,85,44,71,68,32,44,33,49,14,40,44,30,57,64,53,21,57,53,31,36,51,51,12,43,50,30,21,50,46,17,41,49,49,46,50,55,59,66,43,51,84,80,46,58,67,65,62,54,50,49,53,51,49,52,47,51,50,49,52,52,52,52,52,50,48,47,52,47,64,55,57,35,22,50,54,52,61,35,72,44,33,74,86,46,84,63,52,61,63,61,66,65,56,51,45,52,50,51,28,49,52,31,48,51,50,20,49,51,33,40,47,61,19,49,42,50,53,64,62,50,66,78,48,93,52,64,61,64,63,46,25,34,50,34,36,31,40,37,52,25,44,58,28,17,43,33,30,44,30,36,25,54,52,50,66,66,53,61,92,86,52,49,59,31,37,66,43,34,64,47,52,34,30,50,40,46,22,36,37,42,37,47,43,38,54,45,41,71,52,42,35,58,38,52,52,53,54,51,50,52,47,48,53,51,50,52,60,67,66,56,68,83,72,76,75,76,74,81,67,74,76,71,72,71,69,68,72,70,67,84,54,94,71,67,69,77,74,71,74,72,70,69,74,67,71,70,76,63,71,77,62,86,73,70,78,73,77,74,76,77,77,76,76,74,73,73,74,76,77,72,77,78,76,74,80,70,81,74,83,80,84,81,69,86,77,84,85,73,86,88,96,77,96,87,135,132,84,65,68,52,39,63,58,33,53,38,47,38,52,49,42,44,52,53,35,52,53,56,51,47,49,51,49,46,32,28,59,66,73,68,57,64,75,49,74,36,56,52,28,42,50,49,13,49,53,29,38,51,50,20,50,52,34,45,49,52,9,38,74,36,33,29,18,20,50,61,86,72,37,85,43,73,66,32,44,33,49,13,40,44,30,58,64,54,22,56,53,31,36,51,50,12,42,50,30,21,50,46,16,41,50,48,47,51,54,59,66,45,52,83,79,47,57,67,66,62,53,50,49,51,51,48,51,49,52,52,49,51,51,52,52,52,50,48,47,51,48,65,56,58,37,22,48,53,53,62,35,73,45,34,73,84,48,85,65,53,60,63,60,66,66,55,53,44,52,51,52,29,49,51,31,47,51,50,19,49,52,32,40,47,59,19,49,41,50,53,65,63,50,67,78,50,95,52,64,62,65,61,45,24,32,50,35,37,33,39,37,51,24,46,57,28,17,43,33,30,44,33,36,24,54,52,50,66,66,55,62,91,85,52,50,61,30,38,66,42,34,67,47,52,33,30,50,40,46,22,36,37,41,38,46,42,37,54,45,40,71,51,42,34,58,38,50,50,52,53,52,49,53,48,46,53,52,50,54,60,66,66,57,69,84,72,76,75,74,74,82,66,75,76,70,71,73,69,65,72,70,68,85,56,94,71,67,70,78,74,70,75,71,70,68,74,68,71,69,76,64,71,80,61,88,75,70,78,72,80,75,76,79,78,77,76,77,75,75,76,74,78,75,71,78,78,72,81,67,83,74,83,76,84,83,79,79,72,84,82,69,94,65,98,77,80,80,131

pLDDT: mean 72.07, std 26.08, range [17.44, 98.44]

Nearest PDB structures (foldseek):
  7t9n-assembly1_R  TM=5.334E-01  e=1.305E-01  Homo sapiens
  9iy8-assembly1_R  TM=4.968E-01  e=1.144E-01  Homo sapiens
  7sr8-assembly1_R  TM=4.971E-01  e=6.641E-01  Homo sapiens
  8u26-assembly1_R  TM=5.691E-01  e=4.030E+00  Homo sapiens
  8rql-assembly1_R  TM=5.463E-01  e=6.473E-02  Homo sapiens

Secondary structure (DSSP, 8-state):
-----HHHHHHHHHHHHHHHHHHHHHHHHIIIIIS----HHHHHHHHHHHHHHHHHHHHHHHHHHTTTS-GGG-S-HHHHHHHHHHHHHHHHHHHHHHHHHHHHHHHHHHHHHTTSS-HHHHHHHHHHHHHHHHHHHHHHHHHHTSEESGGGGT-TTSS-EE--HHHHHHHHHHHHHHHHHHHHHHHHHHHHHTTS----HHHHHHHHHHHHTTHHHHHHHHHHHHHHHT--TT--HHHHHHHHHHHHHHHHHHHHHHHHGGGHHHHHHHHHHHHHHHHHHHHS-------------------S-TT------------------TT------------------------------------------/-----HHHHHHHHHHHHHHHHHHHHHHHHIIIIIS----HHHHHHHHHHHHHHHHHHHHHHHHHHTTTS-GGG-S-HHHHHHHHHHHHHHHHHHHHHHHHHHHHHHHHHHHHHTTSS-HHHHHHHHHHHHHHHHHHHHHHHHHHTSEESGGGGT-TTSS-EE--HHHHHHHHHHHHHHHHHHHHHHHHHHHHHTTS----HHHHHHHHHHHHTTHHHHHHHHHHHHHHHT--TT--HHHHTHHHHHHHHHHHHHHHHHHHGGGHHHHHHHHHHHHHHHHHHHHS-------------------S-TT------------------TT------------------------------------------

Sequence (738 aa):
MVDDQSASITAASWTLGAVSIMIVGLRLYTRLVLTRLPGWDDFFIALALASALVCSSLAQVAVSYGLGMHTDDIASPEDKVNAAKYTVIAPNFSVVSTTTGKISVAIFLIRLMGQSAKSWQRWFLYILTVVSIAWNVFAIVVIIGFCRPPKKIWLPDTEGSCFSLQLQLIGGTSQAAFNAFADLALAFFPVVIFYRIQLPTFKKVGIVAILGAGVFAAAATLVKCILLKNLPEHADITWSWAPITTWYSVEMYVIIICATLPTLPQCYTAITHKRQTYYNSSTYPSSKTTSRKAAIRLQRMPDASLFETAAVDREGSQENILRPGPMDITKTTEVQVQQSRESGEASRDARGNEAYFPRESPGPFQRSRMVDDQSASITAASWTLGAVSIMIVGLRLYTRLVLTRLPGWDDFFIALALASALVCSSLAQVAVSYGLGMHTDDIASPEDKVNAAKYTVIAPNFSVVSTTTGKISVAIFLIRLMGQSAKSWQRWFLYILTVVSIAWNVFAIVVIIGFCRPPKKIWLPDTEGSCFSLQLQLIGGTSQAAFNAFADLALAFFPVVIFYRIQLPTFKKVGIVAILGAGVFAAAATLVKCILLKNLPEHADITWSWAPITTWYSVEMYVIIICATLPTLPQCYTAITHKRQTYYNSSTYPSSKTTSRKAAIRLQRMPDASLFETAAVDREGSQENILRPGPMDITKTTEVQVQQSRESGEASRDARGNEAYFPRESPGPFQRSR

Foldseek 3Di:
DWQFPVVLLLVLQVVLLVVLCVLLVLLCCCCCPQVNPDDPLNVLLVLLSVLLVVLSVLSVVLVVLFQRTFLVPRDDPVSQLSNQVSLLVSVLSLLSNLLSLLVSLLVVVVLLLPPVFDPVLNVVSVVLSVVLVVLSVVLSVCSCVQWVNSSCSSVVPDDTDGDQLVVNLVSVLVNLVSSLVSLQCSLCSLCVSLVPDPDDPCVSVVVNVLSVLSNQLSVLSVVLSVLSNVADRPHRSSNSCSVNSSSSSNNSSSSSVSSSRVCVVVSVVSVVVVVVVVVVVVPDDPPPPPDPPPPPPPPPPPPPNPDPPPPPPCPVPPPVVVPPDPPDPPVPVPPPPPPPPPPPPPPPPPPPDDPCPPDDDDDDDDDDD/DFQFPVVLLLVLQVVLLVVLCVLLVLLCCCCCPQVNPDDPLNVLLVLLSVLLVVLSVLLVVLVVLFQRTFLVPRDDPVSQLSNQVSLLVSVLSLLSNLLSLLVSLLVLVVLQLPPVFDPVLNVVSVVLSVVLVVLSVVLSVCSCVQWVNSSCSSVVVDDTDGDQLVVNLVSVLVNLVSSLVSLQCSLCSLCVSLVPDPDDPCVSVVVNVLSVLSNQLSVLSVVLSVLSNPADRPHSSSNSCSVNSSSSSNNSSSSSVSSSRVCVVVSVCSVVVVVVVVVVVVPDDPPPPPDPPPPPPPPPPPDPNPDPPPPPPPPVPPPVVVPPDPPDPPPPPPPPPPPPPPPPPPDPPDDDDDDDPPPPDDDDDDDDD